Protein AF-A0A8T4FJ87-F1 (afdb_monomer)

Mean predicted aligned error: 21.03 Å

Foldseek 3Di:
DVVVVCVVVVHDDDDDPDDDDLVRLVCLCVVVVHDDDDSVRSVVVSRVSVVCVVCVVVLVVVVVVDDPPDDSVQQSRVVSVVDDSVVSVVVPPDDPDDDDDDDPDDDDDDDDDDDDDDDDDDDDDDPDDDDPVVVVVVVVVVVVVVVVVVVVVVVVVVVVVVVVVVVVVVVVVVVVVVVVVVVVVVVVVVVVVVVVVVVVVVVVVVVVVVVVVVVLVVVQVVQVVVCPPVFKHKAFEFQELAPVRVVVCCVRHNQAAAHEYEHPYDVHDDLNSLVVCLVRNYAAYEYDDPDPVVVVSNLVSVHHYHYCVQWPWADDDRMIITGDVSVVVRSVVRVVVSVVVVVVVVVVVVVVVVVVVVVVVVVVVVVVVVVVVVVVVVVVVVVVVVVVVVVVVPD

pLDDT: mean 78.99, std 17.63, range [26.22, 98.06]

Secondary structure (DSSP, 8-state):
-HHHHHHHTTPPPP--SSPPPHHHHHHHHHTTT---SSHHHHHHHHHHHHHHHHHHHHHHHHHTTSPTTS-HHHHHHHHHTT--HHHHHHH----S-------------------------------SS-SHHHHHHHHHHHHHHHHHHHHHHHHHHHHHHHHHHHHHHHHHHHHHHHHHHHHHHHHHHHHHHHHHHHHHHHHHHHHHHHHHHHHHHHHHHHHHHH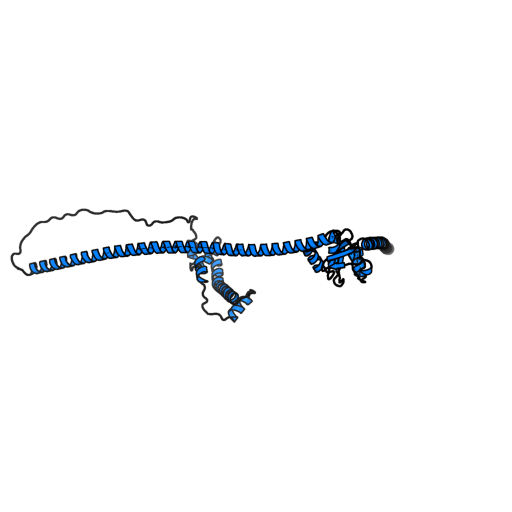H-STTEEEEEEEEE--HHHHHHHHHHT---TT-EEEEEE-TT--HHHHHHHHHTT-SEEE-----HHHHHHHHHTT--EE-TTTS-EEEETTEEEEEHHHHHHHHHHHHHHHHHHHHHHHHHHHHHHHHHHHHHHHHHHHHHHHHHHHHHHHHHHHHHHHHHHHHSTT-

Radius of gyration: 53.78 Å; Cα contacts (8 Å, |Δi|>4): 237; chains: 1; bounding box: 97×108×165 Å

Solvent-accessible surface area (backbone atoms only — not comparable to full-atom values): 23020 Å² total; per-residue (Å²): 112,72,66,61,56,33,60,74,68,73,52,77,87,83,75,77,95,65,91,76,54,71,66,58,33,50,50,56,33,54,76,71,72,54,88,65,93,45,72,68,47,40,53,51,50,29,52,52,52,51,50,47,61,68,47,46,64,56,48,60,58,45,66,73,71,54,68,93,89,68,64,62,67,62,49,53,54,38,48,73,72,68,49,52,75,67,56,53,66,66,62,73,75,70,76,95,76,92,80,85,84,89,75,92,80,85,90,83,88,81,87,87,86,83,86,83,89,78,79,89,80,88,84,92,86,77,94,82,77,77,67,62,64,61,52,52,52,52,50,50,52,49,52,52,49,53,51,48,52,51,52,52,51,53,49,50,51,49,52,52,50,51,50,49,52,52,51,53,50,49,54,52,48,52,53,50,50,53,54,48,52,55,50,52,50,52,49,52,51,51,54,49,51,53,49,52,53,53,50,53,53,51,50,54,49,52,53,50,50,51,52,50,50,51,53,46,49,50,55,53,46,58,52,49,65,69,38,67,47,90,62,38,44,60,28,41,38,36,72,40,38,29,54,66,54,53,49,52,43,36,75,67,73,52,77,45,72,60,39,32,38,32,38,77,29,68,95,48,63,45,72,70,32,55,50,50,44,50,76,39,44,43,54,30,37,38,41,85,73,89,51,68,68,58,54,50,55,32,56,76,61,69,42,45,76,39,50,52,90,68,39,73,69,49,75,59,83,60,36,28,38,29,52,46,67,53,44,55,54,51,51,53,53,49,53,56,51,46,56,52,50,53,52,49,53,50,51,51,51,50,50,50,53,52,50,50,50,53,52,50,52,53,51,51,53,53,49,52,52,52,52,54,48,54,52,49,54,52,50,51,51,51,53,51,55,55,53,60,58,58,67,68,78,77,120

Sequence (395 aa):
SVEKIRRAFNAIPYTPKVSKTQDEKAALCNGYGLSYGNDHERDSLSAALDAYRFYRQKFITIEKRIPAGYDLDIVRAGIIRGYSPEQIISDIVPSASGYSSVSASANSVSANSAASSVTDAVVSDAAGLGSASALRTAQLEGMIKDLRNHLDDIRKELTEKEAEINSLKKQLSSERTDRFEKRKENRLIAERDNQIISVKKLLRKQERENRRLRRKIERLKEFNEDSDSAACIPVKVLSALTKEELKEMDDELGIREGDIIYPVRTDGWGNAAVSYLSDSLVRAVIADSKDMRFMNALRDERIPLIAVSEVFVTVRGRTGTVKREPFEEALARWNAEQEVYEREKRKEMFFSIVREYKNQRVVEARNVEKVKAKNREKQIKKWEDEAEGMDEDVL

Structure (mmCIF, N/CA/C/O backbone):
data_AF-A0A8T4FJ87-F1
#
_entry.id   AF-A0A8T4FJ87-F1
#
loop_
_atom_site.group_PDB
_atom_site.id
_atom_site.type_symbol
_atom_site.label_atom_id
_atom_site.label_alt_id
_atom_site.label_comp_id
_atom_site.label_asym_id
_atom_site.label_entity_id
_atom_site.label_seq_id
_atom_site.pdbx_PDB_ins_code
_atom_site.Cartn_x
_atom_site.Cartn_y
_atom_site.Cartn_z
_atom_site.occupancy
_atom_site.B_iso_or_equiv
_atom_site.auth_seq_id
_atom_site.auth_comp_id
_atom_site.auth_asym_id
_atom_site.auth_atom_id
_atom_site.pdbx_PDB_model_num
ATOM 1 N N . SER A 1 1 ? -4.912 -3.843 30.878 1.00 70.50 1 SER A N 1
ATOM 2 C CA . SER A 1 1 ? -4.603 -4.982 31.769 1.00 70.50 1 SER A CA 1
ATOM 3 C C . SER A 1 1 ? -5.165 -6.269 31.202 1.00 70.50 1 SER A C 1
ATOM 5 O O . SER A 1 1 ? -6.338 -6.292 30.837 1.00 70.50 1 SER A O 1
ATOM 7 N N . VAL A 1 2 ? -4.342 -7.318 31.143 1.00 79.94 2 VAL A N 1
ATOM 8 C CA . VAL A 1 2 ? -4.647 -8.629 30.534 1.00 79.94 2 VAL A CA 1
ATOM 9 C C . VAL A 1 2 ? -5.905 -9.281 31.130 1.00 79.94 2 VAL A C 1
ATOM 11 O O . VAL A 1 2 ? -6.711 -9.849 30.401 1.00 79.94 2 VAL A O 1
ATOM 14 N N . GLU A 1 3 ? -6.173 -9.097 32.426 1.00 83.50 3 GLU A N 1
ATOM 15 C CA . GLU A 1 3 ? -7.388 -9.627 33.064 1.00 83.50 3 GLU A CA 1
ATOM 16 C C . GLU A 1 3 ? -8.699 -9.035 32.531 1.00 83.50 3 GLU A C 1
ATOM 18 O O . GLU A 1 3 ? -9.706 -9.740 32.465 1.00 83.50 3 GLU A O 1
ATOM 23 N N . LYS A 1 4 ? -8.711 -7.749 32.147 1.00 86.88 4 LYS A N 1
ATOM 24 C CA . LYS A 1 4 ? -9.915 -7.110 31.587 1.00 86.88 4 LYS A CA 1
ATOM 25 C C . LYS A 1 4 ? -10.270 -7.738 30.240 1.00 86.88 4 LYS A C 1
ATOM 27 O O . LYS A 1 4 ? -11.436 -8.030 30.000 1.00 86.88 4 LYS A O 1
ATOM 32 N N . ILE A 1 5 ? -9.253 -7.991 29.414 1.00 84.88 5 ILE A N 1
ATOM 33 C CA . ILE A 1 5 ? -9.392 -8.674 28.122 1.00 84.88 5 ILE A CA 1
ATOM 34 C C . ILE A 1 5 ? -9.868 -10.110 28.358 1.00 84.88 5 ILE A C 1
ATOM 36 O O . ILE A 1 5 ? -10.868 -10.525 27.782 1.00 84.88 5 ILE A O 1
ATOM 40 N N . ARG A 1 6 ? -9.241 -10.834 29.293 1.00 85.94 6 ARG A N 1
ATOM 41 C CA . ARG A 1 6 ? -9.652 -12.195 29.659 1.00 85.94 6 ARG A CA 1
ATOM 42 C C . ARG A 1 6 ? -11.136 -12.279 30.036 1.00 85.94 6 ARG A C 1
ATOM 44 O O . ARG A 1 6 ? -11.834 -13.171 29.566 1.00 85.94 6 ARG A O 1
ATOM 51 N N . ARG A 1 7 ? -11.624 -11.351 30.869 1.00 86.94 7 ARG A N 1
ATOM 52 C CA . ARG A 1 7 ? -13.038 -11.302 31.283 1.00 86.94 7 ARG A CA 1
ATOM 53 C C . ARG A 1 7 ? -13.974 -10.938 30.129 1.00 86.94 7 ARG A C 1
ATOM 55 O O . ARG A 1 7 ? -15.058 -11.500 30.060 1.00 86.94 7 ARG A O 1
ATOM 62 N N . ALA A 1 8 ? -13.562 -10.039 29.233 1.00 87.94 8 ALA A N 1
ATOM 63 C CA . ALA A 1 8 ? -14.363 -9.654 28.070 1.00 87.94 8 ALA A CA 1
ATOM 64 C C . ALA A 1 8 ? -14.608 -10.833 27.115 1.00 87.94 8 ALA A C 1
ATOM 66 O O . ALA A 1 8 ? -15.714 -10.989 26.614 1.00 87.94 8 ALA A O 1
ATOM 67 N N . PHE A 1 9 ? -13.603 -11.693 26.927 1.00 81.94 9 PHE A N 1
ATOM 68 C CA . PHE A 1 9 ? -13.703 -12.883 26.076 1.00 81.94 9 PHE A CA 1
ATOM 69 C C . PHE A 1 9 ? -14.186 -14.142 26.811 1.00 81.94 9 PHE A C 1
ATOM 71 O O . PHE A 1 9 ? -14.169 -15.225 26.233 1.00 81.94 9 PHE A O 1
ATOM 78 N N . ASN A 1 10 ? -14.577 -14.029 28.088 1.00 83.06 10 ASN A N 1
ATOM 79 C CA . ASN A 1 10 ? -14.880 -15.171 28.959 1.00 83.06 10 ASN A CA 1
ATOM 80 C C . ASN A 1 10 ? -13.815 -16.290 28.860 1.00 83.06 10 ASN A C 1
ATOM 82 O O . ASN A 1 10 ? -14.122 -17.482 28.806 1.00 83.06 10 ASN A O 1
ATOM 86 N N . ALA A 1 11 ? -12.548 -15.879 28.757 1.00 84.50 11 ALA A N 1
ATOM 87 C CA . ALA A 1 11 ? -11.423 -16.756 28.472 1.00 84.50 11 ALA A CA 1
ATOM 88 C C . ALA A 1 11 ? -10.827 -17.330 29.761 1.00 84.50 11 ALA A C 1
ATOM 90 O O . ALA A 1 11 ? -10.823 -16.694 30.823 1.00 84.50 11 ALA A O 1
ATOM 91 N N . ILE A 1 12 ? -10.266 -18.530 29.662 1.00 86.25 12 ILE A N 1
ATOM 92 C CA . ILE A 1 12 ? -9.668 -19.228 30.801 1.00 86.25 12 ILE A CA 1
ATOM 93 C C . ILE A 1 12 ? -8.177 -18.913 30.859 1.00 86.25 12 ILE A C 1
ATOM 95 O O . ILE A 1 12 ? -7.501 -18.996 29.833 1.00 86.25 12 ILE A O 1
ATOM 99 N N . PRO A 1 13 ? -7.652 -18.500 32.029 1.00 87.94 13 PRO A N 1
ATOM 100 C CA . PRO A 1 13 ? -6.239 -18.196 32.154 1.00 87.94 13 PRO A CA 1
ATOM 101 C C . PRO A 1 13 ? -5.425 -19.488 32.070 1.00 87.94 13 PRO A C 1
ATOM 103 O O . PRO A 1 13 ? -5.728 -20.470 32.743 1.00 87.94 13 PRO A O 1
ATOM 106 N N . TYR A 1 14 ? -4.367 -19.460 31.269 1.00 88.12 14 TYR A N 1
ATOM 107 C CA . TYR A 1 14 ? -3.323 -20.473 31.302 1.00 88.12 14 TYR A CA 1
ATOM 108 C C . TYR A 1 14 ? -2.141 -19.935 32.105 1.00 88.12 14 TYR A C 1
ATOM 110 O O . TYR A 1 14 ? -1.625 -18.858 31.801 1.00 88.12 14 TYR A O 1
ATOM 118 N N . THR A 1 15 ? -1.717 -20.687 33.116 1.00 87.12 15 THR A N 1
ATOM 119 C CA . THR A 1 15 ? -0.517 -20.394 33.898 1.00 87.12 15 THR A CA 1
ATOM 120 C C . THR A 1 15 ? 0.446 -21.580 33.810 1.00 87.12 15 THR A C 1
ATOM 122 O O . THR A 1 15 ? 0.067 -22.706 34.148 1.00 87.12 15 THR A O 1
ATOM 125 N N . PRO A 1 16 ? 1.685 -21.372 33.332 1.00 86.75 16 PRO A N 1
ATOM 126 C CA . PRO A 1 16 ? 2.679 -22.435 33.310 1.00 86.75 16 PRO A CA 1
ATOM 127 C C . PRO A 1 16 ? 3.048 -22.832 34.744 1.00 86.75 16 PRO A C 1
ATOM 129 O O . PRO A 1 16 ? 3.074 -22.000 35.648 1.00 86.75 16 PRO A O 1
ATOM 132 N N . LYS A 1 17 ? 3.341 -24.120 34.956 1.00 85.12 17 LYS A N 1
ATOM 133 C CA . LYS A 1 17 ? 3.701 -24.656 36.283 1.00 85.12 17 LYS A CA 1
ATOM 134 C C . LYS A 1 17 ? 5.066 -24.173 36.777 1.00 85.12 17 LYS A C 1
ATOM 136 O O . LYS A 1 17 ? 5.307 -24.169 37.977 1.00 85.12 17 LYS A O 1
ATOM 141 N N . VAL A 1 18 ? 5.953 -23.814 35.849 1.00 87.31 18 VAL A N 1
ATOM 142 C CA . VAL A 1 18 ? 7.329 -23.393 36.121 1.00 87.31 18 VAL A CA 1
ATOM 143 C C . VAL A 1 18 ? 7.587 -22.077 35.395 1.00 87.31 18 VAL A C 1
ATOM 145 O O . VAL A 1 18 ? 7.184 -21.909 34.241 1.00 87.31 18 VAL A O 1
ATOM 148 N N . SER A 1 19 ? 8.243 -21.138 36.073 1.00 86.38 19 SER A N 1
ATOM 149 C CA . SER A 1 19 ? 8.696 -19.885 35.472 1.00 86.38 19 SER A CA 1
ATOM 150 C C . SER A 1 19 ? 9.833 -20.148 34.486 1.00 86.38 19 SER A C 1
ATOM 152 O O . SER A 1 19 ? 10.832 -20.754 34.863 1.00 86.38 19 SER A O 1
ATOM 154 N N . LYS A 1 20 ? 9.698 -19.658 33.252 1.00 87.38 20 LYS A N 1
ATOM 155 C CA . LYS A 1 20 ? 10.722 -19.809 32.211 1.00 87.38 20 LYS A CA 1
ATOM 156 C C . LYS A 1 20 ? 11.682 -18.632 32.188 1.00 87.38 20 LYS A C 1
ATOM 158 O O . LYS A 1 20 ? 11.251 -17.483 32.348 1.00 87.38 20 LYS A O 1
ATOM 163 N N . THR A 1 21 ? 12.956 -18.917 31.946 1.00 92.56 21 THR A N 1
ATOM 164 C CA . THR A 1 21 ? 13.988 -17.885 31.765 1.00 92.56 21 THR A CA 1
ATOM 165 C C . THR A 1 21 ? 13.791 -17.140 30.439 1.00 92.56 21 THR A C 1
ATOM 167 O O . THR A 1 21 ? 13.034 -17.573 29.569 1.00 92.56 21 THR A O 1
ATOM 170 N N . GLN A 1 22 ? 14.436 -15.982 30.267 1.00 89.38 22 GLN A N 1
ATOM 171 C CA . GLN A 1 22 ? 14.320 -15.216 29.018 1.00 89.38 22 GLN A CA 1
ATOM 172 C C . GLN A 1 22 ? 14.855 -15.989 27.802 1.00 89.38 22 GLN A C 1
ATOM 174 O O . GLN A 1 22 ? 14.243 -15.938 26.732 1.00 89.38 22 GLN A O 1
ATOM 179 N N . ASP A 1 23 ? 15.937 -16.744 27.987 1.00 91.31 23 ASP A N 1
ATOM 180 C CA . ASP A 1 23 ? 16.569 -17.537 26.931 1.00 91.31 23 ASP A CA 1
ATOM 181 C C . ASP A 1 23 ? 15.682 -18.705 26.501 1.00 91.31 23 ASP A C 1
ATOM 183 O O . ASP A 1 23 ? 15.507 -18.949 25.310 1.00 91.31 23 ASP A O 1
ATOM 187 N N . GLU A 1 24 ? 15.030 -19.378 27.454 1.00 91.19 24 GLU A N 1
ATOM 188 C CA . GLU A 1 24 ? 14.052 -20.430 27.158 1.00 91.19 24 GLU A CA 1
ATOM 189 C C . GLU A 1 24 ? 12.868 -19.898 26.349 1.00 91.19 24 GLU A C 1
ATOM 191 O O . GLU A 1 24 ? 12.401 -20.553 25.414 1.00 91.19 24 GLU A O 1
ATOM 196 N N . LYS A 1 25 ? 12.382 -18.696 26.681 1.00 92.00 25 LYS A N 1
ATOM 197 C CA . LYS A 1 25 ? 11.309 -18.041 25.924 1.00 92.00 25 LYS A CA 1
ATOM 198 C C . LYS A 1 25 ? 11.762 -17.707 24.502 1.00 92.00 25 LYS A C 1
ATOM 200 O O . LYS A 1 25 ? 11.034 -18.001 23.557 1.00 92.00 25 LYS A O 1
ATOM 205 N N . ALA A 1 26 ? 12.963 -17.151 24.334 1.00 89.75 26 ALA A N 1
ATOM 206 C CA . ALA A 1 26 ? 13.532 -16.849 23.019 1.00 89.75 26 ALA A CA 1
ATOM 207 C C . ALA A 1 26 ? 13.736 -18.121 22.176 1.00 89.75 26 ALA A C 1
ATOM 209 O O . ALA A 1 26 ? 13.327 -18.167 21.016 1.00 89.75 26 ALA A O 1
ATOM 210 N N . ALA A 1 27 ? 14.285 -19.183 22.771 1.00 90.44 27 ALA A N 1
ATOM 211 C CA . ALA A 1 27 ? 14.474 -20.475 22.118 1.00 90.44 27 ALA A CA 1
ATOM 212 C C . ALA A 1 27 ? 13.142 -21.087 21.653 1.00 90.44 27 ALA A C 1
ATOM 214 O O . ALA A 1 27 ? 13.062 -21.637 20.553 1.00 90.44 27 ALA A O 1
ATOM 215 N N . LEU A 1 28 ? 12.076 -20.952 22.452 1.00 89.75 28 LEU A N 1
ATOM 216 C CA . LEU A 1 28 ? 10.736 -21.395 22.067 1.00 89.75 28 LEU A CA 1
ATOM 217 C C . LEU A 1 28 ? 10.194 -20.630 20.860 1.00 89.75 28 LEU A C 1
ATOM 219 O O . LEU A 1 28 ? 9.660 -21.265 19.955 1.00 89.75 28 LEU A O 1
ATOM 223 N N . CYS A 1 29 ? 10.332 -19.304 20.831 1.00 89.06 29 CYS A N 1
ATOM 224 C CA . CYS A 1 29 ? 9.889 -18.480 19.704 1.00 89.06 29 CYS A CA 1
ATOM 225 C C . CYS A 1 29 ? 10.675 -18.807 18.422 1.00 89.06 29 CYS A C 1
ATOM 227 O O . CYS A 1 29 ? 10.081 -19.052 17.369 1.00 89.06 29 CYS A O 1
ATOM 229 N N . ASN A 1 30 ? 12.004 -18.898 18.535 1.00 88.94 30 ASN A N 1
ATOM 230 C CA . ASN A 1 30 ? 12.903 -19.188 17.416 1.00 88.94 30 ASN A CA 1
ATOM 231 C C . ASN A 1 30 ? 12.688 -20.595 16.848 1.00 88.94 30 ASN A C 1
ATOM 233 O O . ASN A 1 30 ? 12.736 -20.777 15.635 1.00 88.94 30 ASN A O 1
ATOM 237 N N . GLY A 1 31 ? 12.374 -21.580 17.696 1.00 88.44 31 GLY A N 1
ATOM 238 C CA . GLY A 1 31 ? 12.071 -22.945 17.257 1.00 88.44 31 GLY A CA 1
ATOM 239 C C . GLY A 1 31 ? 10.847 -23.060 16.338 1.00 88.44 31 GLY A C 1
ATOM 240 O O . GLY A 1 31 ? 10.719 -24.057 15.635 1.00 88.44 31 GLY A O 1
ATOM 241 N N . TYR A 1 32 ? 9.964 -22.055 16.320 1.00 86.25 32 TYR A N 1
ATOM 242 C CA . TYR A 1 32 ? 8.824 -21.964 15.397 1.00 86.25 32 TYR A CA 1
ATOM 243 C C . TYR A 1 32 ? 9.042 -20.959 14.251 1.00 86.25 32 TYR A C 1
ATOM 245 O O . TYR A 1 32 ? 8.128 -20.743 13.460 1.00 86.25 32 TYR A O 1
ATOM 253 N N . GLY A 1 33 ? 10.224 -20.336 14.148 1.00 85.75 33 GLY A N 1
ATOM 254 C CA . GLY A 1 33 ? 10.537 -19.354 13.103 1.00 85.75 33 GLY A CA 1
ATOM 255 C C . GLY A 1 33 ? 9.751 -18.040 13.206 1.00 85.75 33 GLY A C 1
ATOM 256 O O . GLY A 1 33 ? 9.596 -17.340 12.208 1.00 85.75 33 GLY A O 1
ATOM 257 N N . LEU A 1 34 ? 9.224 -17.705 14.388 1.00 83.50 34 LEU A N 1
ATOM 258 C CA . LEU A 1 34 ? 8.412 -16.506 14.603 1.00 83.50 34 LEU A CA 1
ATOM 259 C C . LEU A 1 34 ? 9.295 -15.333 15.042 1.00 83.50 34 LEU A C 1
ATOM 261 O O . LEU A 1 34 ? 9.914 -15.381 16.105 1.00 83.50 34 LEU A O 1
ATOM 265 N N . SER A 1 35 ? 9.323 -14.261 14.247 1.00 84.38 35 SER A N 1
ATOM 266 C CA . SER A 1 35 ? 10.018 -13.020 14.601 1.00 84.38 35 SER A CA 1
ATOM 267 C C . SER A 1 35 ? 9.218 -12.206 15.618 1.00 84.38 35 SER A C 1
ATOM 269 O O . SER A 1 35 ? 8.009 -12.032 15.460 1.00 84.38 35 SER A O 1
ATOM 271 N N . TYR A 1 36 ? 9.900 -11.645 16.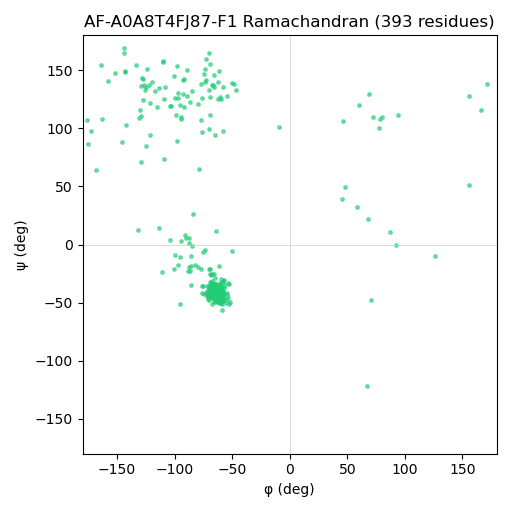609 1.00 87.12 36 TYR A N 1
ATOM 272 C CA . TYR A 1 36 ? 9.345 -10.707 17.586 1.00 87.12 36 TYR A CA 1
ATOM 273 C C . TYR A 1 36 ? 10.226 -9.453 17.637 1.00 87.12 36 TYR A C 1
ATOM 275 O O . TYR A 1 36 ? 11.443 -9.549 17.492 1.00 87.12 36 TYR A O 1
ATOM 283 N N . GLY A 1 37 ? 9.620 -8.277 17.815 1.00 85.25 37 GLY A N 1
ATOM 284 C CA . GLY A 1 37 ? 10.332 -6.996 17.855 1.00 85.25 37 GLY A CA 1
ATOM 285 C C . GLY A 1 37 ? 10.565 -6.456 19.267 1.00 85.25 37 GLY A C 1
ATOM 286 O O . GLY A 1 37 ? 11.447 -5.625 19.463 1.00 85.25 37 GLY A O 1
ATOM 287 N N . ASN A 1 38 ? 9.788 -6.910 20.254 1.00 91.06 38 ASN A N 1
ATOM 288 C CA . ASN A 1 38 ? 9.820 -6.387 21.622 1.00 91.06 38 ASN A CA 1
ATOM 289 C C . ASN A 1 38 ? 9.853 -7.516 22.670 1.00 91.06 38 ASN A C 1
ATOM 291 O O . ASN A 1 38 ? 9.322 -8.603 22.442 1.00 91.06 38 ASN A O 1
ATOM 295 N N . ASP A 1 39 ? 10.392 -7.242 23.858 1.00 89.50 39 ASP A N 1
ATOM 296 C CA . ASP A 1 39 ? 10.410 -8.168 24.998 1.00 89.50 39 ASP A CA 1
ATOM 297 C C . ASP A 1 39 ? 8.999 -8.587 25.421 1.00 89.50 39 ASP A C 1
ATOM 299 O O . ASP A 1 39 ? 8.754 -9.751 25.740 1.00 89.50 39 ASP A O 1
ATOM 303 N N . HIS A 1 40 ? 8.042 -7.658 25.357 1.00 90.00 40 HIS A N 1
ATOM 304 C CA . HIS A 1 40 ? 6.634 -7.958 25.617 1.00 90.00 40 HIS A CA 1
ATOM 305 C C . HIS A 1 40 ? 6.020 -8.874 24.556 1.00 90.00 40 HIS A C 1
ATOM 307 O O . HIS A 1 40 ? 5.176 -9.709 24.883 1.00 90.00 40 HIS A O 1
ATOM 313 N N . GLU A 1 41 ? 6.436 -8.737 23.295 1.00 91.31 41 GLU A N 1
ATOM 314 C CA . GLU A 1 41 ? 5.996 -9.616 22.209 1.00 91.31 41 GLU A CA 1
ATOM 315 C C . GLU A 1 41 ? 6.606 -11.006 22.376 1.00 91.31 41 GLU A C 1
ATOM 317 O O . GLU A 1 41 ? 5.871 -11.987 22.300 1.00 91.31 41 GLU A O 1
ATOM 322 N N . ARG A 1 42 ? 7.901 -11.097 22.714 1.00 92.12 42 ARG A N 1
ATOM 323 C CA . ARG A 1 42 ? 8.578 -12.356 23.063 1.00 92.12 42 ARG A CA 1
ATOM 324 C C . ARG A 1 42 ? 7.856 -13.076 24.198 1.00 92.12 42 ARG A C 1
ATOM 326 O O . ARG A 1 42 ? 7.551 -14.260 24.078 1.00 92.12 42 ARG A O 1
ATOM 333 N N . ASP A 1 43 ? 7.559 -12.368 25.286 1.00 91.12 43 ASP A N 1
ATOM 334 C CA . ASP A 1 43 ? 6.884 -12.936 26.455 1.00 91.12 43 ASP A CA 1
ATOM 335 C C . ASP A 1 43 ? 5.451 -13.379 26.134 1.00 91.12 43 ASP A C 1
ATOM 337 O O . ASP A 1 43 ? 5.034 -14.470 26.530 1.00 91.12 43 ASP A O 1
ATOM 341 N N . SER A 1 44 ? 4.708 -12.568 25.376 1.00 90.31 44 SER A N 1
ATOM 342 C CA . SER A 1 44 ? 3.336 -12.889 24.965 1.00 90.31 44 SER A CA 1
ATOM 343 C C . SER A 1 44 ? 3.296 -14.092 24.021 1.00 90.31 44 SER A C 1
ATOM 345 O O . SER A 1 44 ? 2.475 -14.995 24.197 1.00 90.31 44 SER A O 1
ATOM 347 N N . LEU A 1 45 ? 4.206 -14.135 23.045 1.00 92.50 45 LEU A N 1
ATOM 348 C CA . LEU A 1 45 ? 4.304 -15.206 22.058 1.00 92.50 45 LEU A CA 1
ATOM 349 C C . LEU A 1 45 ? 4.769 -16.509 22.709 1.00 92.50 45 LEU A C 1
ATOM 351 O O . LEU A 1 45 ? 4.161 -17.556 22.489 1.00 92.50 45 LEU A O 1
ATOM 355 N N . SER A 1 46 ? 5.766 -16.445 23.594 1.00 92.44 46 SER A N 1
ATOM 356 C CA . SER A 1 46 ? 6.194 -17.607 24.369 1.00 92.44 46 SER A CA 1
ATOM 357 C C . SER A 1 46 ? 5.070 -18.152 25.253 1.00 92.44 46 SER A C 1
ATOM 359 O O . SER A 1 46 ? 4.928 -19.373 25.332 1.00 92.44 46 SER A O 1
ATOM 361 N N . ALA A 1 47 ? 4.269 -17.297 25.900 1.00 91.19 47 ALA A N 1
ATOM 362 C CA . ALA A 1 47 ? 3.139 -17.738 26.720 1.00 91.19 47 ALA A CA 1
ATOM 363 C C . ALA A 1 47 ? 2.046 -18.420 25.877 1.00 91.19 47 ALA A C 1
ATOM 365 O O . ALA A 1 47 ? 1.508 -19.454 26.279 1.00 91.19 47 ALA A O 1
ATOM 366 N N . ALA A 1 48 ? 1.754 -17.882 24.689 1.00 91.12 48 ALA A N 1
ATOM 367 C CA . ALA A 1 48 ? 0.793 -18.467 23.757 1.00 91.12 48 ALA A CA 1
ATOM 368 C C . ALA A 1 48 ? 1.257 -19.833 23.224 1.00 91.12 48 ALA A C 1
ATOM 370 O O . ALA A 1 48 ? 0.484 -20.794 23.220 1.00 91.12 48 ALA A O 1
ATOM 371 N N . LEU A 1 49 ? 2.529 -19.949 22.827 1.00 92.19 49 LEU A N 1
ATOM 372 C CA . LEU A 1 49 ? 3.110 -21.209 22.353 1.00 92.19 49 LEU A CA 1
ATOM 373 C C . LEU A 1 49 ? 3.138 -22.281 23.446 1.00 92.19 49 LEU A C 1
ATOM 375 O O . LEU A 1 49 ? 2.910 -23.459 23.165 1.00 92.19 49 LEU A O 1
ATOM 379 N N . ASP A 1 50 ? 3.402 -21.893 24.692 1.00 91.19 50 ASP A N 1
ATOM 380 C CA . ASP A 1 50 ? 3.414 -22.829 25.813 1.00 91.19 50 ASP A CA 1
ATOM 381 C C . ASP A 1 50 ? 2.013 -23.365 26.128 1.00 91.19 50 ASP A C 1
ATOM 383 O O . ASP A 1 50 ? 1.816 -24.577 26.258 1.00 91.19 50 ASP A O 1
ATOM 387 N N . ALA A 1 51 ? 1.014 -22.475 26.134 1.00 91.19 51 ALA A N 1
ATOM 388 C CA . ALA A 1 51 ? -0.389 -22.857 26.255 1.00 91.19 51 ALA A CA 1
ATOM 389 C C . ALA A 1 51 ? -0.795 -23.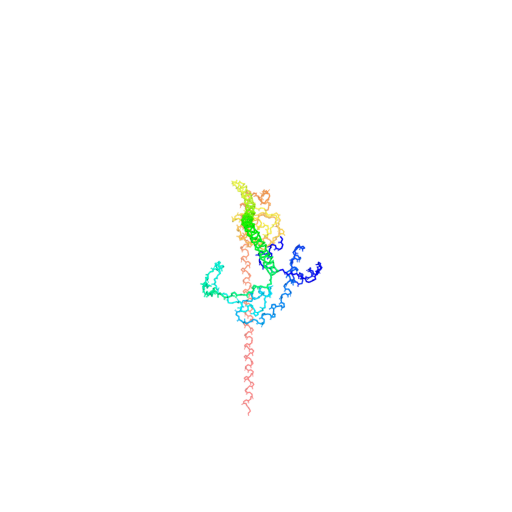828 25.137 1.00 91.19 51 ALA A C 1
ATOM 391 O O . ALA A 1 51 ? -1.395 -24.873 25.398 1.00 91.19 51 ALA A O 1
ATOM 392 N N . TYR A 1 52 ? -0.413 -23.524 23.894 1.00 90.69 52 TYR A N 1
ATOM 393 C CA . TYR A 1 52 ? -0.684 -24.385 22.749 1.00 90.69 52 TYR A CA 1
ATOM 394 C C . TYR A 1 52 ? -0.069 -25.779 22.922 1.00 90.69 52 TYR A C 1
ATOM 396 O O . TYR A 1 52 ? -0.775 -26.776 22.770 1.00 90.69 52 TYR A O 1
ATOM 404 N N . ARG A 1 53 ? 1.211 -25.879 23.311 1.00 90.62 53 ARG A N 1
ATOM 405 C CA . ARG A 1 53 ? 1.875 -27.173 23.557 1.00 90.62 53 ARG A CA 1
ATOM 406 C C . ARG A 1 53 ? 1.157 -27.992 24.632 1.00 90.62 53 ARG A C 1
ATOM 408 O O . ARG A 1 53 ? 0.999 -29.199 24.460 1.00 90.62 53 ARG A O 1
ATOM 415 N N . PHE A 1 54 ? 0.688 -27.344 25.699 1.00 89.62 54 PHE A N 1
ATOM 416 C CA . PHE A 1 54 ? -0.036 -28.010 26.782 1.00 89.62 54 PHE A CA 1
ATOM 417 C C . PHE A 1 54 ? -1.383 -28.600 26.336 1.00 89.62 54 PHE A C 1
ATOM 419 O O . PHE A 1 54 ? -1.730 -29.716 26.729 1.00 89.62 54 PHE A O 1
ATOM 426 N N . TYR A 1 55 ? -2.146 -27.876 25.511 1.00 90.00 55 TYR A N 1
ATOM 427 C CA . TYR A 1 55 ? -3.457 -28.341 25.046 1.00 90.00 55 TYR A CA 1
ATOM 428 C C . TYR A 1 55 ? -3.395 -29.227 23.796 1.00 90.00 55 TYR A C 1
ATOM 430 O O . TYR A 1 55 ? -4.282 -30.059 23.608 1.00 90.00 55 TYR A O 1
ATOM 438 N N . ARG A 1 56 ? -2.335 -29.135 22.983 1.00 90.62 56 ARG A N 1
ATOM 439 C CA . ARG A 1 56 ? -2.176 -29.896 21.732 1.00 90.62 56 ARG A CA 1
ATOM 440 C C . ARG A 1 56 ? -2.374 -31.397 21.924 1.00 90.62 56 ARG A C 1
ATOM 442 O O . ARG A 1 56 ? -3.156 -32.006 21.201 1.00 90.62 56 ARG A O 1
ATOM 449 N N . GLN A 1 57 ? -1.710 -31.994 22.916 1.00 86.00 57 GLN A N 1
ATOM 450 C CA . GLN A 1 57 ? -1.818 -33.438 23.148 1.00 86.00 57 GLN A CA 1
ATOM 451 C C . GLN A 1 57 ? -3.232 -33.851 23.585 1.00 86.00 57 GLN A C 1
ATOM 453 O O . GLN A 1 57 ? -3.714 -34.923 23.214 1.00 86.00 57 GLN A O 1
ATOM 458 N N . LYS A 1 58 ? -3.919 -32.982 24.338 1.00 86.56 58 LYS A N 1
ATOM 459 C CA . LYS A 1 58 ? -5.308 -33.202 24.754 1.00 86.56 58 LYS A CA 1
ATOM 460 C C . LYS A 1 58 ? -6.240 -33.171 23.546 1.00 86.56 58 LYS A C 1
ATOM 462 O O . LYS A 1 58 ? -7.052 -34.076 23.400 1.00 86.56 58 LYS A O 1
ATOM 467 N N . PHE A 1 59 ? -6.071 -32.199 22.650 1.00 89.56 59 PHE A N 1
ATOM 468 C CA . PHE A 1 59 ? -6.888 -32.091 21.441 1.00 89.56 59 PHE A CA 1
ATOM 469 C C . PHE A 1 59 ? -6.694 -33.271 20.493 1.00 89.56 59 PHE A C 1
ATOM 471 O O . PHE A 1 59 ? -7.684 -33.875 20.107 1.00 89.56 59 PHE A O 1
ATOM 478 N N . ILE A 1 60 ? -5.453 -33.694 20.231 1.00 88.00 60 ILE A N 1
ATOM 479 C CA . ILE A 1 60 ? -5.177 -34.871 19.383 1.00 88.00 60 ILE A CA 1
ATOM 480 C C . ILE A 1 60 ? -5.831 -36.138 19.952 1.00 88.00 60 ILE A C 1
ATOM 482 O O . ILE A 1 60 ? -6.353 -36.972 19.214 1.00 88.00 60 ILE A O 1
ATOM 486 N N . THR A 1 61 ? -5.800 -36.307 21.276 1.00 86.06 61 THR A N 1
ATOM 487 C CA . THR A 1 61 ? -6.412 -37.474 21.931 1.00 86.06 61 THR A CA 1
ATOM 488 C C . THR A 1 61 ? -7.931 -37.468 21.775 1.00 86.06 61 THR A C 1
ATOM 490 O O . THR A 1 61 ? -8.545 -38.522 21.632 1.00 86.06 61 THR A O 1
ATOM 493 N N . ILE A 1 62 ? -8.535 -36.284 21.804 1.00 81.94 62 ILE A N 1
ATOM 494 C CA . ILE A 1 62 ? -9.985 -36.113 21.811 1.00 81.94 62 ILE A CA 1
ATOM 495 C C . ILE A 1 62 ? -10.554 -36.116 20.390 1.00 81.94 62 ILE A C 1
ATOM 497 O O . ILE A 1 62 ? -11.588 -36.736 20.171 1.00 81.94 62 ILE A O 1
ATOM 501 N N . GLU A 1 63 ? -9.833 -35.578 19.407 1.00 83.56 63 GLU A N 1
ATOM 502 C CA . GLU A 1 63 ? -10.159 -35.720 17.980 1.00 83.56 63 GLU A CA 1
ATOM 503 C C . GLU A 1 63 ? -10.344 -37.186 17.568 1.00 83.56 63 GLU A C 1
ATOM 505 O O . GLU A 1 63 ? -11.204 -37.489 16.753 1.00 83.56 63 GLU A O 1
ATOM 510 N N . LYS A 1 64 ? -9.596 -38.115 18.179 1.00 84.38 64 LYS A N 1
ATOM 511 C CA . LYS A 1 64 ? -9.755 -39.559 17.941 1.00 84.38 64 LYS A CA 1
ATOM 512 C C . LYS A 1 64 ? -10.966 -40.187 18.638 1.00 84.38 64 LYS A C 1
ATOM 514 O O . LYS A 1 64 ? -11.362 -41.284 18.265 1.00 84.38 64 LYS A O 1
ATOM 519 N N . ARG A 1 65 ? -11.496 -39.559 19.692 1.00 81.88 65 ARG A N 1
ATOM 520 C CA . ARG A 1 65 ? -12.592 -40.093 20.523 1.00 81.88 65 ARG A CA 1
ATOM 521 C C . ARG A 1 65 ? -13.968 -39.553 20.136 1.00 81.88 65 ARG A C 1
ATOM 523 O O . ARG A 1 65 ? -14.966 -40.132 20.550 1.00 81.88 65 ARG A O 1
ATOM 530 N N . ILE A 1 66 ? -14.029 -38.450 19.396 1.00 80.62 66 ILE A N 1
ATOM 531 C CA . ILE A 1 66 ? -15.288 -37.819 18.998 1.00 80.62 66 ILE A CA 1
ATOM 532 C C . ILE A 1 66 ? -15.821 -38.486 17.716 1.00 80.62 66 ILE A C 1
ATOM 534 O O . ILE A 1 66 ? -15.059 -38.635 16.759 1.00 80.62 66 ILE A O 1
ATOM 538 N N . PRO A 1 67 ? -17.111 -38.869 17.660 1.00 76.62 67 PRO A N 1
ATOM 539 C CA . PRO A 1 67 ? -17.748 -39.351 16.436 1.00 76.62 67 PRO A CA 1
ATOM 540 C C . PRO A 1 67 ? -17.750 -38.291 15.324 1.00 76.62 67 PRO A C 1
ATOM 542 O O . PRO A 1 67 ? -17.852 -37.093 15.589 1.00 76.62 67 PRO A O 1
ATOM 545 N N . ALA A 1 68 ? -17.696 -38.721 14.062 1.00 72.75 68 ALA A N 1
ATOM 546 C CA . ALA A 1 68 ? -17.792 -37.805 12.927 1.00 72.75 68 ALA A CA 1
ATOM 547 C C . ALA A 1 68 ? -19.144 -37.058 12.938 1.00 72.75 68 ALA A C 1
ATOM 549 O O . ALA A 1 68 ? -20.193 -37.693 13.007 1.00 72.75 68 ALA A O 1
ATOM 550 N N . GLY A 1 69 ? -19.111 -35.720 12.876 1.00 73.75 69 GLY A N 1
ATOM 551 C CA . GLY A 1 69 ? -20.309 -34.863 12.853 1.00 73.75 69 GLY A CA 1
ATOM 552 C C . GLY A 1 69 ? -20.360 -33.757 13.917 1.00 73.75 69 GLY A C 1
ATOM 553 O O . GLY A 1 69 ? -21.206 -32.875 13.815 1.00 73.75 69 GLY A O 1
ATOM 554 N N . TYR A 1 70 ? -19.454 -33.759 14.901 1.00 77.19 70 TYR A N 1
ATOM 555 C CA . TYR A 1 70 ? -19.350 -32.694 15.909 1.00 77.19 70 TYR A CA 1
ATOM 556 C C . TYR A 1 70 ? -18.355 -31.604 15.496 1.00 77.19 70 TYR A C 1
ATOM 558 O O . TYR A 1 70 ? -17.280 -31.899 14.970 1.00 77.19 70 TYR A O 1
ATOM 566 N N . ASP A 1 71 ? -18.686 -30.345 15.794 1.00 80.81 71 ASP A N 1
ATOM 567 C CA . ASP A 1 71 ? -17.768 -29.221 15.607 1.00 80.81 71 ASP A CA 1
ATOM 568 C C . ASP A 1 71 ? -16.607 -29.312 16.611 1.00 80.81 71 ASP A C 1
ATOM 570 O O . ASP A 1 71 ? -16.771 -29.142 17.826 1.00 80.81 71 ASP A O 1
ATOM 574 N N . LEU A 1 72 ? -15.415 -29.582 16.079 1.00 82.12 72 LEU A N 1
ATOM 575 C CA . LEU A 1 72 ? -14.187 -29.735 16.848 1.00 82.12 72 LEU A CA 1
ATOM 576 C C . LEU A 1 72 ? -13.869 -28.489 17.677 1.00 82.12 72 LEU A C 1
ATOM 578 O O . LEU A 1 72 ? -13.298 -28.621 18.759 1.00 82.12 72 LEU A O 1
ATOM 582 N N . ASP A 1 73 ? -14.244 -27.296 17.219 1.00 82.75 73 ASP A N 1
ATOM 583 C CA . ASP A 1 73 ? -13.907 -26.055 17.910 1.00 82.75 73 ASP A CA 1
ATOM 584 C C . ASP A 1 73 ? -14.786 -25.831 19.145 1.00 82.75 73 ASP A C 1
ATOM 586 O O . ASP A 1 73 ? -14.278 -25.415 20.194 1.00 82.75 73 ASP A O 1
ATOM 590 N N . ILE A 1 74 ? -16.065 -26.217 19.087 1.00 82.62 74 ILE A N 1
ATOM 591 C CA . ILE A 1 74 ? -16.951 -26.233 20.263 1.00 82.62 74 ILE A CA 1
ATOM 592 C C . ILE A 1 74 ? -16.413 -27.223 21.298 1.00 82.62 74 ILE A C 1
ATOM 594 O O . ILE A 1 74 ? -16.330 -26.898 22.488 1.00 82.62 74 ILE A O 1
ATOM 598 N N . VAL A 1 75 ? -15.973 -28.402 20.848 1.00 83.31 75 VAL A N 1
ATOM 599 C CA . VAL A 1 75 ? -15.439 -29.423 21.751 1.00 83.31 75 VAL A CA 1
ATOM 600 C C . VAL A 1 75 ? -14.117 -28.982 22.378 1.00 83.31 75 VAL A C 1
ATOM 602 O O . VAL A 1 75 ? -13.969 -29.033 23.601 1.00 83.31 75 VAL A O 1
ATOM 605 N N . ARG A 1 76 ? -13.180 -28.447 21.585 1.00 85.75 76 ARG A N 1
ATOM 606 C CA . ARG A 1 76 ? -11.926 -27.845 22.076 1.00 85.75 76 ARG A CA 1
ATOM 607 C C . ARG A 1 76 ? -12.199 -26.754 23.109 1.00 85.75 76 ARG A C 1
ATOM 609 O O . ARG A 1 76 ? -11.555 -26.738 24.159 1.00 85.75 76 ARG A O 1
ATOM 616 N N . ALA A 1 77 ? -13.180 -25.885 22.862 1.00 85.31 77 ALA A N 1
ATOM 617 C CA . ALA A 1 77 ? -13.562 -24.835 23.799 1.00 85.31 77 ALA A CA 1
ATOM 618 C C . ALA A 1 77 ? -14.167 -25.395 25.101 1.00 85.31 77 ALA A C 1
ATOM 620 O O . ALA A 1 77 ? -13.872 -24.878 26.179 1.00 85.31 77 ALA A O 1
ATOM 621 N N . GLY A 1 78 ? -14.972 -26.459 25.029 1.00 84.38 78 GLY A N 1
ATOM 622 C CA . GLY A 1 78 ? -15.498 -27.163 26.204 1.00 84.38 78 GLY A CA 1
ATOM 623 C C . GLY A 1 78 ? -14.395 -27.796 27.059 1.00 84.38 78 GLY A C 1
ATOM 624 O O . GLY A 1 78 ? -14.397 -27.661 28.280 1.00 84.38 78 GLY A O 1
ATOM 625 N N . ILE A 1 79 ? -13.381 -28.384 26.424 1.00 85.31 79 ILE A N 1
ATOM 626 C CA . ILE A 1 79 ? -12.232 -28.988 27.118 1.00 85.31 79 ILE A CA 1
ATOM 627 C C . ILE A 1 79 ? -11.387 -27.929 27.823 1.00 85.31 79 ILE A C 1
ATOM 629 O O . ILE A 1 79 ? -10.948 -28.138 28.954 1.00 85.31 79 ILE A O 1
ATOM 633 N N . ILE A 1 80 ? -11.167 -26.776 27.182 1.00 86.44 80 ILE A N 1
ATOM 634 C CA . ILE A 1 80 ? -10.486 -25.645 27.828 1.00 86.44 80 ILE A CA 1
ATOM 635 C C . ILE A 1 80 ? -11.286 -25.188 29.061 1.00 86.44 80 ILE A C 1
ATOM 637 O O . ILE A 1 80 ? -10.681 -24.805 30.060 1.00 86.44 80 ILE A O 1
ATOM 641 N N . ARG A 1 81 ? -12.626 -25.291 29.022 1.00 84.06 81 ARG A N 1
ATOM 642 C CA . ARG A 1 81 ? -13.543 -25.026 30.149 1.00 84.06 81 ARG A CA 1
ATOM 643 C C . ARG A 1 81 ? -13.589 -26.097 31.232 1.00 84.06 81 ARG A C 1
ATOM 645 O O . ARG A 1 81 ? -14.158 -25.835 32.287 1.00 84.06 81 ARG A O 1
ATOM 652 N N . GLY A 1 82 ? -12.923 -27.230 31.027 1.00 82.12 82 GLY A N 1
ATOM 653 C CA . GLY A 1 82 ? -12.844 -28.312 32.004 1.00 82.12 82 GLY A CA 1
ATOM 654 C C . GLY A 1 82 ? -13.992 -29.318 31.928 1.00 82.12 82 GLY A C 1
ATOM 655 O O . GLY A 1 82 ? -14.092 -30.160 32.815 1.00 82.12 82 GLY A O 1
ATOM 656 N N . TYR A 1 83 ? -14.828 -29.265 30.886 1.00 83.56 83 TYR A N 1
ATOM 657 C CA . TYR A 1 83 ? -15.861 -30.275 30.652 1.00 83.56 83 TYR A CA 1
ATOM 658 C C . TYR A 1 83 ? -15.252 -31.576 30.119 1.00 83.56 83 TYR A C 1
ATOM 660 O O . TYR A 1 83 ? -14.258 -31.558 29.381 1.00 83.56 83 TYR A O 1
ATOM 668 N N . SER A 1 84 ? -15.851 -32.713 30.482 1.00 81.56 84 SER A N 1
ATOM 669 C CA . SER A 1 84 ? -15.469 -34.004 29.907 1.00 81.56 84 SER A CA 1
ATOM 670 C C . SER A 1 84 ? -15.987 -34.118 28.463 1.00 81.56 84 SER A C 1
ATOM 672 O O . SER A 1 84 ? -17.011 -33.522 28.125 1.00 81.56 84 SER A O 1
ATOM 674 N N . PRO A 1 85 ? -15.316 -34.879 27.580 1.00 74.12 85 PRO A N 1
ATOM 675 C CA . PRO A 1 85 ? -15.787 -35.067 26.206 1.00 74.12 85 PRO A CA 1
ATOM 676 C C . PRO A 1 85 ? -17.201 -35.667 26.142 1.00 74.12 85 PRO A C 1
ATOM 678 O O . PRO A 1 85 ? -17.960 -35.322 25.247 1.00 74.12 85 PRO A O 1
ATOM 681 N N . GLU A 1 86 ? -17.582 -36.496 27.116 1.00 77.25 86 GLU A N 1
ATOM 682 C CA . GLU A 1 86 ? -18.924 -37.084 27.224 1.00 77.25 86 GLU A CA 1
ATOM 683 C C . GLU A 1 86 ? -19.992 -36.035 27.567 1.00 77.25 86 GLU A C 1
ATOM 685 O O . GLU A 1 86 ? -21.045 -36.017 26.937 1.00 77.25 86 GLU A O 1
ATOM 690 N N . GLN A 1 87 ? -19.694 -35.112 28.491 1.00 75.75 87 GLN A N 1
ATOM 691 C CA . GLN A 1 87 ? -20.587 -33.996 28.842 1.00 75.75 87 GLN A CA 1
ATOM 692 C C . GLN A 1 87 ? -20.806 -33.048 27.660 1.00 75.75 87 GLN A C 1
ATOM 694 O O . GLN A 1 87 ? -21.899 -32.547 27.432 1.00 75.75 87 GLN A O 1
ATOM 699 N N . ILE A 1 88 ? -19.762 -32.815 26.866 1.00 74.38 88 ILE A N 1
ATOM 700 C CA . ILE A 1 88 ? -19.858 -31.962 25.680 1.00 74.38 88 ILE A CA 1
ATOM 701 C C . ILE A 1 88 ? -20.759 -32.614 24.621 1.00 74.38 88 ILE A C 1
ATOM 703 O O . ILE A 1 88 ? -21.548 -31.932 23.975 1.00 74.38 88 ILE A O 1
ATOM 707 N N . ILE A 1 89 ? -20.666 -33.935 24.455 1.00 71.94 89 ILE A N 1
ATOM 708 C CA . ILE A 1 89 ? -21.510 -34.694 23.525 1.00 71.94 89 ILE A CA 1
ATOM 709 C C . ILE A 1 89 ? -22.978 -34.697 23.987 1.00 71.94 89 ILE A C 1
ATOM 711 O O . ILE A 1 89 ? -23.862 -34.604 23.135 1.00 71.94 89 ILE A O 1
ATOM 715 N N . SER A 1 90 ? -23.247 -34.754 25.301 1.00 68.81 90 SER A N 1
ATOM 716 C CA . SER A 1 90 ? -24.611 -34.713 25.855 1.00 68.81 90 SER A CA 1
ATOM 717 C C . SER A 1 90 ? -25.249 -33.323 25.827 1.00 68.81 90 SER A C 1
ATOM 719 O O . SER A 1 90 ? -26.450 -33.212 25.594 1.00 68.81 90 SER A O 1
ATOM 721 N N . ASP A 1 91 ? -24.460 -32.266 26.030 1.00 64.88 91 ASP A N 1
ATOM 722 C CA . ASP A 1 91 ? -24.971 -30.897 26.182 1.00 64.88 91 ASP A CA 1
ATOM 723 C C . ASP A 1 91 ? -25.174 -30.166 24.834 1.00 64.88 91 ASP A C 1
ATOM 725 O O . ASP A 1 91 ? -25.799 -29.106 24.795 1.00 64.88 91 ASP A O 1
ATOM 729 N N . ILE A 1 92 ? -24.703 -30.726 23.704 1.00 54.75 92 ILE A N 1
ATOM 730 C CA . ILE A 1 92 ? -24.810 -30.138 22.345 1.00 54.75 92 ILE A CA 1
ATOM 731 C C . ILE A 1 92 ? -26.163 -30.443 21.645 1.00 54.75 92 ILE A C 1
ATOM 733 O O . ILE A 1 92 ? -26.302 -30.323 20.431 1.00 54.75 92 ILE A O 1
ATOM 737 N N . VAL A 1 93 ? -27.238 -30.686 22.405 1.00 38.09 93 VAL A N 1
ATOM 738 C CA . VAL A 1 93 ? -28.598 -30.363 21.917 1.00 38.09 93 VAL A CA 1
ATOM 739 C C . VAL A 1 93 ? -29.191 -29.162 22.668 1.00 38.09 93 VAL A C 1
ATOM 741 O O . VAL A 1 93 ? -30.131 -29.319 23.444 1.00 38.09 93 VAL A O 1
ATOM 744 N N . PRO A 1 94 ? -28.727 -27.925 22.412 1.00 35.81 94 PRO A N 1
ATOM 745 C CA . PRO A 1 94 ? -29.541 -26.744 22.596 1.00 35.81 94 PRO A CA 1
ATOM 746 C C . PRO A 1 94 ? -30.188 -26.384 21.257 1.00 35.81 94 PRO A C 1
ATOM 748 O O . PRO A 1 94 ? -29.539 -25.898 20.329 1.00 35.81 94 PRO A O 1
ATOM 751 N N . SER A 1 95 ? -31.499 -26.616 21.183 1.00 27.64 95 SER A N 1
ATOM 752 C CA . SER A 1 95 ? -32.383 -25.996 20.198 1.00 27.64 95 SER A CA 1
ATOM 753 C C . SER A 1 95 ? -32.107 -24.494 20.117 1.00 27.64 95 SER A C 1
ATOM 755 O O . SER A 1 95 ? -32.027 -23.800 21.132 1.00 27.64 95 SER A O 1
ATOM 757 N N . ALA A 1 96 ? -31.989 -23.995 18.892 1.00 33.81 96 ALA A N 1
ATOM 758 C CA . ALA A 1 96 ? -31.868 -22.587 18.572 1.00 33.81 96 ALA A CA 1
ATOM 759 C C . ALA A 1 96 ? -33.075 -21.789 19.102 1.00 33.81 96 ALA A C 1
ATOM 761 O O . ALA A 1 96 ? -34.123 -21.758 18.471 1.00 33.81 96 ALA A O 1
ATOM 762 N N . SER A 1 97 ? -32.945 -21.150 20.265 1.00 31.83 97 SER A N 1
ATOM 763 C CA . SER A 1 97 ? -33.713 -19.963 20.671 1.00 31.83 97 SER A CA 1
ATOM 764 C C . SER A 1 97 ? -33.194 -19.489 22.026 1.00 31.83 97 SER A C 1
ATOM 766 O O . SER A 1 97 ? -33.412 -20.131 23.049 1.00 31.83 97 SER A O 1
ATOM 768 N N . GLY A 1 98 ? -32.468 -18.374 22.034 1.00 29.47 98 GLY A N 1
ATOM 769 C CA . GLY A 1 98 ? -31.916 -17.778 23.246 1.00 29.47 98 GLY A CA 1
ATOM 770 C C . GLY A 1 98 ? -32.257 -16.301 23.338 1.00 29.47 98 GLY A C 1
ATOM 771 O O . GLY A 1 98 ? -31.367 -15.473 23.186 1.00 29.47 98 GLY A O 1
ATOM 772 N N . TYR A 1 99 ? -33.529 -15.981 23.592 1.00 27.09 99 TYR A N 1
ATOM 773 C CA . TYR A 1 99 ? -33.943 -14.719 24.212 1.00 27.09 99 TYR A CA 1
ATOM 774 C C . TYR A 1 99 ? -35.132 -14.934 25.163 1.00 27.09 99 TYR A C 1
ATOM 776 O O . TYR A 1 99 ? -35.985 -15.780 24.924 1.00 27.09 99 TYR A O 1
ATOM 784 N N . SER A 1 100 ? -35.166 -14.086 26.198 1.00 29.03 100 SER A N 1
ATOM 785 C CA . SER A 1 100 ? -36.131 -13.963 27.307 1.00 29.03 100 SER A CA 1
ATOM 786 C C . SER A 1 100 ? -36.000 -14.985 28.446 1.00 29.03 100 SER A C 1
ATOM 788 O O . SER A 1 100 ? -36.168 -16.177 28.262 1.00 29.03 100 SER A O 1
ATOM 790 N N . SER A 1 101 ? -35.520 -14.605 29.636 1.00 33.38 101 SER A N 1
ATOM 791 C CA . SER A 1 101 ? -36.087 -13.682 30.642 1.00 33.38 101 SER A CA 1
ATOM 792 C C . SER A 1 101 ? -37.177 -14.322 31.521 1.00 33.38 101 SER A C 1
ATOM 794 O O . SER A 1 101 ? -38.300 -14.501 31.078 1.00 33.38 101 SER A O 1
ATOM 796 N N . VAL A 1 102 ? -36.793 -14.510 32.791 1.00 34.06 102 VAL A N 1
ATOM 797 C CA . VAL A 1 102 ? -37.562 -14.493 34.056 1.00 34.06 102 VAL A CA 1
ATOM 798 C C . VAL A 1 102 ? -38.721 -15.484 34.258 1.00 34.06 102 VAL A C 1
ATOM 800 O O . VAL A 1 102 ? -39.761 -15.362 33.633 1.00 34.06 102 VAL A O 1
ATOM 803 N N . SER A 1 103 ? -38.589 -16.317 35.300 1.00 32.28 103 SER A N 1
ATOM 804 C CA . SER A 1 103 ? -39.634 -16.582 36.317 1.00 32.28 103 SER A CA 1
ATOM 805 C C . SER A 1 103 ? -39.017 -17.443 37.436 1.00 32.28 103 SER A C 1
ATOM 807 O O . SER A 1 103 ? -38.779 -18.630 37.251 1.00 32.28 103 SER A O 1
ATOM 809 N N . ALA A 1 104 ? -38.569 -16.891 38.566 1.00 36.00 104 ALA A N 1
ATOM 810 C CA . ALA A 1 104 ? -39.422 -16.613 39.725 1.00 36.00 104 ALA A CA 1
ATOM 811 C C . ALA A 1 104 ? -40.922 -16.808 39.454 1.00 36.00 104 ALA A C 1
ATOM 813 O O . ALA A 1 104 ? -41.569 -15.952 38.861 1.00 36.00 104 ALA A O 1
ATOM 814 N N . SER A 1 105 ? -41.454 -17.941 39.905 1.00 29.06 105 SER A N 1
ATOM 815 C CA . SER A 1 105 ? -42.885 -18.143 40.087 1.00 29.06 105 SER A CA 1
ATOM 816 C C . SER A 1 105 ? -43.116 -18.693 41.488 1.00 29.06 105 SER A C 1
ATOM 818 O O . SER A 1 105 ? -42.627 -19.763 41.848 1.00 29.06 105 SER A O 1
ATOM 820 N N . ALA A 1 106 ? -43.815 -17.883 42.275 1.00 26.36 106 ALA A N 1
ATOM 821 C CA . ALA A 1 106 ? -44.524 -18.281 43.469 1.00 26.36 106 ALA A CA 1
ATOM 822 C C . ALA A 1 106 ? -46.010 -18.476 43.117 1.00 26.36 106 ALA A C 1
ATOM 824 O O . ALA A 1 106 ? -46.535 -17.779 42.249 1.00 26.36 106 ALA A O 1
ATOM 825 N N . ASN A 1 107 ? -46.648 -19.342 43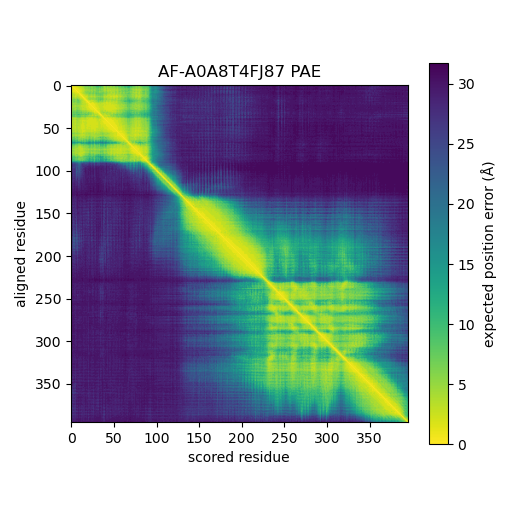.911 1.00 28.36 107 ASN A N 1
ATOM 826 C CA . ASN A 1 107 ? -48.082 -19.562 44.154 1.00 28.36 107 ASN A CA 1
ATOM 827 C C . ASN A 1 107 ? -48.850 -20.631 43.358 1.00 28.36 107 ASN A C 1
ATOM 829 O O . ASN A 1 107 ? -49.267 -20.439 42.223 1.00 28.36 107 ASN A O 1
ATOM 833 N N . SER A 1 108 ? -49.239 -21.685 44.083 1.00 29.84 108 SER A N 1
ATOM 834 C CA . SER A 1 108 ? -50.633 -21.917 44.528 1.00 29.84 108 SER A CA 1
ATOM 835 C C . SER A 1 108 ? -50.618 -22.960 45.664 1.00 29.84 108 SER A C 1
ATOM 837 O O . SER A 1 108 ? -50.040 -24.028 45.528 1.00 29.84 108 SER A O 1
ATOM 839 N N . VAL A 1 109 ? -50.876 -22.543 46.908 1.00 30.30 109 VAL A N 1
ATOM 840 C CA . VAL A 1 109 ? -52.110 -22.776 47.689 1.00 30.30 109 VAL A CA 1
ATOM 841 C C . VAL A 1 109 ? -52.623 -24.224 47.651 1.00 30.30 109 VAL A C 1
ATOM 843 O O . VAL A 1 109 ? -53.288 -24.626 46.705 1.00 30.30 109 VAL A O 1
ATOM 846 N N . SER A 1 110 ? -52.449 -24.943 48.764 1.00 28.62 110 SER A N 1
ATOM 847 C CA . SER A 1 110 ? -53.500 -25.828 49.271 1.00 28.62 110 SER A CA 1
ATOM 848 C C . SER A 1 110 ? -53.683 -25.551 50.756 1.00 28.62 110 SER A C 1
ATOM 850 O O . SER A 1 110 ? -52.821 -25.841 51.584 1.00 28.62 110 SER A O 1
ATOM 852 N N . ALA A 1 111 ? -54.816 -24.925 51.050 1.00 28.22 111 ALA A N 1
ATOM 853 C CA . ALA A 1 111 ? -55.368 -24.773 52.377 1.00 28.22 111 ALA A CA 1
ATOM 854 C C . ALA A 1 111 ? -55.691 -26.151 52.964 1.00 28.22 111 ALA A C 1
ATOM 856 O O . ALA A 1 111 ? -56.218 -27.006 52.262 1.00 28.22 111 ALA A O 1
ATOM 857 N N . ASN A 1 112 ? -55.410 -26.328 54.252 1.00 28.20 112 ASN A N 1
ATOM 858 C CA . ASN A 1 112 ? -56.109 -27.272 55.116 1.00 28.20 112 ASN A CA 1
ATOM 859 C C . ASN A 1 112 ? -56.169 -26.660 56.516 1.00 28.20 112 ASN A C 1
ATOM 861 O O . ASN A 1 112 ? -55.299 -26.860 57.359 1.00 28.20 112 ASN A O 1
ATOM 865 N N . SER A 1 113 ? -57.220 -25.879 56.736 1.00 29.86 113 SER A N 1
ATOM 866 C CA . SER A 1 113 ? -57.784 -25.620 58.052 1.00 29.86 113 SER A CA 1
ATOM 867 C C . SER A 1 113 ? -59.187 -26.217 58.055 1.00 29.86 113 SER A C 1
ATOM 869 O O . SER A 1 113 ? -60.014 -25.770 57.263 1.00 29.86 113 SER A O 1
ATOM 871 N N . ALA A 1 114 ? -59.453 -27.194 58.920 1.00 26.22 114 ALA A N 1
ATOM 872 C CA . ALA A 1 114 ? -60.572 -27.147 59.864 1.00 26.22 114 ALA A CA 1
ATOM 873 C C . ALA A 1 114 ? -60.778 -28.492 60.582 1.00 26.22 114 ALA A C 1
ATOM 875 O O . ALA A 1 114 ? -60.823 -29.549 59.963 1.00 26.22 114 ALA A O 1
ATOM 876 N N . ALA A 1 115 ? -61.033 -28.351 61.884 1.00 26.30 115 ALA A N 1
ATOM 877 C CA . ALA A 1 115 ? -61.925 -29.162 62.706 1.00 26.30 115 ALA A CA 1
ATOM 878 C C . ALA A 1 115 ? -61.460 -30.554 63.177 1.00 26.30 115 ALA A C 1
ATOM 880 O O . ALA A 1 115 ? -61.696 -31.583 62.554 1.00 26.30 115 ALA A O 1
ATOM 881 N N . SER A 1 116 ? -61.013 -30.590 64.433 1.00 29.05 116 SER A N 1
ATOM 882 C CA . SER A 1 116 ? -61.634 -31.508 65.389 1.00 29.05 116 SER A CA 1
ATOM 883 C C . SER A 1 116 ? -61.726 -30.847 66.759 1.00 29.05 116 SER A C 1
ATOM 885 O O . SER A 1 116 ? -60.746 -30.688 67.480 1.00 29.05 116 SER A O 1
ATOM 887 N N . SER A 1 117 ? -62.942 -30.405 67.056 1.00 37.47 117 SER A N 1
ATOM 888 C CA . SER A 1 117 ? -63.464 -30.135 68.385 1.00 37.47 117 SER A CA 1
ATOM 889 C C . SER A 1 117 ? -63.476 -31.428 69.195 1.00 37.47 117 SER A C 1
ATOM 891 O O . SER A 1 117 ? -64.126 -32.388 68.782 1.00 37.47 117 SER A O 1
ATOM 893 N N . VAL A 1 118 ? -62.843 -31.435 70.366 1.00 32.41 118 VAL A N 1
ATOM 894 C CA . VAL A 1 118 ? -63.229 -32.355 71.436 1.00 32.41 118 VAL A CA 1
ATOM 895 C C . VAL A 1 118 ? -63.464 -31.534 72.692 1.00 32.41 118 VAL A C 1
ATOM 897 O O . VAL A 1 118 ? -62.654 -30.711 73.107 1.00 32.41 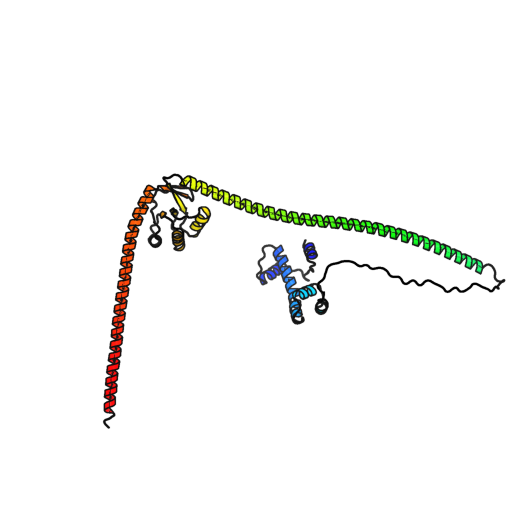118 VAL A O 1
ATOM 900 N N . THR A 1 119 ? -64.675 -31.742 73.171 1.00 31.53 119 THR A N 1
ATOM 901 C CA . THR A 1 119 ? -65.422 -31.167 74.273 1.00 31.53 119 THR A CA 1
ATOM 902 C C . THR A 1 119 ? -64.691 -31.138 75.609 1.00 31.53 119 THR A C 1
ATOM 904 O O . THR A 1 119 ? -64.087 -32.116 76.040 1.00 31.53 119 THR A O 1
ATOM 907 N N . ASP A 1 120 ? -64.882 -30.006 76.275 1.00 29.05 120 ASP A N 1
ATOM 908 C CA . ASP A 1 120 ? -64.969 -29.844 77.720 1.00 29.05 120 ASP A CA 1
ATOM 909 C C . ASP A 1 120 ? -65.939 -30.871 78.345 1.00 29.05 120 ASP A C 1
ATOM 911 O O . ASP A 1 120 ? -66.992 -31.127 77.753 1.00 29.05 120 ASP A O 1
ATOM 915 N N . ALA A 1 121 ? -65.568 -31.451 79.498 1.00 30.48 121 ALA A N 1
ATOM 916 C CA . ALA A 1 121 ? -66.415 -31.634 80.692 1.00 30.48 121 ALA A CA 1
ATOM 917 C C . ALA A 1 121 ? -65.980 -32.813 81.613 1.00 30.48 121 ALA A C 1
ATOM 919 O O . ALA A 1 121 ? -65.953 -33.967 81.191 1.00 30.48 121 ALA A O 1
ATOM 920 N N . VAL A 1 122 ? -65.829 -32.470 82.912 1.00 34.84 122 VAL A N 1
ATOM 921 C CA . VAL A 1 122 ? -65.961 -33.268 84.172 1.00 34.84 122 VAL A CA 1
ATOM 922 C C . VAL A 1 122 ? -64.871 -34.346 84.409 1.00 34.84 122 VAL A C 1
ATOM 924 O O . VAL A 1 122 ? -64.577 -35.144 83.536 1.00 34.84 122 VAL A O 1
ATOM 927 N N . VAL A 1 123 ? -64.184 -34.457 85.558 1.00 34.25 123 VAL A N 1
ATOM 928 C CA . VAL A 1 123 ? -64.710 -34.629 86.924 1.00 34.25 123 VAL A CA 1
ATOM 929 C C . VAL A 1 123 ? -63.707 -34.173 88.001 1.00 34.25 123 VAL A C 1
ATOM 931 O O . VAL A 1 123 ? -62.502 -34.393 87.913 1.00 34.25 123 VAL A O 1
ATOM 934 N N . SER A 1 124 ? -64.273 -33.542 89.028 1.00 47.75 124 SER A N 1
ATOM 935 C CA . SER A 1 124 ? -63.745 -33.225 90.355 1.00 47.75 124 SER A CA 1
ATOM 936 C C . SER A 1 124 ? -63.279 -34.446 91.155 1.00 47.75 124 SER A C 1
ATOM 938 O O . SER A 1 124 ? -64.028 -35.404 91.262 1.00 47.75 124 SER A O 1
ATOM 940 N N . ASP A 1 125 ? -62.120 -34.370 91.805 1.00 35.09 125 ASP A N 1
ATOM 941 C CA . ASP A 1 125 ? -61.968 -34.578 93.259 1.00 35.09 125 ASP A CA 1
ATOM 942 C C . ASP A 1 125 ? -60.492 -34.767 93.608 1.00 35.09 125 ASP A C 1
ATOM 944 O O . ASP A 1 125 ? -59.863 -35.744 93.216 1.00 35.09 125 ASP A O 1
ATOM 948 N N . ALA A 1 126 ? -59.953 -33.831 94.387 1.00 39.12 126 ALA A N 1
ATOM 949 C CA . ALA A 1 126 ? -58.851 -34.075 95.316 1.00 39.12 126 ALA A CA 1
ATOM 950 C C . ALA A 1 126 ? -58.711 -32.853 96.232 1.00 39.12 126 ALA A C 1
ATOM 952 O O . ALA A 1 126 ? -57.715 -32.126 96.222 1.00 39.12 126 ALA A O 1
ATOM 953 N N . ALA A 1 127 ? -59.746 -32.604 97.035 1.00 45.41 127 ALA A N 1
ATOM 954 C CA . ALA A 1 127 ? -59.599 -31.811 98.243 1.00 45.41 127 ALA A CA 1
ATOM 955 C C . ALA A 1 127 ? -58.683 -32.586 99.205 1.00 45.41 127 ALA A C 1
ATOM 957 O O . ALA A 1 127 ? -59.140 -33.466 99.928 1.00 45.41 127 ALA A O 1
ATOM 958 N N . GLY A 1 128 ? -57.377 -32.302 99.179 1.00 45.31 128 GLY A N 1
ATOM 959 C CA . GLY A 1 128 ? -56.459 -32.900 100.149 1.00 45.31 128 GLY A CA 1
ATOM 960 C C . GLY A 1 128 ? -54.993 -32.995 99.744 1.00 45.31 128 GLY A C 1
ATOM 961 O O . GLY A 1 128 ? -54.448 -34.077 99.851 1.00 45.31 128 GLY A O 1
ATOM 962 N N . LEU A 1 129 ? -54.362 -31.904 99.288 1.00 44.38 129 LEU A N 1
ATOM 963 C CA . LEU A 1 129 ? -52.909 -31.628 99.379 1.00 44.38 129 LEU A CA 1
ATOM 964 C C . LEU A 1 129 ? -52.670 -30.204 98.841 1.00 44.38 129 LEU A C 1
ATOM 966 O O . LEU A 1 129 ? -52.476 -29.966 97.651 1.00 44.38 129 LEU A O 1
ATOM 970 N N . GLY A 1 130 ? -52.815 -29.232 99.741 1.00 51.69 130 GLY A N 1
ATOM 971 C CA . GLY A 1 130 ? -52.875 -27.809 99.433 1.00 51.69 130 GLY A CA 1
ATOM 972 C C . GLY A 1 130 ? -51.552 -27.161 99.016 1.00 51.69 130 GLY A C 1
ATOM 973 O O . GLY A 1 130 ? -50.455 -27.608 99.343 1.00 51.69 130 GLY A O 1
ATOM 974 N N . SER A 1 131 ? -51.706 -26.016 98.349 1.00 57.16 131 SER A N 1
ATOM 975 C CA . SER A 1 131 ? -50.727 -24.932 98.183 1.00 57.16 131 SER A CA 1
ATOM 976 C C . SER A 1 131 ? -49.507 -25.201 97.283 1.00 57.16 131 SER A C 1
ATOM 978 O O . SER A 1 131 ? -49.249 -24.409 96.380 1.00 57.16 131 SER A O 1
ATOM 980 N N . ALA A 1 132 ? -48.791 -26.321 97.424 1.00 56.69 132 ALA A N 1
ATOM 981 C CA . ALA A 1 132 ? -47.515 -26.536 96.722 1.00 56.69 132 ALA A CA 1
ATOM 982 C C . ALA A 1 132 ? -47.655 -26.740 95.198 1.00 56.69 132 ALA A C 1
ATOM 984 O O . ALA A 1 132 ? -46.888 -26.167 94.423 1.00 56.69 132 ALA A O 1
ATOM 985 N N . SER A 1 133 ? -48.654 -27.508 94.747 1.00 56.09 133 SER A N 1
ATOM 986 C CA . SER A 1 133 ? -48.903 -27.715 93.310 1.00 56.09 133 SER A CA 1
ATOM 987 C C . SER A 1 133 ? -49.477 -26.464 92.635 1.00 56.09 133 SER A C 1
ATOM 989 O O . SER A 1 133 ? -49.112 -26.171 91.502 1.00 56.09 133 SER A O 1
ATOM 991 N N . ALA A 1 134 ? -50.318 -25.697 93.340 1.00 65.44 134 ALA A N 1
ATOM 992 C CA . ALA A 1 134 ? -50.902 -24.449 92.841 1.00 65.44 134 ALA A CA 1
ATOM 993 C C . ALA A 1 134 ? -49.856 -23.322 92.714 1.00 65.44 134 ALA A C 1
ATOM 995 O O . ALA A 1 134 ? -49.869 -22.549 91.758 1.00 65.44 134 ALA A O 1
ATOM 996 N N . LEU A 1 135 ? -48.897 -23.261 93.645 1.00 71.38 135 LEU A N 1
ATOM 997 C CA . LEU A 1 135 ? -47.731 -22.379 93.544 1.00 71.38 135 LEU A CA 1
ATOM 998 C C . LEU A 1 135 ? -46.835 -22.755 92.357 1.00 71.38 135 LEU A C 1
ATOM 1000 O O . LEU A 1 135 ? -46.328 -21.874 91.665 1.00 71.38 135 LEU A O 1
ATOM 1004 N N . ARG A 1 136 ? -46.654 -24.056 92.090 1.00 75.12 136 ARG A N 1
ATOM 1005 C CA . ARG A 1 136 ? -45.844 -24.536 90.962 1.00 75.12 136 ARG A CA 1
ATOM 1006 C C . ARG A 1 136 ? -46.499 -24.246 89.612 1.00 75.12 136 ARG A C 1
ATOM 1008 O O . ARG A 1 136 ? -45.796 -23.838 88.691 1.00 75.12 136 ARG A O 1
ATOM 1015 N N . THR A 1 137 ? -47.815 -24.419 89.491 1.00 78.62 137 THR A N 1
ATOM 1016 C CA . THR A 1 137 ? -48.554 -24.047 88.275 1.00 78.62 137 THR A CA 1
ATOM 1017 C C . THR A 1 137 ? -48.513 -22.539 88.049 1.00 78.62 137 THR A C 1
ATOM 1019 O O . THR A 1 137 ? -48.197 -22.122 86.942 1.00 78.62 137 THR A O 1
ATOM 1022 N N . ALA A 1 138 ? -48.675 -21.723 89.096 1.00 81.38 138 ALA A N 1
ATOM 1023 C CA . ALA A 1 138 ? -48.553 -20.266 88.991 1.00 81.38 138 ALA A CA 1
ATOM 1024 C C . ALA A 1 138 ? -47.136 -19.805 88.585 1.00 81.38 138 ALA A C 1
ATOM 1026 O O . ALA A 1 138 ? -46.984 -18.892 87.775 1.00 81.38 138 ALA A O 1
ATOM 1027 N N . GLN A 1 139 ? -46.082 -20.452 89.098 1.00 83.88 139 GLN A N 1
ATOM 1028 C CA . GLN A 1 139 ? -44.698 -20.182 88.681 1.00 83.88 139 GLN A CA 1
ATOM 1029 C C . GLN A 1 139 ? -44.456 -20.528 87.208 1.00 83.88 139 GLN A C 1
ATOM 1031 O O . GLN A 1 139 ? -43.821 -19.758 86.490 1.00 83.88 139 GLN A O 1
ATOM 1036 N N . LEU A 1 140 ? -44.965 -21.673 86.747 1.00 84.88 140 LEU A N 1
ATOM 1037 C CA . LEU A 1 140 ? -44.845 -22.089 85.349 1.00 84.88 140 LEU A CA 1
ATOM 1038 C C . LEU A 1 140 ? -45.661 -21.188 84.419 1.00 84.88 140 LEU A C 1
ATOM 1040 O O . LEU A 1 140 ? -45.179 -20.834 83.349 1.00 84.88 140 LEU A O 1
ATOM 1044 N N . GLU A 1 141 ? -46.852 -20.759 84.831 1.00 85.88 141 GLU A N 1
ATOM 1045 C CA . GLU A 1 141 ? -47.656 -19.773 84.103 1.00 85.88 141 GLU A CA 1
ATOM 1046 C C . GLU A 1 141 ? -46.946 -18.416 84.003 1.00 85.88 141 GLU A C 1
ATOM 1048 O O . GLU A 1 141 ? -46.949 -17.806 82.931 1.00 85.88 141 GLU A O 1
ATOM 1053 N N . GLY A 1 142 ? -46.272 -17.978 85.074 1.00 89.25 142 GLY A N 1
ATOM 1054 C CA . GLY A 1 142 ? -45.406 -16.796 85.068 1.00 89.25 142 GLY A CA 1
ATOM 1055 C C . GLY A 1 142 ? -44.251 -16.929 84.073 1.00 89.25 142 GLY A C 1
ATOM 1056 O O . GLY A 1 142 ? -44.095 -16.086 83.194 1.00 89.25 142 GLY A O 1
ATOM 1057 N N . MET A 1 143 ? -43.519 -18.046 84.121 1.00 88.19 143 MET A N 1
ATOM 1058 C CA . MET A 1 143 ? -42.444 -18.334 83.165 1.00 88.19 143 MET A CA 1
ATOM 1059 C C . MET A 1 143 ? -42.942 -18.397 81.717 1.00 88.19 143 MET A C 1
ATOM 1061 O O . MET A 1 143 ? -42.283 -17.891 80.814 1.00 88.19 143 MET A O 1
ATOM 1065 N N . ILE A 1 144 ? -44.105 -19.004 81.467 1.00 92.50 144 ILE A N 1
ATOM 1066 C CA . ILE A 1 144 ? -44.709 -19.061 80.130 1.00 92.50 144 ILE A CA 1
ATOM 1067 C C . ILE A 1 144 ? -45.057 -17.651 79.642 1.00 92.50 144 ILE A C 1
ATOM 1069 O O . ILE A 1 144 ? -44.890 -17.359 78.458 1.00 92.50 144 ILE A O 1
ATOM 1073 N N . LYS A 1 145 ? -45.526 -16.770 80.530 1.00 92.94 145 LYS A N 1
ATOM 1074 C CA . LYS A 1 145 ? -45.813 -15.372 80.198 1.00 92.94 145 LYS A CA 1
ATOM 1075 C C . LYS A 1 145 ? -44.538 -14.602 79.850 1.00 92.94 145 LYS A C 1
ATOM 1077 O O . LYS A 1 145 ? -44.519 -13.926 78.826 1.00 92.94 145 LYS A O 1
ATOM 1082 N N . ASP A 1 146 ? -43.473 -14.765 80.626 1.00 91.62 146 ASP A N 1
ATOM 1083 C CA . ASP A 1 146 ? -42.182 -14.119 80.359 1.00 91.62 146 ASP A CA 1
ATOM 1084 C C . ASP A 1 146 ? -41.554 -14.625 79.054 1.00 91.62 146 ASP A C 1
ATOM 1086 O O . ASP A 1 146 ? -41.079 -13.837 78.239 1.00 91.62 146 ASP A O 1
ATOM 1090 N N . LEU A 1 147 ? -41.635 -15.933 78.790 1.00 92.19 147 LEU A N 1
ATOM 1091 C CA . LEU A 1 147 ? -41.194 -16.522 77.525 1.00 92.19 147 LEU A CA 1
ATOM 1092 C C . LEU A 1 147 ? -42.010 -16.012 76.332 1.00 92.19 147 LEU A C 1
ATOM 1094 O O . LEU A 1 147 ? -41.442 -15.774 75.269 1.00 92.19 147 LEU A O 1
ATOM 1098 N N . ARG A 1 148 ? -43.327 -15.820 76.484 1.00 92.75 148 ARG A N 1
ATOM 1099 C CA . ARG A 1 148 ? -44.171 -15.219 75.437 1.00 92.75 148 ARG A CA 1
ATOM 1100 C C . ARG A 1 148 ? -43.775 -13.771 75.159 1.00 92.75 148 ARG A C 1
ATOM 1102 O O . ARG A 1 148 ? -43.632 -13.420 73.995 1.00 92.75 148 ARG A O 1
ATOM 1109 N N . ASN A 1 149 ? -43.521 -12.980 76.200 1.00 94.50 149 ASN A N 1
ATOM 1110 C CA . ASN A 1 149 ? -43.048 -11.603 76.045 1.00 94.50 149 ASN A CA 1
ATOM 1111 C C . ASN A 1 149 ? -41.693 -11.561 75.322 1.00 94.50 149 ASN A C 1
ATOM 1113 O O . ASN A 1 149 ? -41.542 -10.827 74.351 1.00 94.50 149 ASN A O 1
ATOM 1117 N N . HIS A 1 150 ? -40.744 -12.417 75.715 1.00 95.06 150 HIS A N 1
ATOM 1118 C CA . HIS A 1 150 ? -39.460 -12.533 75.023 1.00 95.06 150 HIS A CA 1
ATOM 1119 C C . HIS A 1 150 ? -39.611 -12.962 73.560 1.00 95.06 150 HIS A C 1
ATOM 1121 O O . HIS A 1 150 ? -38.918 -12.432 72.696 1.00 95.06 150 HIS A O 1
ATOM 1127 N N . LEU A 1 151 ? -40.513 -13.901 73.258 1.00 95.75 151 LEU A N 1
ATOM 1128 C CA . LEU A 1 151 ? -40.796 -14.295 71.877 1.00 95.75 151 LEU A CA 1
ATOM 1129 C C . LEU A 1 151 ? -41.375 -13.137 71.059 1.00 95.75 151 LEU A C 1
ATOM 1131 O O . LEU A 1 151 ? -41.016 -12.990 69.893 1.00 95.75 151 LEU A O 1
ATOM 1135 N N . ASP A 1 152 ? -42.248 -12.322 71.646 1.00 95.12 152 ASP A N 1
ATOM 1136 C CA . ASP A 1 152 ? -42.819 -11.160 70.968 1.00 95.12 152 ASP A CA 1
ATOM 1137 C C . ASP A 1 152 ? -41.783 -10.050 70.755 1.00 95.12 152 ASP A C 1
ATOM 1139 O O . ASP A 1 152 ? -41.776 -9.425 69.695 1.00 95.12 152 ASP A O 1
ATOM 1143 N N . ASP A 1 153 ? -40.862 -9.844 71.694 1.00 95.44 153 ASP A N 1
ATOM 1144 C CA . ASP A 1 153 ? -39.773 -8.876 71.537 1.00 95.44 153 ASP A CA 1
ATOM 1145 C C . ASP A 1 153 ? -38.748 -9.330 70.488 1.00 95.44 153 ASP A C 1
ATOM 1147 O O . ASP A 1 153 ? -38.406 -8.552 69.598 1.00 95.44 153 ASP A O 1
ATOM 1151 N N . ILE A 1 154 ? -38.364 -10.613 70.475 1.00 96.00 154 ILE A N 1
ATOM 1152 C CA . ILE A 1 154 ? -37.516 -11.185 69.412 1.00 96.00 154 ILE A CA 1
ATOM 1153 C C . ILE A 1 154 ? -38.199 -11.059 68.045 1.00 96.00 154 ILE A C 1
ATOM 1155 O O . ILE A 1 154 ? -37.547 -10.759 67.046 1.00 96.00 154 ILE A O 1
ATOM 1159 N N . ARG A 1 155 ? -39.518 -11.278 67.973 1.00 95.00 155 ARG A N 1
ATOM 1160 C CA . ARG A 1 155 ? -40.277 -11.096 66.727 1.00 95.00 155 ARG A CA 1
ATOM 1161 C C . ARG A 1 155 ? -40.252 -9.646 66.258 1.00 95.00 155 ARG A C 1
ATOM 1163 O O . ARG A 1 155 ? -40.054 -9.423 65.067 1.00 95.00 155 ARG A O 1
ATOM 1170 N N . LYS A 1 156 ? -40.421 -8.672 67.159 1.00 96.75 156 LYS A N 1
ATOM 1171 C CA . LYS A 1 156 ? -40.308 -7.246 66.812 1.00 96.75 156 LYS A CA 1
ATOM 1172 C C . LYS A 1 156 ? -38.912 -6.923 66.285 1.00 96.75 156 LYS A C 1
ATOM 1174 O O . LYS A 1 156 ? -38.808 -6.382 65.186 1.00 96.75 156 LYS A O 1
ATOM 1179 N N . GLU A 1 157 ? -37.859 -7.346 66.982 1.00 96.69 157 GLU A N 1
ATOM 1180 C CA . GLU A 1 157 ? -36.477 -7.155 66.524 1.00 96.69 157 GLU A CA 1
ATOM 1181 C C . GLU A 1 157 ? -36.236 -7.789 65.149 1.00 96.69 157 GLU A C 1
ATOM 1183 O O . GLU A 1 157 ? -35.618 -7.173 64.281 1.00 96.69 157 GLU A O 1
ATOM 1188 N N . LEU A 1 158 ? -36.773 -8.990 64.905 1.00 96.19 158 LEU A N 1
ATOM 1189 C CA . LEU A 1 158 ? -36.691 -9.643 63.601 1.00 96.19 158 LEU A CA 1
ATOM 1190 C C . LEU A 1 158 ? -37.349 -8.781 62.515 1.00 96.19 158 LEU A C 1
ATOM 1192 O O . LEU A 1 158 ? -36.739 -8.555 61.474 1.00 96.19 158 LEU A O 1
ATOM 1196 N N . THR A 1 159 ? -38.550 -8.248 62.765 1.00 96.25 159 THR A N 1
ATOM 1197 C CA . THR A 1 159 ? -39.252 -7.397 61.788 1.00 96.25 159 THR A CA 1
ATOM 1198 C C . THR A 1 159 ? -38.526 -6.079 61.519 1.00 96.25 159 THR A C 1
ATOM 1200 O O . THR A 1 159 ? -38.450 -5.642 60.369 1.00 96.25 159 THR A O 1
ATOM 1203 N N . GLU A 1 160 ? -37.935 -5.462 62.544 1.00 97.12 160 GLU A N 1
ATOM 1204 C CA . GLU A 1 160 ? -37.131 -4.246 62.400 1.00 97.12 160 GLU A CA 1
ATOM 1205 C C . GLU A 1 160 ? -35.863 -4.518 61.589 1.00 97.12 160 GLU A C 1
ATOM 1207 O O . GLU A 1 160 ? -35.545 -3.783 60.650 1.00 97.12 160 GLU A O 1
ATOM 1212 N N . LYS A 1 161 ? -35.171 -5.622 61.887 1.00 97.00 161 LYS A N 1
ATOM 1213 C CA . LYS A 1 161 ? -33.981 -6.045 61.145 1.00 97.00 161 LYS A CA 1
ATOM 1214 C C . LYS A 1 161 ? -34.312 -6.445 59.715 1.00 97.00 161 LYS A C 1
ATOM 1216 O O . LYS A 1 161 ? -33.554 -6.116 58.808 1.00 97.00 161 LYS A O 1
ATOM 1221 N N . GLU A 1 162 ? -35.445 -7.091 59.466 1.00 96.50 162 GLU A N 1
ATOM 1222 C CA . GLU A 1 162 ? -35.919 -7.385 58.112 1.00 96.50 162 GLU A CA 1
ATOM 1223 C C . GLU A 1 162 ? -36.238 -6.104 57.329 1.00 96.50 162 GLU A C 1
ATOM 1225 O O . GLU A 1 162 ? -35.878 -5.997 56.151 1.00 96.50 162 GLU A O 1
ATOM 1230 N N . ALA A 1 163 ? -36.850 -5.103 57.968 1.00 96.75 163 ALA A N 1
ATOM 1231 C CA . ALA A 1 163 ? -37.091 -3.795 57.362 1.00 96.75 163 ALA A CA 1
ATOM 1232 C C . ALA A 1 163 ? -35.777 -3.063 57.034 1.00 96.75 163 ALA A C 1
ATOM 1234 O O . ALA A 1 163 ? -35.632 -2.526 55.930 1.00 96.75 163 ALA A O 1
ATOM 1235 N N . GLU A 1 164 ? -34.799 -3.105 57.942 1.00 97.25 164 GLU A N 1
ATOM 1236 C CA . GLU A 1 164 ? -33.452 -2.555 57.748 1.00 97.25 164 GLU A CA 1
ATOM 1237 C C . GLU A 1 164 ? -32.708 -3.273 56.610 1.00 97.25 164 GLU A C 1
ATOM 1239 O O . GLU A 1 164 ? -32.159 -2.646 55.705 1.00 97.25 164 GLU A O 1
ATOM 1244 N N . ILE A 1 165 ? -32.766 -4.604 56.567 1.00 97.06 165 ILE A N 1
ATOM 1245 C CA . ILE A 1 165 ? -32.198 -5.394 55.471 1.00 97.06 165 ILE A CA 1
ATOM 1246 C C . ILE A 1 165 ? -32.851 -5.010 54.140 1.00 97.06 165 ILE A C 1
ATOM 1248 O O . ILE A 1 165 ? -32.165 -4.898 53.122 1.00 97.06 165 ILE A O 1
ATOM 1252 N N . ASN A 1 166 ? -34.166 -4.801 54.116 1.00 96.56 166 ASN A N 1
ATOM 1253 C CA . ASN A 1 166 ? -34.880 -4.431 52.899 1.00 96.56 166 ASN A CA 1
ATOM 1254 C C . ASN A 1 166 ? -34.541 -3.010 52.426 1.00 96.56 166 ASN A C 1
ATOM 1256 O O . ASN A 1 166 ? -34.415 -2.797 51.217 1.00 96.56 166 ASN A O 1
ATOM 1260 N N . SER A 1 167 ? -34.349 -2.047 53.332 1.00 96.44 167 SER A N 1
ATOM 1261 C CA . SER A 1 167 ? -33.921 -0.689 52.969 1.00 96.44 167 SER A CA 1
ATOM 1262 C C . SER A 1 167 ? -32.484 -0.681 52.434 1.00 96.44 167 SER A C 1
ATOM 1264 O O . SER A 1 167 ? -32.242 -0.139 51.352 1.00 96.44 167 SER A O 1
ATOM 1266 N N . LEU A 1 168 ? -31.565 -1.389 53.098 1.00 96.81 168 LEU A N 1
ATOM 1267 C CA . LEU A 1 168 ? -30.180 -1.555 52.649 1.00 96.81 168 LEU A CA 1
ATOM 1268 C C . LEU A 1 168 ? -30.105 -2.277 51.299 1.00 96.81 168 LEU A C 1
ATOM 1270 O O . LEU A 1 168 ? -29.349 -1.872 50.416 1.00 96.81 168 LEU A O 1
ATOM 1274 N N . LYS A 1 169 ? -30.925 -3.314 51.079 1.00 94.88 169 LYS A N 1
ATOM 1275 C CA . LYS A 1 169 ? -31.028 -3.994 49.775 1.00 94.88 169 LYS A CA 1
ATOM 1276 C C . LYS A 1 169 ? -31.503 -3.046 48.674 1.00 94.88 169 LYS A C 1
ATOM 1278 O O . LYS A 1 169 ? -30.956 -3.095 47.572 1.00 94.88 169 LYS A O 1
ATOM 1283 N N . LYS A 1 170 ? -32.483 -2.178 48.956 1.00 96.12 170 LYS A N 1
ATOM 1284 C CA . LYS A 1 170 ? -32.958 -1.165 48.000 1.00 96.12 170 LYS A CA 1
ATOM 1285 C C . LYS A 1 170 ? -31.861 -0.155 47.667 1.00 96.12 170 LYS A C 1
ATOM 1287 O O . LYS A 1 170 ? -31.589 0.043 46.486 1.00 96.12 170 LYS A O 1
ATOM 1292 N N . GLN A 1 171 ? -31.175 0.392 48.669 1.00 95.44 171 GLN A N 1
ATOM 1293 C CA . GLN A 1 171 ? -30.045 1.308 48.462 1.00 95.44 171 GLN A CA 1
ATOM 1294 C C . GLN A 1 171 ? -28.912 0.653 47.660 1.00 95.44 171 GLN A C 1
ATOM 1296 O O . GLN A 1 171 ? -28.375 1.236 46.720 1.00 95.44 171 GLN A O 1
ATOM 1301 N N . LEU A 1 172 ? -28.593 -0.607 47.962 1.00 95.56 172 LEU A N 1
ATOM 1302 C CA . LEU A 1 172 ? -27.600 -1.361 47.206 1.00 95.56 172 LEU A CA 1
ATOM 1303 C C . LEU A 1 172 ? -28.042 -1.587 45.753 1.00 95.56 172 LEU A C 1
ATOM 1305 O O . LEU A 1 172 ? -27.205 -1.593 44.851 1.00 95.56 172 LEU A O 1
ATOM 1309 N N . SER A 1 173 ? -29.340 -1.787 45.510 1.00 93.88 173 SER A N 1
ATOM 1310 C CA . SER A 1 173 ? -29.875 -1.951 44.157 1.00 93.88 173 SER A CA 1
ATOM 1311 C C . SER A 1 173 ? -29.790 -0.660 43.339 1.00 93.88 173 SER A C 1
ATOM 1313 O O . SER A 1 173 ? -29.310 -0.725 42.209 1.00 93.88 173 SER A O 1
ATOM 1315 N N . SER A 1 174 ? -30.126 0.498 43.921 1.00 94.88 174 SER A N 1
ATOM 1316 C CA . SER A 1 174 ? -30.017 1.798 43.245 1.00 94.88 174 SER A CA 1
ATOM 1317 C C . SER A 1 174 ? -28.561 2.187 42.986 1.00 94.88 174 SER A C 1
ATOM 1319 O O . SER A 1 174 ? -28.197 2.581 41.884 1.00 94.88 174 SER A O 1
ATOM 1321 N N . GLU A 1 175 ? -27.658 1.963 43.944 1.00 95.12 175 GLU A N 1
ATOM 1322 C CA . GLU A 1 175 ? -26.232 2.190 43.688 1.00 95.12 175 GLU A CA 1
ATOM 1323 C C . GLU A 1 175 ? -25.685 1.283 42.577 1.00 95.12 175 GLU A C 1
ATOM 1325 O O . GLU A 1 175 ? -24.795 1.672 41.813 1.00 95.12 175 GLU A O 1
ATOM 1330 N N . ARG A 1 176 ? -26.177 0.042 42.491 1.00 93.62 176 ARG A N 1
ATOM 1331 C CA . ARG A 1 176 ? -25.772 -0.891 41.435 1.00 93.62 176 ARG A CA 1
ATOM 1332 C C . ARG A 1 176 ? -26.268 -0.436 40.066 1.00 93.62 176 ARG A C 1
ATOM 1334 O O . ARG A 1 176 ? -25.486 -0.557 39.120 1.00 93.62 176 ARG A O 1
ATOM 1341 N N . THR A 1 177 ? -27.494 0.078 39.955 1.00 94.94 177 THR A N 1
ATOM 1342 C CA . THR A 1 177 ? -28.022 0.622 38.693 1.00 94.94 177 THR A CA 1
ATOM 1343 C C . THR A 1 177 ? -27.229 1.847 38.259 1.00 94.94 177 THR A C 1
ATOM 1345 O O . THR A 1 177 ? -26.698 1.846 37.151 1.00 94.94 177 THR A O 1
ATOM 1348 N N . ASP A 1 178 ? -26.974 2.796 39.159 1.00 94.81 178 ASP A N 1
ATOM 1349 C CA . ASP A 1 178 ? -26.231 4.021 38.834 1.00 94.81 178 ASP A CA 1
ATOM 1350 C C . ASP A 1 178 ? -24.790 3.716 38.404 1.00 94.81 178 ASP A C 1
ATOM 1352 O O . ASP A 1 178 ? -24.256 4.266 37.438 1.00 94.81 178 ASP A O 1
ATOM 1356 N N . ARG A 1 179 ? -24.121 2.789 39.106 1.00 93.44 179 ARG A N 1
ATOM 1357 C CA . ARG A 1 179 ? -22.777 2.333 38.716 1.00 93.44 179 ARG A CA 1
ATOM 1358 C C . ARG A 1 179 ? -22.798 1.613 37.373 1.00 93.44 179 ARG A C 1
ATOM 1360 O O . ARG A 1 179 ? -21.803 1.665 36.650 1.00 93.44 179 ARG A O 1
ATOM 1367 N N . PHE A 1 180 ? -23.869 0.891 37.054 1.00 92.62 180 PHE A N 1
ATOM 1368 C CA . PHE A 1 180 ? -24.012 0.224 35.766 1.00 92.62 180 PHE A CA 1
ATOM 1369 C C . PHE A 1 180 ? -24.196 1.239 34.634 1.00 92.62 180 PHE A C 1
ATOM 1371 O O . PHE A 1 180 ? -23.488 1.143 33.630 1.00 92.62 180 PHE A O 1
ATOM 1378 N N . GLU A 1 181 ? -25.050 2.242 34.825 1.00 95.06 181 GLU A N 1
ATOM 1379 C CA . GLU A 1 181 ? -25.276 3.329 33.868 1.00 95.06 181 GLU A CA 1
ATOM 1380 C C . GLU A 1 181 ? -23.993 4.111 33.597 1.00 95.06 181 GLU A C 1
ATOM 1382 O O . GLU A 1 181 ? -23.545 4.163 32.452 1.00 95.06 181 GLU A O 1
ATOM 1387 N N . LYS A 1 182 ? -23.289 4.552 34.645 1.00 95.62 182 LYS A N 1
ATOM 1388 C CA . LYS A 1 182 ? -21.991 5.237 34.503 1.00 95.62 182 LYS A CA 1
ATOM 1389 C C . LYS A 1 182 ? -20.957 4.393 33.757 1.00 95.62 182 LYS A C 1
ATOM 1391 O O . LYS A 1 182 ? -20.164 4.905 32.972 1.00 95.62 182 LYS A O 1
ATOM 1396 N N . ARG A 1 183 ? -20.928 3.071 33.972 1.00 94.31 183 ARG A N 1
ATOM 1397 C CA . ARG A 1 183 ? -20.036 2.179 33.205 1.00 94.31 183 ARG A CA 1
ATOM 1398 C C . ARG A 1 183 ? -20.445 2.090 31.740 1.00 94.31 183 ARG A C 1
ATOM 1400 O O . ARG A 1 183 ? -19.559 1.992 30.895 1.00 94.31 183 ARG A O 1
ATOM 1407 N N . LYS A 1 184 ? -21.744 2.071 31.443 1.00 95.25 184 LYS A N 1
ATOM 1408 C CA . LYS A 1 184 ? -22.262 2.047 30.071 1.00 95.25 184 LYS A CA 1
ATOM 1409 C C . LYS A 1 184 ? -21.914 3.347 29.344 1.00 95.25 18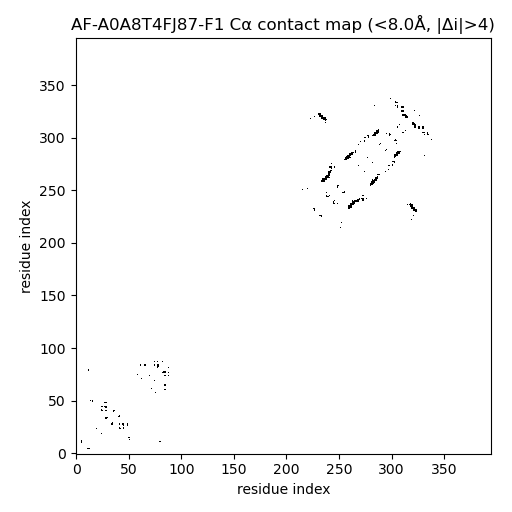4 LYS A C 1
ATOM 1411 O O . LYS A 1 184 ? -21.385 3.280 28.239 1.00 95.25 184 LYS A O 1
ATOM 1416 N N . GLU A 1 185 ? -22.110 4.490 29.991 1.00 96.56 185 GLU A N 1
ATOM 1417 C CA . GLU A 1 185 ? -21.712 5.805 29.476 1.00 96.56 185 GLU A CA 1
ATOM 1418 C C . GLU A 1 185 ? -20.207 5.873 29.220 1.00 96.56 185 GLU A C 1
ATOM 1420 O O . GLU A 1 185 ? -19.786 6.167 28.106 1.00 96.56 185 GLU A O 1
ATOM 1425 N N . ASN A 1 186 ? -19.385 5.492 30.201 1.00 96.06 186 ASN A N 1
ATOM 1426 C CA . ASN A 1 186 ? -17.928 5.496 30.050 1.00 96.06 186 ASN A CA 1
ATOM 1427 C C . ASN A 1 186 ? -17.441 4.571 28.926 1.00 96.06 186 ASN A C 1
ATOM 1429 O O . ASN A 1 186 ? -16.453 4.879 28.262 1.00 96.06 186 ASN A O 1
ATOM 1433 N N . ARG A 1 187 ? -18.118 3.439 28.691 1.00 95.75 187 ARG A N 1
ATOM 1434 C CA . ARG A 1 187 ? -17.821 2.570 27.540 1.00 95.75 187 ARG A CA 1
ATOM 1435 C C . ARG A 1 187 ? -18.139 3.267 26.224 1.00 95.75 187 ARG A C 1
ATOM 1437 O O . ARG A 1 187 ? -17.299 3.252 25.333 1.00 95.75 187 ARG A O 1
ATOM 1444 N N . LEU A 1 188 ? -19.306 3.901 26.128 1.00 97.31 188 LEU A N 1
ATOM 1445 C CA . LEU A 1 188 ? -19.709 4.631 24.930 1.00 97.31 188 LEU A CA 1
ATOM 1446 C C . LEU A 1 188 ? -18.742 5.785 24.647 1.00 97.31 188 LEU A C 1
ATOM 1448 O O . LEU A 1 188 ? -18.294 5.930 23.515 1.00 97.31 188 LEU A O 1
ATOM 1452 N N . ILE A 1 189 ? -18.358 6.552 25.669 1.00 97.62 189 ILE A N 1
ATOM 1453 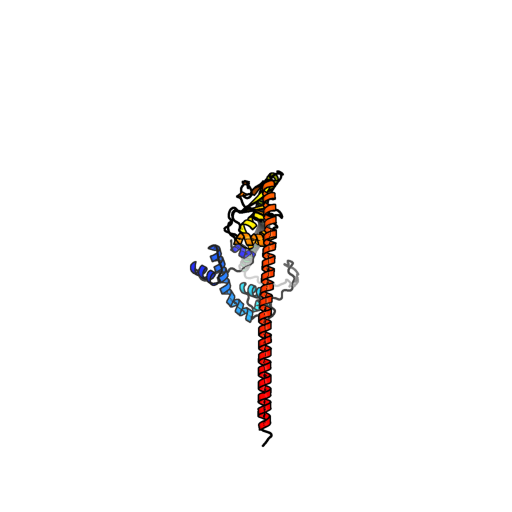C CA . ILE A 1 189 ? -17.359 7.622 25.547 1.00 97.62 189 ILE A CA 1
ATOM 1454 C C . ILE A 1 189 ? -16.034 7.053 25.032 1.00 97.62 189 ILE A C 1
ATOM 1456 O O . ILE A 1 189 ? -15.517 7.546 24.036 1.00 97.62 189 ILE A O 1
ATOM 1460 N N . ALA A 1 190 ? -15.533 5.961 25.618 1.00 97.00 190 ALA A N 1
ATOM 1461 C CA . ALA A 1 190 ? -14.288 5.338 25.172 1.00 97.00 190 ALA A CA 1
ATOM 1462 C C . ALA A 1 190 ? -14.354 4.846 23.713 1.00 97.00 190 ALA A C 1
ATOM 1464 O O . ALA A 1 190 ? -13.389 4.987 22.962 1.00 97.00 190 ALA A O 1
ATOM 1465 N N . GLU A 1 191 ? -15.486 4.284 23.283 1.00 96.81 191 GLU A N 1
ATOM 1466 C CA . GLU A 1 191 ? -15.702 3.904 21.883 1.00 96.81 191 GLU A CA 1
ATOM 1467 C C . GLU A 1 191 ? -15.678 5.123 20.954 1.00 96.81 191 GLU A C 1
ATOM 1469 O O . GLU A 1 191 ? -15.019 5.085 19.911 1.00 96.81 191 GLU A O 1
ATOM 1474 N N . ARG A 1 192 ? -16.336 6.224 21.339 1.00 97.62 192 ARG A N 1
ATOM 1475 C CA . ARG A 1 192 ? -16.325 7.475 20.566 1.00 97.62 192 ARG A CA 1
ATOM 1476 C C . ARG A 1 192 ? -14.944 8.112 20.532 1.00 97.62 192 ARG A C 1
ATOM 1478 O O . ARG A 1 192 ? -14.519 8.539 19.464 1.00 97.62 192 ARG A O 1
ATOM 1485 N N . ASP A 1 193 ? -14.205 8.102 21.631 1.00 97.44 193 ASP A N 1
ATOM 1486 C CA . ASP A 1 193 ? -12.834 8.608 21.678 1.00 97.44 193 ASP A CA 1
ATOM 1487 C C . ASP A 1 193 ? -11.913 7.810 20.752 1.00 97.44 193 ASP A C 1
ATOM 1489 O O . ASP A 1 193 ? -11.138 8.390 19.987 1.00 97.44 193 ASP A O 1
ATOM 1493 N N . ASN A 1 194 ? -12.049 6.482 20.729 1.00 97.31 194 ASN A N 1
ATOM 1494 C CA . ASN A 1 194 ? -11.312 5.632 19.794 1.00 97.31 194 ASN A CA 1
ATOM 1495 C C . ASN A 1 194 ? -11.660 5.957 18.333 1.00 97.31 194 ASN A C 1
ATOM 1497 O O . ASN A 1 194 ? -10.763 6.065 17.489 1.00 97.31 194 ASN A O 1
ATOM 1501 N N . GLN A 1 195 ? -12.945 6.174 18.032 1.00 97.69 195 GLN A N 1
ATOM 1502 C CA . GLN A 1 195 ? -13.379 6.623 16.708 1.00 97.69 195 GLN A CA 1
ATOM 1503 C C . GLN A 1 195 ? -12.767 7.985 16.361 1.00 97.69 195 GLN A C 1
ATOM 1505 O O . GLN A 1 195 ? -12.169 8.124 15.294 1.00 97.69 195 GLN A O 1
ATOM 1510 N N . ILE A 1 196 ? -12.806 8.957 17.275 1.00 98.06 196 ILE A N 1
ATOM 1511 C CA . ILE A 1 196 ? -12.209 10.285 17.091 1.00 98.06 196 ILE A CA 1
ATOM 1512 C C . ILE A 1 196 ? -10.708 10.174 16.803 1.00 98.06 196 ILE A C 1
ATOM 1514 O O . ILE A 1 196 ? -10.210 10.830 15.886 1.00 98.06 196 ILE A O 1
ATOM 1518 N N . ILE A 1 197 ? -9.973 9.335 17.538 1.00 97.94 197 ILE A N 1
ATOM 1519 C CA . ILE A 1 197 ? -8.539 9.109 17.307 1.00 97.94 197 ILE A CA 1
ATOM 1520 C C . ILE A 1 197 ? -8.303 8.534 15.904 1.00 97.94 197 ILE A C 1
ATOM 1522 O O . ILE A 1 197 ? -7.416 9.008 15.185 1.00 97.94 197 ILE A O 1
ATOM 1526 N N . SER A 1 198 ? -9.102 7.547 15.491 1.00 97.44 198 SER A N 1
ATOM 1527 C CA . SER A 1 198 ? -8.978 6.929 14.167 1.00 97.44 198 SER A CA 1
ATOM 1528 C C . SER A 1 198 ? -9.247 7.929 13.034 1.00 97.44 198 SER A C 1
ATOM 1530 O O . SER A 1 198 ? -8.427 8.056 12.121 1.00 97.44 198 SER A O 1
ATOM 1532 N N . VAL A 1 199 ? -10.315 8.726 13.147 1.00 97.88 199 VAL A N 1
ATOM 1533 C CA . VAL A 1 199 ? -10.690 9.756 12.171 1.00 97.88 199 VAL A CA 1
ATOM 1534 C C . VAL A 1 199 ? -9.628 10.850 12.109 1.00 97.88 199 VAL A C 1
ATOM 1536 O O . VAL A 1 199 ? -9.170 11.198 11.023 1.00 97.88 199 VAL A O 1
ATOM 1539 N N . LYS A 1 200 ? -9.132 11.336 13.255 1.00 97.44 200 LYS A N 1
ATOM 1540 C CA . LYS A 1 200 ? -8.030 12.314 13.298 1.00 97.44 200 LYS A CA 1
ATOM 1541 C C . LYS A 1 200 ? -6.763 11.784 12.622 1.00 97.44 200 LYS A C 1
ATOM 1543 O O . LYS A 1 200 ? -6.051 12.544 11.965 1.00 97.44 200 LYS A O 1
ATOM 1548 N N . LYS A 1 201 ? -6.456 10.489 12.765 1.00 97.31 201 LYS A N 1
ATOM 1549 C CA . LYS A 1 201 ? -5.302 9.863 12.099 1.00 97.31 201 LYS A CA 1
ATOM 1550 C C . LYS A 1 201 ? -5.483 9.827 10.581 1.00 97.31 201 LYS A C 1
ATOM 1552 O O . LYS A 1 201 ? -4.521 10.115 9.869 1.00 97.31 201 LYS A O 1
ATOM 1557 N N . LEU A 1 202 ? -6.680 9.499 10.096 1.00 97.31 202 LEU A N 1
ATOM 1558 C CA . LEU A 1 202 ? -7.002 9.517 8.665 1.00 97.31 202 LEU A CA 1
ATOM 1559 C C . LEU A 1 202 ? -6.938 10.934 8.095 1.00 97.31 202 LEU A C 1
ATOM 1561 O O . LEU A 1 202 ? -6.250 11.143 7.099 1.00 97.31 202 LEU A O 1
ATOM 1565 N N . LEU A 1 203 ? -7.524 11.912 8.790 1.00 97.75 203 LEU A N 1
ATOM 1566 C CA . LEU A 1 203 ? -7.470 13.319 8.401 1.00 97.75 203 LEU A CA 1
ATOM 1567 C C . LEU A 1 203 ? -6.020 13.797 8.246 1.00 97.75 203 LEU A C 1
ATOM 1569 O O . LEU A 1 203 ? -5.646 14.335 7.211 1.00 97.75 203 LEU A O 1
ATOM 1573 N N . ARG A 1 204 ? -5.151 13.505 9.224 1.00 96.00 204 ARG A N 1
ATOM 1574 C CA . ARG A 1 204 ? -3.723 13.862 9.144 1.00 96.00 204 ARG A CA 1
ATOM 1575 C C . ARG A 1 204 ? -3.004 13.211 7.962 1.00 96.00 204 ARG A C 1
ATOM 1577 O O . ARG A 1 204 ? -2.091 13.823 7.409 1.00 96.00 204 ARG A O 1
ATOM 1584 N N . LYS A 1 205 ? -3.353 11.974 7.594 1.00 96.19 205 LYS A N 1
ATOM 1585 C CA . LYS A 1 205 ? -2.785 11.311 6.408 1.00 96.19 205 LYS A CA 1
ATOM 1586 C C . LYS A 1 205 ? -3.242 12.015 5.133 1.00 96.19 205 LYS A C 1
ATOM 1588 O O . LYS A 1 205 ? -2.394 12.445 4.357 1.00 96.19 205 LYS A O 1
ATOM 1593 N N . GLN A 1 206 ? -4.547 12.231 4.992 1.00 95.69 206 GLN A N 1
ATOM 1594 C CA . GLN A 1 206 ? -5.129 12.907 3.834 1.00 95.69 206 GLN A CA 1
ATOM 1595 C C . GLN A 1 206 ? -4.620 14.343 3.685 1.00 95.69 206 GLN A C 1
ATOM 1597 O O . GLN A 1 206 ? -4.299 14.768 2.585 1.00 95.69 206 GLN A O 1
ATOM 1602 N N . GLU A 1 207 ? -4.454 15.097 4.772 1.00 94.69 207 GLU A N 1
ATOM 1603 C CA . GLU A 1 207 ? -3.866 16.439 4.720 1.00 94.69 207 GLU A CA 1
ATOM 1604 C C . GLU A 1 207 ? -2.391 16.433 4.297 1.00 94.69 207 GLU A C 1
ATOM 1606 O O . GLU A 1 207 ? -1.906 17.396 3.699 1.00 94.69 207 GLU A O 1
ATOM 1611 N N . ARG A 1 208 ? -1.627 15.392 4.653 1.00 94.19 208 ARG A N 1
ATOM 1612 C CA . ARG A 1 208 ? -0.239 15.240 4.185 1.00 94.19 208 ARG A CA 1
ATOM 1613 C C . ARG A 1 208 ? -0.210 14.923 2.698 1.00 94.19 208 ARG A C 1
ATOM 1615 O O . ARG A 1 208 ? 0.596 15.513 1.988 1.00 94.19 208 ARG A O 1
ATOM 1622 N N . GLU A 1 209 ? -1.092 14.045 2.236 1.00 93.25 209 GLU A N 1
ATOM 1623 C CA . GLU A 1 209 ? -1.247 13.723 0.816 1.00 93.25 209 GLU A CA 1
ATOM 1624 C C . GLU A 1 209 ? -1.686 14.950 0.019 1.00 93.25 209 GLU A C 1
ATOM 1626 O O . GLU A 1 209 ? -1.011 15.319 -0.935 1.00 93.25 209 GLU A O 1
ATOM 1631 N N . ASN A 1 210 ? -2.706 15.677 0.478 1.00 93.19 210 ASN A N 1
ATOM 1632 C CA . ASN A 1 210 ? -3.135 16.930 -0.141 1.00 93.19 210 ASN A CA 1
ATOM 1633 C C . ASN A 1 210 ? -2.010 17.966 -0.184 1.00 93.19 210 ASN A C 1
ATOM 1635 O O . ASN A 1 210 ? -1.811 18.612 -1.207 1.00 93.19 210 ASN A O 1
ATOM 1639 N N . ARG A 1 211 ? -1.229 18.120 0.895 1.00 91.06 211 ARG A N 1
ATOM 1640 C CA . ARG A 1 211 ? -0.058 19.013 0.886 1.00 91.06 211 ARG A CA 1
ATOM 1641 C C . ARG A 1 211 ? 1.001 18.570 -0.123 1.00 91.06 211 ARG A C 1
ATOM 1643 O O . ARG A 1 211 ? 1.575 19.425 -0.787 1.00 91.06 211 ARG A O 1
ATOM 1650 N N . ARG A 1 212 ? 1.263 17.267 -0.256 1.00 87.81 212 ARG A N 1
ATOM 1651 C CA . ARG A 1 212 ? 2.197 16.731 -1.262 1.00 87.81 212 ARG A CA 1
ATOM 1652 C C . ARG A 1 212 ? 1.692 16.986 -2.681 1.00 87.81 212 ARG A C 1
ATOM 1654 O O . ARG A 1 212 ? 2.449 17.505 -3.491 1.00 87.81 212 ARG A O 1
ATOM 1661 N N . LEU A 1 213 ? 0.421 16.690 -2.950 1.00 87.81 213 LEU A N 1
ATOM 1662 C CA . LEU A 1 213 ? -0.205 16.906 -4.255 1.00 87.81 213 LEU A CA 1
ATOM 1663 C C . LEU A 1 213 ? -0.256 18.388 -4.623 1.00 87.81 213 LEU A C 1
ATOM 1665 O O . LEU A 1 213 ? 0.083 18.735 -5.744 1.00 87.81 213 LEU A O 1
ATOM 1669 N N . ARG A 1 214 ? -0.592 19.277 -3.681 1.00 85.69 214 ARG A N 1
ATOM 1670 C CA . ARG A 1 214 ? -0.564 20.730 -3.914 1.00 85.69 214 ARG A CA 1
ATOM 1671 C C . ARG A 1 214 ? 0.827 21.225 -4.287 1.00 85.69 214 ARG A C 1
ATOM 1673 O O . ARG A 1 214 ? 0.947 21.928 -5.276 1.00 85.69 214 ARG A O 1
ATOM 1680 N N . ARG A 1 215 ? 1.870 20.796 -3.566 1.00 84.56 215 ARG A N 1
ATOM 1681 C CA . ARG A 1 215 ? 3.262 21.123 -3.925 1.00 84.56 215 ARG A CA 1
ATOM 1682 C C . ARG A 1 215 ? 3.652 20.550 -5.287 1.00 84.56 215 ARG A C 1
ATOM 1684 O O . ARG A 1 215 ? 4.397 21.187 -6.014 1.00 84.56 215 ARG A O 1
ATOM 1691 N N . LYS A 1 216 ? 3.164 19.354 -5.639 1.00 79.62 216 LYS A N 1
ATOM 1692 C CA . LYS A 1 216 ? 3.383 18.772 -6.971 1.00 79.62 216 LYS A CA 1
ATOM 1693 C C . LYS A 1 216 ? 2.719 19.626 -8.054 1.00 79.62 216 LYS A C 1
ATOM 1695 O O . LYS A 1 216 ? 3.359 19.939 -9.044 1.00 79.62 216 LYS A O 1
ATOM 1700 N N . ILE A 1 217 ? 1.472 20.047 -7.840 1.00 81.94 217 ILE A N 1
ATOM 1701 C CA . ILE A 1 217 ? 0.743 20.933 -8.757 1.00 81.94 217 ILE A CA 1
ATOM 1702 C C . ILE A 1 217 ? 1.443 22.287 -8.884 1.00 81.94 217 ILE A C 1
ATOM 1704 O O . ILE A 1 217 ? 1.545 22.796 -9.988 1.00 81.94 217 ILE A O 1
ATOM 1708 N N . GLU A 1 218 ? 1.921 22.863 -7.785 1.00 79.50 218 GLU A N 1
ATOM 1709 C CA . GLU A 1 218 ? 2.653 24.135 -7.785 1.00 79.50 218 GLU A CA 1
ATOM 1710 C C . GLU A 1 218 ? 3.923 24.043 -8.639 1.00 79.50 218 GLU A C 1
ATOM 1712 O O . GLU A 1 218 ? 4.071 24.818 -9.574 1.00 79.50 218 GLU A O 1
ATOM 1717 N N . ARG A 1 219 ? 4.738 22.996 -8.451 1.00 75.31 219 ARG A N 1
ATOM 1718 C CA . ARG A 1 219 ? 5.912 22.731 -9.305 1.00 75.31 219 ARG A CA 1
ATOM 1719 C C . ARG A 1 219 ? 5.552 22.517 -10.777 1.00 75.31 219 ARG A C 1
ATOM 1721 O O . ARG A 1 219 ? 6.281 22.951 -11.658 1.00 75.31 219 ARG A O 1
ATOM 1728 N N . LEU A 1 220 ? 4.438 21.835 -11.055 1.00 72.75 220 LEU A N 1
ATOM 1729 C CA . LEU A 1 220 ? 3.956 21.631 -12.426 1.00 72.75 220 LEU A CA 1
ATOM 1730 C C . LEU A 1 220 ? 3.447 22.931 -13.063 1.00 72.75 220 LEU A C 1
ATOM 1732 O O . LEU A 1 220 ? 3.557 23.098 -14.273 1.00 72.75 220 LEU A O 1
ATOM 1736 N N . LYS A 1 221 ? 2.872 23.841 -12.273 1.00 73.94 221 LYS A N 1
ATOM 1737 C CA . LYS A 1 221 ? 2.449 25.161 -12.751 1.00 73.94 221 LYS A CA 1
ATOM 1738 C C . LYS A 1 221 ? 3.647 26.049 -13.047 1.00 73.94 221 LYS A C 1
ATOM 1740 O O . LYS A 1 221 ? 3.690 26.591 -14.139 1.00 73.94 221 LYS A O 1
ATOM 1745 N N . GLU A 1 222 ? 4.624 26.107 -12.143 1.00 69.81 222 GLU A N 1
ATOM 1746 C CA . GLU A 1 222 ? 5.901 26.797 -12.381 1.00 69.81 222 GLU A CA 1
ATOM 1747 C C . GLU A 1 222 ? 6.570 26.284 -13.668 1.00 69.81 222 GLU A C 1
ATOM 1749 O O . GLU A 1 222 ? 7.027 27.069 -14.492 1.00 69.81 222 GLU A O 1
ATOM 1754 N N . PHE A 1 223 ? 6.542 24.966 -13.901 1.00 63.44 223 PHE A N 1
ATOM 1755 C CA . PHE A 1 223 ? 7.036 24.362 -15.140 1.00 63.44 223 PHE A CA 1
ATOM 1756 C C . PHE A 1 223 ? 6.277 24.821 -16.397 1.00 63.44 223 PHE A C 1
ATOM 1758 O O . PHE A 1 223 ? 6.896 25.112 -17.421 1.00 63.44 223 PHE A O 1
ATOM 1765 N N . ASN A 1 224 ? 4.944 24.876 -16.344 1.00 65.88 224 ASN A N 1
ATOM 1766 C CA . ASN A 1 224 ? 4.136 25.294 -17.492 1.00 65.88 224 ASN A CA 1
ATOM 1767 C C . ASN A 1 224 ? 4.262 26.801 -17.768 1.00 65.88 224 ASN A C 1
ATOM 1769 O O . ASN A 1 224 ? 4.379 27.184 -18.925 1.00 65.88 224 ASN A O 1
ATOM 1773 N N . GLU A 1 225 ? 4.298 27.642 -16.731 1.00 63.19 225 GLU A N 1
ATOM 1774 C CA . GLU A 1 225 ? 4.466 29.096 -16.874 1.00 63.19 225 GLU A CA 1
ATOM 1775 C C . GLU A 1 225 ? 5.816 29.451 -17.523 1.00 63.19 225 GLU A C 1
ATOM 1777 O O . GLU A 1 225 ? 5.874 30.318 -18.395 1.00 63.19 225 GLU A O 1
ATOM 1782 N N . ASP A 1 226 ? 6.888 28.726 -17.186 1.00 59.03 226 ASP A N 1
ATOM 1783 C CA . ASP A 1 226 ? 8.196 28.861 -17.845 1.00 59.03 226 ASP A CA 1
ATOM 1784 C C . ASP A 1 226 ? 8.196 28.324 -19.300 1.00 59.03 226 ASP A C 1
ATOM 1786 O O . ASP A 1 226 ? 9.050 28.712 -20.104 1.00 59.03 226 ASP A O 1
ATOM 1790 N N . SER A 1 227 ? 7.243 27.453 -19.660 1.00 54.09 227 SER A N 1
ATOM 1791 C CA . SER A 1 227 ? 7.105 26.846 -20.997 1.00 54.09 227 SER A CA 1
ATOM 1792 C C . SER A 1 227 ? 6.272 27.682 -21.978 1.00 54.09 227 SER A C 1
ATOM 1794 O O . SER A 1 227 ? 6.404 27.506 -23.188 1.00 54.09 227 SER A O 1
ATOM 1796 N N . ASP A 1 228 ? 5.445 28.611 -21.488 1.00 52.62 228 ASP A N 1
ATOM 1797 C CA . ASP A 1 228 ? 4.577 29.467 -22.316 1.00 52.62 228 ASP A CA 1
ATOM 1798 C C . ASP A 1 228 ? 5.344 30.579 -23.066 1.00 52.62 228 ASP A C 1
ATOM 1800 O O . ASP A 1 228 ? 4.784 31.297 -23.901 1.00 52.62 228 ASP A O 1
ATOM 1804 N N . SER A 1 229 ? 6.652 30.719 -22.831 1.00 57.56 229 SER A N 1
ATOM 1805 C CA . SER A 1 229 ? 7.502 31.609 -23.621 1.00 57.56 229 SER A CA 1
ATOM 1806 C C . SER A 1 229 ? 7.803 30.962 -24.978 1.00 57.56 229 SER A C 1
ATOM 1808 O O . SER A 1 229 ? 8.710 30.144 -25.104 1.00 57.56 229 SER A O 1
ATOM 1810 N N . ALA A 1 230 ? 7.034 31.339 -26.006 1.00 57.78 230 ALA A N 1
ATOM 1811 C CA . ALA A 1 230 ? 6.968 30.744 -27.354 1.00 57.78 230 ALA A CA 1
ATOM 1812 C C . ALA A 1 230 ? 8.303 30.521 -28.118 1.00 57.78 230 ALA A C 1
ATOM 1814 O O . ALA A 1 230 ? 8.299 29.925 -29.197 1.00 57.78 230 ALA A O 1
ATOM 1815 N N . ALA A 1 231 ? 9.439 30.980 -27.587 1.00 62.81 231 ALA A N 1
ATOM 1816 C CA . ALA A 1 231 ? 10.780 30.805 -28.150 1.00 62.81 231 ALA A CA 1
ATOM 1817 C C . ALA A 1 231 ? 11.567 29.607 -27.568 1.00 62.81 231 ALA A C 1
ATOM 1819 O O . ALA A 1 231 ? 12.619 29.244 -28.108 1.00 62.81 231 ALA A O 1
ATOM 1820 N N . CYS A 1 232 ? 11.081 28.992 -26.484 1.00 71.12 232 CYS A N 1
ATOM 1821 C CA . CYS A 1 232 ? 11.789 27.948 -25.744 1.00 71.12 232 CYS A CA 1
ATOM 1822 C C . CYS A 1 232 ? 10.943 26.674 -25.620 1.00 71.12 232 CYS A C 1
ATOM 1824 O O . CYS A 1 232 ? 9.763 26.731 -25.301 1.00 71.12 232 CYS A O 1
ATOM 1826 N N . ILE A 1 233 ? 11.561 25.513 -25.847 1.00 76.75 233 ILE A N 1
ATOM 1827 C CA . ILE A 1 233 ? 10.959 24.199 -25.611 1.00 76.75 233 ILE A CA 1
ATOM 1828 C C . ILE A 1 233 ? 11.434 23.702 -24.237 1.00 76.75 233 ILE A C 1
ATOM 1830 O O . ILE A 1 233 ? 12.646 23.735 -23.976 1.00 76.75 233 ILE A O 1
ATOM 1834 N N . PRO A 1 234 ? 10.531 23.250 -23.350 1.00 76.75 234 PRO A N 1
ATOM 1835 C CA . PRO A 1 234 ? 10.929 22.659 -22.085 1.00 76.75 234 PRO A CA 1
ATOM 1836 C C . PRO A 1 234 ? 11.642 21.322 -22.303 1.00 76.75 234 PRO A C 1
ATOM 1838 O O . PRO A 1 234 ? 11.232 20.479 -23.100 1.00 76.75 234 PRO A O 1
ATOM 1841 N N . VAL A 1 235 ? 12.717 21.125 -21.553 1.00 82.62 235 VAL A N 1
ATOM 1842 C CA . VAL A 1 235 ? 13.539 19.918 -21.532 1.00 82.62 235 VAL A CA 1
ATOM 1843 C C . VAL A 1 235 ? 13.515 19.338 -20.130 1.00 82.62 235 VAL A C 1
ATOM 1845 O O . VAL A 1 235 ? 13.587 20.063 -19.139 1.00 82.62 235 VAL A O 1
ATOM 1848 N N . LYS A 1 236 ? 13.435 18.019 -20.024 1.00 84.31 236 LYS A N 1
ATOM 1849 C CA . LYS A 1 236 ? 13.490 17.313 -18.746 1.00 84.31 236 LYS A CA 1
ATOM 1850 C C . LYS A 1 236 ? 14.896 16.822 -18.490 1.00 84.31 236 LYS A C 1
ATOM 1852 O O . LYS A 1 236 ? 15.482 16.150 -19.334 1.00 84.31 236 LYS A O 1
ATOM 1857 N N . VAL A 1 237 ? 15.440 17.178 -17.337 1.00 84.25 237 VAL A N 1
ATOM 1858 C CA . VAL A 1 237 ? 16.842 16.941 -17.009 1.00 84.25 237 VAL A CA 1
ATOM 1859 C C . VAL A 1 237 ? 16.945 15.757 -16.061 1.00 84.25 237 VAL A C 1
ATOM 1861 O O . VAL A 1 237 ? 16.420 15.798 -14.950 1.00 84.25 237 VAL A O 1
ATOM 1864 N N . LEU A 1 238 ? 17.650 14.719 -16.505 1.00 83.12 238 LEU A N 1
ATOM 1865 C CA . LEU A 1 238 ? 17.956 13.521 -15.727 1.00 83.12 238 LEU A CA 1
ATOM 1866 C C . LEU A 1 238 ? 19.378 13.596 -15.182 1.00 83.12 238 LEU A C 1
ATOM 1868 O O . LEU A 1 238 ? 20.279 14.085 -15.860 1.00 83.12 238 LEU A O 1
ATOM 1872 N N . SER A 1 239 ? 19.612 13.069 -13.983 1.00 80.31 239 SER A N 1
ATOM 1873 C CA . SER A 1 239 ? 20.972 12.938 -13.446 1.00 80.31 239 SER A CA 1
ATOM 1874 C C . SER A 1 239 ? 21.756 11.848 -14.177 1.00 80.31 239 SER A C 1
ATOM 1876 O O . SER A 1 239 ? 22.905 12.068 -14.556 1.00 80.31 239 SER A O 1
ATOM 1878 N N . ALA A 1 240 ? 21.128 10.704 -14.420 1.00 84.88 240 ALA A N 1
ATOM 1879 C CA . ALA A 1 240 ? 21.644 9.576 -15.163 1.00 84.88 240 ALA A CA 1
ATOM 1880 C C . ALA A 1 240 ? 20.530 8.914 -15.985 1.00 84.88 240 ALA A C 1
ATOM 1882 O O . ALA A 1 240 ? 19.364 8.869 -15.596 1.00 84.88 240 ALA A O 1
ATOM 1883 N N . LEU A 1 241 ? 20.896 8.349 -17.133 1.00 83.12 241 LEU A N 1
ATOM 1884 C CA . LEU A 1 241 ? 19.953 7.648 -18.002 1.00 83.12 241 LEU A CA 1
ATOM 1885 C C . LEU A 1 241 ? 19.647 6.224 -17.499 1.00 83.12 241 LEU A C 1
ATOM 1887 O O . LEU A 1 241 ? 19.989 5.242 -18.153 1.00 83.12 241 LEU A O 1
ATOM 1891 N N . THR A 1 242 ? 19.019 6.101 -16.328 1.00 85.81 242 THR A N 1
ATOM 1892 C CA . THR A 1 242 ? 18.573 4.817 -15.759 1.00 85.81 242 THR A CA 1
ATOM 1893 C C . THR A 1 242 ? 17.047 4.703 -15.781 1.00 85.81 242 THR A C 1
ATOM 1895 O O . THR A 1 242 ? 16.328 5.701 -15.800 1.00 85.81 242 THR A O 1
ATOM 1898 N N . LYS A 1 243 ? 16.521 3.470 -15.747 1.00 83.50 243 LYS A N 1
ATOM 1899 C CA . LYS A 1 243 ? 15.067 3.228 -15.679 1.00 83.50 243 LYS A CA 1
ATOM 1900 C C . LYS A 1 243 ? 14.439 3.796 -14.401 1.00 83.50 243 LYS A C 1
ATOM 1902 O O . LYS A 1 243 ? 13.294 4.236 -14.430 1.00 83.50 243 LYS A O 1
ATOM 1907 N N . GLU A 1 244 ? 15.166 3.744 -13.288 1.00 84.25 244 GLU A N 1
ATOM 1908 C CA . GLU A 1 244 ? 14.692 4.231 -11.990 1.00 84.25 244 GLU A CA 1
ATOM 1909 C C . GLU A 1 244 ? 14.494 5.743 -12.025 1.00 84.25 244 GLU A C 1
ATOM 1911 O O . GLU A 1 244 ? 13.403 6.214 -11.725 1.00 84.25 244 GLU A O 1
ATOM 1916 N N . GLU A 1 245 ? 15.490 6.488 -12.505 1.00 82.69 245 GLU A N 1
ATOM 1917 C CA . GLU A 1 245 ? 15.393 7.945 -12.599 1.00 82.69 245 GLU A CA 1
ATOM 1918 C C . GLU A 1 245 ? 14.347 8.408 -13.614 1.00 82.69 245 GLU A C 1
ATOM 1920 O O . GLU A 1 245 ? 13.653 9.399 -13.393 1.00 82.69 245 GLU A O 1
ATOM 1925 N N . LEU A 1 246 ? 14.188 7.672 -14.715 1.00 83.56 246 LEU A N 1
ATOM 1926 C CA . LEU A 1 246 ? 13.161 7.967 -15.708 1.00 83.56 246 LEU A CA 1
ATOM 1927 C C . LEU A 1 246 ? 11.752 7.780 -15.127 1.00 83.56 246 LEU A C 1
ATOM 1929 O O . LEU A 1 246 ? 10.876 8.614 -15.350 1.00 83.56 246 LEU A O 1
ATOM 1933 N N . LYS A 1 247 ? 11.561 6.739 -14.309 1.00 83.75 247 LYS A N 1
ATOM 1934 C CA . LYS A 1 247 ? 10.311 6.500 -13.587 1.00 83.75 247 LYS A CA 1
ATOM 1935 C C . LYS A 1 247 ? 10.070 7.535 -12.488 1.00 83.75 247 LYS A C 1
ATOM 1937 O O . LYS A 1 247 ? 8.952 8.013 -12.352 1.00 83.75 247 LYS A O 1
ATOM 1942 N N . GLU A 1 248 ? 11.101 7.917 -11.736 1.00 84.12 248 GLU A N 1
ATOM 1943 C CA . GLU A 1 248 ? 10.996 9.001 -10.752 1.00 84.12 248 GLU A CA 1
ATOM 1944 C C . GLU A 1 248 ? 10.604 10.326 -11.416 1.00 84.12 248 GLU A C 1
ATOM 1946 O O . GLU A 1 248 ? 9.774 11.065 -10.886 1.00 84.12 248 GLU A O 1
ATOM 1951 N N . MET A 1 249 ? 11.143 10.621 -12.602 1.00 79.62 249 MET A N 1
ATOM 1952 C CA . MET A 1 249 ? 10.727 11.798 -13.360 1.00 79.62 249 MET A CA 1
ATOM 1953 C C . MET A 1 249 ? 9.300 11.703 -13.883 1.00 79.62 249 MET A C 1
ATOM 1955 O O . MET A 1 249 ? 8.593 12.711 -13.865 1.00 79.62 249 MET A O 1
ATOM 1959 N N . ASP A 1 250 ? 8.861 10.538 -14.348 1.00 81.31 250 ASP A N 1
ATOM 1960 C CA . ASP A 1 250 ? 7.467 10.335 -14.742 1.00 81.31 250 ASP A CA 1
ATOM 1961 C C . ASP A 1 250 ? 6.524 10.530 -13.538 1.00 81.31 250 ASP A C 1
ATOM 1963 O O . ASP A 1 250 ? 5.534 11.263 -13.599 1.00 81.31 250 ASP A O 1
ATOM 1967 N N . ASP A 1 251 ? 6.913 10.014 -12.373 1.00 79.19 251 ASP A N 1
ATOM 1968 C CA . ASP A 1 251 ? 6.182 10.198 -11.122 1.00 79.19 251 ASP A CA 1
ATOM 1969 C C . ASP A 1 251 ? 6.166 11.660 -10.640 1.00 79.19 251 ASP A C 1
ATOM 1971 O O . ASP A 1 251 ? 5.243 12.052 -9.921 1.00 79.19 251 ASP A O 1
ATOM 1975 N N . GLU A 1 252 ? 7.140 12.495 -11.005 1.00 73.25 252 GLU A N 1
ATOM 1976 C CA . GLU A 1 252 ? 7.223 13.898 -10.580 1.00 73.25 252 GLU A CA 1
ATOM 1977 C C . GLU A 1 252 ? 6.630 14.888 -11.588 1.00 73.25 252 GLU A C 1
ATOM 1979 O O . GLU A 1 252 ? 5.806 15.726 -11.207 1.00 73.25 252 GLU A O 1
ATOM 1984 N N . LEU A 1 253 ? 7.038 14.790 -12.852 1.00 70.31 253 LEU A N 1
ATOM 1985 C CA . LEU A 1 253 ? 6.716 15.728 -13.929 1.00 70.31 253 LEU A CA 1
ATOM 1986 C C . LEU A 1 253 ? 5.781 15.121 -14.988 1.00 70.31 253 LEU A C 1
ATOM 1988 O O . LEU A 1 253 ? 5.068 15.873 -15.648 1.00 70.31 253 LEU A O 1
ATOM 1992 N N . GLY A 1 254 ? 5.750 13.789 -15.118 1.00 73.62 254 GLY A N 1
ATOM 1993 C CA . GLY A 1 254 ? 4.944 13.046 -16.096 1.00 73.62 254 GLY A CA 1
ATOM 1994 C C . GLY A 1 254 ? 5.485 13.184 -17.513 1.00 73.62 254 GLY A C 1
ATOM 1995 O O . GLY A 1 254 ? 5.406 14.272 -18.074 1.00 73.62 254 GLY A O 1
ATOM 1996 N N . ILE A 1 255 ? 6.054 12.128 -18.096 1.00 76.62 255 ILE A N 1
ATOM 1997 C CA . ILE A 1 255 ? 6.646 12.146 -19.446 1.00 76.62 255 ILE A CA 1
ATOM 1998 C C . ILE A 1 255 ? 5.529 12.032 -20.484 1.00 76.62 255 ILE A C 1
ATOM 2000 O O . ILE A 1 255 ? 4.738 11.093 -20.460 1.00 76.62 255 ILE A O 1
ATOM 2004 N N . ARG A 1 256 ? 5.431 13.028 -21.366 1.00 73.81 256 ARG A N 1
ATOM 2005 C CA . ARG A 1 256 ? 4.431 13.087 -22.432 1.00 73.81 256 ARG A CA 1
ATOM 2006 C C . ARG A 1 256 ? 5.088 12.894 -23.787 1.00 73.81 256 ARG A C 1
ATOM 2008 O O . ARG A 1 256 ? 6.273 13.174 -23.973 1.00 73.81 256 ARG A O 1
ATOM 2015 N N . GLU A 1 257 ? 4.263 12.485 -24.741 1.00 73.50 257 GLU A N 1
ATOM 2016 C CA . GLU A 1 257 ? 4.649 12.416 -26.143 1.00 73.50 257 GLU A CA 1
ATOM 2017 C C . GLU A 1 257 ? 5.175 13.780 -26.600 1.00 73.50 257 GLU A C 1
ATOM 2019 O O . GLU A 1 257 ? 4.526 14.815 -26.423 1.00 73.50 257 GLU A O 1
ATOM 2024 N N . GLY A 1 258 ? 6.366 13.783 -27.191 1.00 74.06 258 GLY A N 1
ATOM 2025 C CA . GLY A 1 258 ? 6.977 15.004 -27.699 1.00 74.06 258 GLY A CA 1
ATOM 2026 C C . GLY A 1 258 ? 7.915 15.740 -26.733 1.00 74.06 258 GLY A C 1
ATOM 2027 O O . GLY A 1 258 ? 8.486 16.753 -27.144 1.00 74.06 258 GLY A O 1
ATOM 2028 N N . ASP A 1 259 ? 8.115 15.245 -25.508 1.00 84.56 259 ASP A N 1
ATOM 2029 C CA . ASP A 1 259 ? 9.078 15.825 -24.565 1.00 84.56 259 ASP A CA 1
ATOM 2030 C C . ASP A 1 259 ? 10.530 15.606 -25.018 1.00 84.56 259 ASP A C 1
ATOM 2032 O O . ASP A 1 259 ? 10.842 14.662 -25.744 1.00 84.56 259 ASP A O 1
ATOM 2036 N N . ILE A 1 260 ? 11.438 16.478 -24.574 1.00 85.25 260 ILE A N 1
ATOM 2037 C CA . ILE A 1 260 ? 12.884 16.357 -24.806 1.00 85.25 260 ILE A CA 1
ATOM 2038 C C . ILE A 1 260 ? 13.553 15.983 -23.488 1.00 85.25 260 ILE A C 1
ATOM 2040 O O . ILE A 1 260 ? 13.260 16.584 -22.452 1.00 85.25 260 ILE A O 1
ATOM 2044 N N . ILE A 1 261 ? 14.473 15.021 -23.519 1.00 87.50 261 ILE A N 1
ATOM 2045 C CA . ILE A 1 261 ? 15.159 14.526 -22.322 1.00 87.50 261 ILE A CA 1
ATOM 2046 C C . ILE A 1 261 ? 16.658 14.806 -22.416 1.00 87.50 261 ILE A C 1
ATOM 2048 O O . ILE A 1 261 ? 17.299 14.509 -23.417 1.00 87.50 261 ILE A O 1
ATOM 2052 N N . TYR A 1 262 ? 17.226 15.359 -21.351 1.00 86.94 262 TYR A N 1
ATOM 2053 C CA . TYR A 1 262 ? 18.644 15.675 -21.221 1.00 86.94 262 TYR A CA 1
ATOM 2054 C C . TYR A 1 262 ? 19.242 14.937 -20.015 1.00 86.94 262 TYR A C 1
ATOM 2056 O O . TYR A 1 262 ? 19.126 15.420 -18.886 1.00 86.94 262 TYR A O 1
ATOM 2064 N N . PRO A 1 263 ? 19.847 13.750 -20.200 1.00 86.69 263 PRO A N 1
ATOM 2065 C CA . PRO A 1 263 ? 20.634 13.112 -19.155 1.00 86.69 263 PRO A CA 1
ATOM 2066 C C . PRO A 1 263 ? 22.004 13.782 -18.996 1.00 86.69 263 PRO A C 1
ATOM 2068 O O . PRO A 1 263 ? 22.786 13.865 -19.940 1.00 86.69 263 PRO A O 1
ATOM 2071 N N . VAL A 1 264 ? 22.329 14.197 -17.771 1.00 82.50 264 VAL A N 1
ATOM 2072 C CA . VAL A 1 264 ? 23.647 14.742 -17.405 1.00 82.50 264 VAL A CA 1
ATOM 2073 C C . VAL A 1 264 ? 24.724 13.657 -17.468 1.00 82.50 264 VAL A C 1
ATOM 2075 O O . VAL A 1 264 ? 25.857 13.929 -17.858 1.00 82.50 264 VAL A O 1
ATOM 2078 N N . ARG A 1 265 ? 24.380 12.417 -17.101 1.00 82.38 265 ARG A N 1
ATOM 2079 C CA . ARG A 1 265 ? 25.261 11.250 -17.209 1.00 82.38 265 ARG A CA 1
ATOM 2080 C C . ARG A 1 265 ? 24.624 10.168 -18.063 1.00 82.38 265 ARG A C 1
ATOM 2082 O O . ARG A 1 265 ? 23.455 9.826 -17.894 1.00 82.38 265 ARG A O 1
ATOM 2089 N N . THR A 1 266 ? 25.422 9.571 -18.936 1.00 77.25 266 THR A N 1
ATOM 2090 C CA . THR A 1 266 ? 24.983 8.452 -19.776 1.00 77.25 266 THR A CA 1
ATOM 2091 C C . THR A 1 266 ? 25.417 7.092 -19.226 1.00 77.25 266 THR A C 1
ATOM 2093 O O . THR A 1 266 ? 24.870 6.088 -19.655 1.00 77.25 266 THR A O 1
ATOM 2096 N N . ASP A 1 267 ? 26.264 7.039 -18.190 1.00 71.56 267 ASP A N 1
ATOM 2097 C CA . ASP A 1 267 ? 26.908 5.828 -17.629 1.00 71.56 267 ASP A CA 1
ATOM 2098 C C . ASP A 1 267 ? 25.983 4.757 -16.990 1.00 71.56 267 ASP A C 1
ATOM 2100 O O . ASP A 1 267 ? 26.458 3.856 -16.302 1.00 71.56 267 ASP A O 1
ATOM 2104 N N . GLY A 1 268 ? 24.666 4.836 -17.170 1.00 70.25 268 GLY A N 1
ATOM 2105 C CA . GLY A 1 268 ? 23.680 3.933 -16.556 1.00 70.25 268 GLY A CA 1
ATOM 2106 C C . GLY A 1 268 ? 22.652 3.372 -17.535 1.00 70.25 268 GLY A C 1
ATOM 2107 O O . GLY A 1 268 ? 21.630 2.832 -17.106 1.00 70.25 268 GLY A O 1
ATOM 2108 N N . TRP A 1 269 ? 22.895 3.526 -18.837 1.00 77.62 269 TRP A N 1
ATOM 2109 C CA . TRP A 1 269 ? 21.936 3.147 -19.863 1.00 77.62 269 TRP A CA 1
ATOM 2110 C C . TRP A 1 269 ? 21.844 1.623 -20.025 1.00 77.62 269 TRP A C 1
ATOM 2112 O O . TRP A 1 269 ? 22.834 0.892 -20.007 1.00 77.62 269 TRP A O 1
ATOM 2122 N N . GLY A 1 270 ? 20.621 1.135 -20.210 1.00 78.06 270 GLY A N 1
ATOM 2123 C CA . GLY A 1 270 ? 20.340 -0.249 -20.580 1.00 78.06 270 GLY A CA 1
ATOM 2124 C C . GLY A 1 270 ? 19.151 -0.309 -21.530 1.00 78.06 270 GLY A C 1
ATOM 2125 O O . GLY A 1 270 ? 18.394 0.657 -21.626 1.00 78.06 270 GLY A O 1
ATOM 2126 N N . ASN A 1 271 ? 18.946 -1.446 -22.202 1.00 80.88 271 ASN A N 1
ATOM 2127 C CA . ASN A 1 271 ? 17.852 -1.611 -23.173 1.00 80.88 271 ASN A CA 1
ATOM 2128 C C . ASN A 1 271 ? 16.482 -1.254 -22.580 1.00 80.88 271 ASN A C 1
ATOM 2130 O O . ASN A 1 271 ? 15.641 -0.707 -23.275 1.00 80.88 271 ASN A O 1
ATOM 2134 N N . ALA A 1 272 ? 16.283 -1.501 -21.282 1.00 82.00 272 ALA A N 1
ATOM 2135 C CA . ALA A 1 272 ? 15.046 -1.167 -20.582 1.00 82.00 272 ALA A CA 1
ATOM 2136 C C . ALA A 1 272 ? 14.806 0.346 -20.412 1.00 82.00 272 ALA A C 1
ATOM 2138 O O . ALA A 1 272 ? 13.662 0.761 -20.259 1.00 82.00 272 ALA A O 1
ATOM 2139 N N . ALA A 1 273 ? 15.863 1.164 -20.385 1.00 82.81 273 ALA A N 1
ATOM 2140 C CA . ALA A 1 273 ? 15.728 2.619 -20.392 1.00 82.81 273 ALA A CA 1
ATOM 2141 C C . ALA A 1 273 ? 15.380 3.106 -21.804 1.00 82.81 273 ALA A C 1
ATOM 2143 O O . ALA A 1 273 ? 14.489 3.930 -21.956 1.00 82.81 273 ALA A O 1
ATOM 2144 N N . VAL A 1 274 ? 16.023 2.542 -22.834 1.00 83.12 274 VAL A N 1
ATOM 2145 C CA . VAL A 1 274 ? 15.747 2.884 -24.239 1.00 83.12 274 VAL A CA 1
ATOM 2146 C C . VAL A 1 274 ? 14.329 2.473 -24.647 1.00 83.12 274 VAL A C 1
ATOM 2148 O O . VAL A 1 274 ? 13.618 3.284 -25.224 1.00 83.12 274 VAL A O 1
ATOM 2151 N N . SER A 1 275 ? 13.876 1.277 -24.261 1.00 83.38 275 SER A N 1
ATOM 2152 C CA . SER A 1 275 ? 12.502 0.833 -24.521 1.00 83.38 275 SER A CA 1
ATOM 2153 C C . SER A 1 275 ? 11.472 1.721 -23.821 1.00 83.38 275 SER A C 1
ATOM 2155 O O . SER A 1 275 ? 10.430 2.024 -24.376 1.00 83.38 275 SER A O 1
ATOM 2157 N N . TYR A 1 276 ? 11.764 2.192 -22.604 1.00 84.00 276 TYR A N 1
ATOM 2158 C CA . TYR A 1 276 ? 10.857 3.108 -21.910 1.00 84.00 276 TYR A CA 1
ATOM 2159 C C . TYR A 1 276 ? 10.791 4.478 -22.606 1.00 84.00 276 TYR A C 1
ATOM 2161 O O . TYR A 1 276 ? 9.742 5.118 -22.621 1.00 84.00 276 TYR A O 1
ATOM 2169 N N . LEU A 1 277 ? 11.893 4.937 -23.206 1.00 83.75 277 LEU A N 1
ATOM 2170 C CA . LEU A 1 277 ? 11.907 6.158 -24.015 1.00 83.75 277 LEU A CA 1
ATOM 2171 C C . LEU A 1 277 ? 11.107 6.004 -25.315 1.00 83.75 277 LEU A C 1
ATOM 2173 O O . LEU A 1 277 ? 10.449 6.960 -25.724 1.00 83.75 277 LEU A O 1
ATOM 2177 N N . SER A 1 278 ? 11.141 4.828 -25.951 1.00 82.56 278 SER A N 1
ATOM 2178 C CA . SER A 1 278 ? 10.331 4.574 -27.146 1.00 82.56 278 SER A CA 1
ATOM 2179 C C . SER A 1 278 ? 8.850 4.419 -26.803 1.00 82.56 278 SER A C 1
ATOM 2181 O O . SER A 1 278 ? 8.020 5.048 -27.457 1.00 82.56 278 SER A O 1
ATOM 2183 N N . ASP A 1 279 ? 8.521 3.716 -25.716 1.00 84.06 279 ASP A N 1
ATOM 2184 C CA . ASP A 1 279 ? 7.150 3.608 -25.193 1.00 84.06 279 ASP A CA 1
ATOM 2185 C C . ASP A 1 279 ? 6.544 4.981 -24.845 1.00 84.06 279 ASP A C 1
ATOM 2187 O O . ASP A 1 279 ? 5.344 5.195 -25.007 1.00 84.06 279 ASP A O 1
ATOM 2191 N N . SER A 1 280 ? 7.367 5.926 -24.375 1.00 78.00 280 SER A N 1
ATOM 2192 C CA . SER A 1 280 ? 6.936 7.289 -24.027 1.00 78.00 280 SER A CA 1
ATOM 2193 C C . SER A 1 280 ? 6.962 8.287 -25.197 1.00 78.00 280 SER A C 1
ATOM 2195 O O . SER A 1 280 ? 6.600 9.447 -25.001 1.00 78.00 280 SER A O 1
ATOM 2197 N N . LEU A 1 281 ? 7.343 7.852 -26.410 1.00 77.75 281 LEU A N 1
ATOM 2198 C CA . LEU A 1 281 ? 7.375 8.657 -27.645 1.00 77.75 281 LEU A CA 1
ATOM 2199 C C . LEU A 1 281 ? 8.064 10.023 -27.461 1.00 77.75 281 LEU A C 1
ATOM 2201 O O . LEU A 1 281 ? 7.550 11.089 -27.822 1.00 77.75 281 LEU A O 1
ATOM 2205 N N . VAL A 1 282 ? 9.253 9.979 -26.868 1.00 83.56 282 VAL A N 1
ATOM 2206 C CA . VAL A 1 282 ? 10.097 11.152 -26.612 1.00 83.56 282 VAL A CA 1
ATOM 2207 C C . VAL A 1 282 ? 10.584 11.750 -27.937 1.00 83.56 282 VAL A C 1
ATOM 2209 O O . VAL A 1 282 ? 10.996 11.030 -28.845 1.00 83.56 282 VAL A O 1
ATOM 2212 N N . ARG A 1 283 ? 10.569 13.085 -28.057 1.00 80.50 283 ARG A N 1
ATOM 2213 C CA . ARG A 1 283 ? 10.944 13.800 -29.291 1.00 80.50 283 ARG A CA 1
ATOM 2214 C C . ARG A 1 283 ? 12.436 13.746 -29.579 1.00 80.50 283 ARG A C 1
ATOM 2216 O O . ARG A 1 283 ? 12.815 13.665 -30.741 1.00 80.50 283 ARG A O 1
ATOM 2223 N N . ALA A 1 284 ? 13.272 13.866 -28.553 1.00 83.56 284 ALA A N 1
ATOM 2224 C CA . ALA A 1 284 ? 14.721 13.767 -28.682 1.00 83.56 284 ALA A CA 1
ATOM 2225 C C . ALA A 1 284 ? 15.386 13.546 -27.322 1.00 83.56 284 ALA A C 1
ATOM 2227 O O . ALA A 1 284 ? 14.886 13.990 -26.284 1.00 83.56 284 ALA A O 1
ATOM 2228 N N . VAL A 1 285 ? 16.563 12.930 -27.356 1.00 85.50 285 VAL A N 1
ATOM 2229 C CA . VAL A 1 285 ? 17.494 12.858 -26.235 1.00 85.50 285 VAL A CA 1
ATOM 2230 C C . VAL A 1 285 ? 18.696 13.740 -26.555 1.00 85.50 285 VAL A C 1
ATOM 2232 O O . VAL A 1 285 ? 19.333 13.590 -27.594 1.00 85.50 285 VAL A O 1
ATOM 2235 N N . ILE A 1 286 ? 19.014 14.673 -25.663 1.00 86.06 286 ILE A N 1
ATOM 2236 C CA . ILE A 1 286 ? 20.207 15.511 -25.771 1.00 86.06 286 ILE A CA 1
ATOM 2237 C C . ILE A 1 286 ? 21.271 14.891 -24.869 1.00 86.06 286 ILE A C 1
ATOM 2239 O O . ILE A 1 286 ? 21.114 14.900 -23.653 1.00 86.06 286 ILE A O 1
ATOM 2243 N N . ALA A 1 287 ? 22.343 14.337 -25.426 1.00 82.31 287 ALA A N 1
ATOM 2244 C CA . ALA A 1 287 ? 23.436 13.805 -24.615 1.00 82.31 287 ALA A CA 1
ATOM 2245 C C . ALA A 1 287 ? 24.768 13.862 -25.361 1.00 82.31 287 ALA A C 1
ATOM 2247 O O . ALA A 1 287 ? 24.822 13.690 -26.577 1.00 82.31 287 ALA A O 1
ATOM 2248 N N . ASP A 1 288 ? 25.854 14.063 -24.615 1.00 74.56 288 ASP A N 1
ATOM 2249 C CA . ASP A 1 288 ? 27.215 13.910 -25.125 1.00 74.56 288 ASP A CA 1
ATOM 2250 C C . ASP A 1 288 ? 27.704 12.517 -24.720 1.00 74.56 288 ASP A C 1
ATOM 2252 O O . ASP A 1 288 ? 28.208 12.302 -23.617 1.00 74.56 288 ASP A O 1
ATOM 2256 N N . SER A 1 289 ? 27.446 11.524 -25.570 1.00 69.62 289 SER A N 1
ATOM 2257 C CA . SER A 1 289 ? 27.979 10.175 -25.387 1.00 69.62 289 SER A CA 1
ATOM 2258 C C . SER A 1 289 ? 28.714 9.738 -26.640 1.00 69.62 289 SER A C 1
ATOM 2260 O O . SER A 1 289 ? 28.217 9.870 -27.756 1.00 69.62 289 SER A O 1
ATOM 2262 N N . LYS A 1 290 ? 29.912 9.190 -26.435 1.00 67.25 290 LYS A N 1
ATOM 2263 C CA . LYS A 1 290 ? 30.760 8.624 -27.493 1.00 67.25 290 LYS A CA 1
ATOM 2264 C C . LYS A 1 290 ? 30.557 7.114 -27.648 1.00 67.25 290 LYS A C 1
ATOM 2266 O O . LYS A 1 290 ? 31.231 6.481 -28.462 1.00 67.25 290 LYS A O 1
ATOM 2271 N N . ASP A 1 291 ? 29.638 6.528 -26.882 1.00 77.81 291 ASP A N 1
ATOM 2272 C CA . ASP A 1 291 ? 29.413 5.090 -26.864 1.00 77.81 291 ASP A CA 1
ATOM 2273 C C . ASP A 1 291 ? 28.628 4.639 -28.100 1.00 77.81 291 ASP A C 1
ATOM 2275 O O . ASP A 1 291 ? 27.413 4.797 -28.193 1.00 77.81 291 ASP A O 1
ATOM 2279 N N . MET A 1 292 ? 29.310 3.975 -29.036 1.00 75.88 292 MET A N 1
ATOM 2280 C CA . MET A 1 292 ? 28.698 3.467 -30.276 1.00 75.88 292 MET A CA 1
ATOM 2281 C C . MET A 1 292 ? 27.519 2.510 -30.035 1.00 75.88 292 MET A C 1
ATOM 2283 O O . MET A 1 292 ? 26.585 2.449 -30.830 1.00 75.88 292 MET A O 1
ATOM 2287 N N . ARG A 1 293 ? 27.531 1.764 -28.923 1.00 80.25 293 ARG A N 1
ATOM 2288 C CA . ARG A 1 293 ? 26.429 0.861 -28.553 1.00 80.25 293 ARG A CA 1
ATOM 2289 C C . ARG A 1 293 ? 25.158 1.626 -28.183 1.00 80.25 293 ARG A C 1
ATOM 2291 O O . ARG A 1 293 ? 24.072 1.201 -28.561 1.00 80.25 293 ARG A O 1
ATOM 2298 N N . PHE A 1 294 ? 25.311 2.744 -27.481 1.00 80.38 294 PHE A N 1
ATOM 2299 C CA . PHE A 1 294 ? 24.207 3.612 -27.094 1.00 80.38 294 PHE A CA 1
ATOM 2300 C C . PHE A 1 294 ? 23.608 4.309 -28.318 1.00 80.38 294 PHE A C 1
ATOM 2302 O O . PHE A 1 294 ? 22.393 4.289 -28.507 1.00 80.38 294 PHE A O 1
ATOM 2309 N N . MET A 1 295 ? 24.475 4.822 -29.202 1.00 79.44 295 MET A N 1
ATOM 2310 C CA . MET A 1 295 ? 24.081 5.403 -30.490 1.00 79.44 295 MET A CA 1
ATOM 2311 C C . MET A 1 295 ? 23.214 4.432 -31.294 1.00 79.44 295 MET A C 1
ATOM 2313 O O . MET A 1 295 ? 22.132 4.796 -31.740 1.00 79.44 295 MET A O 1
ATOM 2317 N N . ASN A 1 296 ? 23.670 3.187 -31.457 1.00 80.81 296 ASN A N 1
ATOM 2318 C CA . ASN A 1 296 ? 22.944 2.186 -32.237 1.00 80.81 296 ASN A CA 1
ATOM 2319 C C . ASN A 1 296 ? 21.608 1.807 -31.587 1.00 80.81 296 ASN A C 1
ATOM 2321 O O . ASN A 1 296 ? 20.616 1.697 -32.297 1.00 80.81 296 ASN A O 1
ATOM 2325 N N . ALA A 1 297 ? 21.558 1.672 -30.257 1.00 83.19 297 ALA A N 1
ATOM 2326 C CA . ALA A 1 297 ? 20.320 1.358 -29.543 1.00 83.19 297 ALA A CA 1
ATOM 2327 C C . ALA A 1 297 ? 19.250 2.450 -29.719 1.00 83.19 297 ALA A C 1
ATOM 2329 O O . ALA A 1 297 ? 18.089 2.139 -29.964 1.00 83.19 297 ALA A O 1
ATOM 2330 N N . LEU A 1 298 ? 19.638 3.728 -29.656 1.00 82.69 298 LEU A N 1
ATOM 2331 C CA . LEU A 1 298 ? 18.720 4.842 -29.917 1.00 82.69 298 LEU A CA 1
ATOM 2332 C C . LEU A 1 298 ? 18.307 4.928 -31.391 1.00 82.69 298 LEU A C 1
ATOM 2334 O 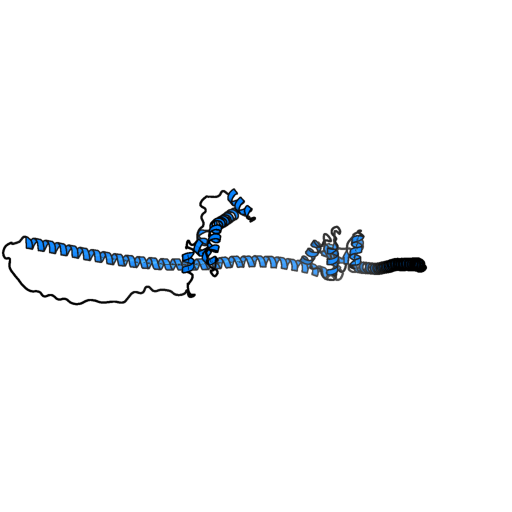O . LEU A 1 298 ? 17.148 5.218 -31.679 1.00 82.69 298 LEU A O 1
ATOM 2338 N N . ARG A 1 299 ? 19.230 4.657 -32.325 1.00 81.88 299 ARG A N 1
ATOM 2339 C CA . ARG A 1 299 ? 18.927 4.625 -33.767 1.00 81.88 299 ARG A CA 1
ATOM 2340 C C . ARG A 1 299 ? 17.940 3.515 -34.116 1.00 81.88 299 ARG A C 1
ATOM 2342 O O . ARG A 1 299 ? 17.018 3.751 -34.892 1.00 81.88 299 ARG A O 1
ATOM 2349 N N . ASP A 1 300 ? 18.101 2.337 -33.521 1.00 83.19 300 ASP A N 1
ATOM 2350 C CA . ASP A 1 300 ? 17.198 1.203 -33.721 1.00 83.19 300 ASP A CA 1
ATOM 2351 C C . ASP A 1 300 ? 15.770 1.516 -33.241 1.00 83.19 300 ASP A C 1
ATOM 2353 O O . ASP A 1 300 ? 14.807 1.173 -33.924 1.00 83.19 300 ASP A O 1
ATOM 2357 N N . GLU A 1 301 ? 15.640 2.245 -32.130 1.00 81.00 301 GLU A N 1
ATOM 2358 C CA . GLU A 1 301 ? 14.360 2.698 -31.562 1.00 81.00 301 GLU A CA 1
ATOM 2359 C C . GLU A 1 301 ? 13.869 4.043 -32.145 1.00 81.00 301 GLU A C 1
ATOM 2361 O O . GLU A 1 301 ? 12.849 4.574 -31.713 1.00 81.00 301 GLU A O 1
ATOM 2366 N N . ARG A 1 302 ? 14.563 4.593 -33.157 1.00 79.88 302 ARG A N 1
ATOM 2367 C CA . ARG A 1 302 ? 14.237 5.859 -33.852 1.00 79.88 302 ARG A CA 1
ATOM 2368 C C . ARG A 1 302 ? 14.174 7.095 -32.952 1.00 79.88 302 ARG A C 1
ATOM 2370 O O . ARG A 1 302 ? 13.434 8.035 -33.239 1.00 79.88 302 ARG A O 1
ATOM 2377 N N . ILE A 1 303 ? 14.984 7.130 -31.903 1.00 84.81 303 ILE A N 1
ATOM 2378 C CA . ILE A 1 303 ? 15.050 8.265 -30.981 1.00 84.81 303 ILE A CA 1
ATOM 2379 C C . ILE A 1 303 ? 16.193 9.201 -31.407 1.00 84.81 303 ILE A C 1
ATOM 2381 O O . ILE A 1 303 ? 17.353 8.772 -31.406 1.00 84.81 303 ILE A O 1
ATOM 2385 N N . PRO A 1 304 ? 15.907 10.480 -31.734 1.00 84.06 304 PRO A N 1
ATOM 2386 C CA . PRO A 1 304 ? 16.931 11.456 -32.077 1.00 84.06 304 PRO A CA 1
ATOM 2387 C C . PRO A 1 304 ? 17.927 11.667 -30.948 1.00 84.06 304 PRO A C 1
ATOM 2389 O O . PRO A 1 304 ? 17.530 12.016 -29.837 1.00 84.06 304 PRO A O 1
ATOM 2392 N N . LEU A 1 305 ? 19.217 11.496 -31.246 1.00 84.88 305 LEU A N 1
ATOM 2393 C CA . LEU A 1 305 ? 20.292 11.882 -30.341 1.00 84.88 305 LEU A CA 1
ATOM 2394 C C . LEU A 1 305 ? 20.936 13.166 -30.847 1.00 84.88 305 LEU A C 1
ATOM 2396 O O . LEU A 1 305 ? 21.499 13.186 -31.941 1.00 84.88 305 LEU A O 1
ATOM 2400 N N . ILE A 1 306 ? 20.873 14.209 -30.027 1.00 85.44 306 ILE A N 1
ATOM 2401 C CA . ILE A 1 306 ? 21.445 15.518 -30.330 1.00 85.44 306 ILE A CA 1
ATOM 2402 C C . ILE A 1 306 ? 22.593 15.795 -29.362 1.00 85.44 306 ILE A C 1
ATOM 2404 O O . ILE A 1 306 ? 22.477 15.575 -28.154 1.00 85.44 306 ILE A O 1
ATOM 2408 N N . ALA A 1 307 ? 23.711 16.286 -29.893 1.00 81.94 307 ALA A N 1
ATOM 2409 C CA . ALA A 1 307 ? 24.862 16.634 -29.077 1.00 81.94 307 ALA A CA 1
ATOM 2410 C C . ALA A 1 307 ? 24.599 17.919 -28.278 1.00 81.94 307 ALA A C 1
ATOM 2412 O O . ALA A 1 307 ? 24.039 18.893 -28.783 1.00 81.94 307 ALA A O 1
ATOM 2413 N N . VAL A 1 308 ? 25.086 17.953 -27.037 1.00 79.62 308 VAL A N 1
ATOM 2414 C CA . VAL A 1 308 ? 24.965 19.122 -26.142 1.00 79.62 308 VAL A CA 1
ATOM 2415 C C . VAL A 1 308 ? 25.631 20.367 -26.741 1.00 79.62 308 VAL A C 1
ATOM 2417 O O . VAL A 1 308 ? 25.189 21.486 -26.510 1.00 79.62 308 VAL A O 1
ATOM 2420 N N . SER A 1 309 ? 26.667 20.179 -27.560 1.00 74.25 309 SER A N 1
ATOM 2421 C CA . SER A 1 309 ? 27.389 21.260 -28.240 1.00 74.25 309 SER A CA 1
ATOM 2422 C C . SER A 1 309 ? 26.559 21.992 -29.299 1.00 74.25 309 SER A C 1
ATOM 2424 O O . SER A 1 309 ? 26.855 23.142 -29.611 1.00 74.25 309 SER A O 1
ATOM 2426 N N . GLU A 1 310 ? 25.543 21.342 -29.870 1.00 71.12 310 GLU A N 1
ATOM 2427 C CA . GLU A 1 310 ? 24.704 21.923 -30.926 1.00 71.12 310 GLU A CA 1
ATOM 2428 C C . GLU A 1 310 ? 23.509 22.693 -30.356 1.00 71.12 310 GLU A C 1
ATOM 2430 O O . GLU A 1 310 ? 22.970 23.590 -31.003 1.00 71.12 310 GLU A O 1
ATOM 2435 N N . VAL A 1 311 ? 23.108 22.366 -29.125 1.00 75.31 311 VAL A N 1
ATOM 2436 C CA . VAL A 1 311 ? 21.903 22.895 -28.494 1.00 75.31 311 VAL A CA 1
ATOM 2437 C C . VAL A 1 311 ? 22.237 23.443 -27.113 1.00 75.31 311 VAL A C 1
ATOM 2439 O O . VAL A 1 311 ? 22.494 22.703 -26.168 1.00 75.31 311 VAL A O 1
ATOM 2442 N N . PHE A 1 312 ? 22.175 24.767 -26.970 1.00 70.62 312 PHE A N 1
ATOM 2443 C CA . PHE A 1 312 ? 22.372 25.432 -25.683 1.00 70.62 312 PHE A CA 1
ATOM 2444 C C . PHE A 1 312 ? 21.192 25.153 -24.740 1.00 70.62 312 PHE A C 1
ATOM 2446 O O . PHE A 1 312 ? 20.144 25.799 -24.829 1.00 70.62 312 PHE A O 1
ATOM 2453 N N . VAL A 1 313 ? 21.377 24.196 -23.827 1.00 74.88 313 VAL A N 1
ATOM 2454 C CA . VAL A 1 313 ? 20.413 23.857 -22.771 1.00 74.88 313 VAL A CA 1
ATOM 2455 C C . VAL A 1 313 ? 20.647 24.753 -21.555 1.00 74.88 313 VAL A C 1
ATOM 2457 O O . VAL A 1 313 ? 21.728 24.749 -20.968 1.00 74.88 313 VAL A O 1
ATOM 2460 N N . THR A 1 314 ? 19.624 25.495 -21.128 1.00 76.12 314 THR A N 1
ATOM 2461 C CA . THR A 1 314 ? 19.652 26.198 -19.835 1.00 76.12 314 THR A CA 1
ATOM 2462 C C . THR A 1 314 ? 18.998 25.318 -18.780 1.00 76.12 314 THR A C 1
ATOM 2464 O O . THR A 1 314 ? 17.789 25.104 -18.815 1.00 76.12 314 THR A O 1
ATOM 2467 N N . VAL A 1 315 ? 19.794 24.794 -17.848 1.00 77.81 315 VAL A N 1
ATOM 2468 C CA . VAL A 1 315 ? 19.336 23.869 -16.800 1.00 77.81 315 VAL A CA 1
ATOM 2469 C C . VAL A 1 315 ? 18.881 24.642 -15.558 1.00 77.81 315 VAL A C 1
ATOM 2471 O O . VAL A 1 315 ? 19.630 25.446 -15.005 1.00 77.81 315 VAL A O 1
ATOM 2474 N N . ARG A 1 316 ? 17.668 24.359 -15.078 1.00 71.38 316 ARG A N 1
ATOM 2475 C CA . ARG A 1 316 ? 17.110 24.794 -13.789 1.00 71.38 316 ARG A CA 1
ATOM 2476 C C . ARG A 1 316 ? 16.646 23.565 -12.996 1.00 71.38 316 ARG A C 1
ATOM 2478 O O . ARG A 1 316 ? 15.480 23.177 -13.028 1.00 71.38 316 ARG A O 1
ATOM 2485 N N . GLY A 1 317 ? 17.571 22.930 -12.277 1.00 74.62 317 GLY A N 1
ATOM 2486 C CA . GLY A 1 317 ? 17.275 21.724 -11.494 1.00 74.62 317 GLY A CA 1
ATOM 2487 C C . GLY A 1 317 ? 16.926 20.523 -12.383 1.00 74.62 317 GLY A C 1
ATOM 2488 O O . GLY A 1 317 ? 17.735 20.133 -13.217 1.00 74.62 317 GLY A O 1
ATOM 2489 N N . ARG A 1 318 ? 15.733 19.938 -12.196 1.00 71.38 318 ARG A N 1
ATOM 2490 C CA . ARG A 1 318 ? 15.213 18.791 -12.983 1.00 71.38 318 ARG A CA 1
ATOM 2491 C C . ARG A 1 318 ? 14.528 19.196 -14.294 1.00 71.38 318 ARG A C 1
ATOM 2493 O O . ARG A 1 318 ? 14.073 18.351 -15.060 1.00 71.38 318 ARG A O 1
ATOM 2500 N N . THR A 1 319 ? 14.457 20.491 -14.560 1.00 73.69 319 THR A N 1
ATOM 2501 C CA . THR A 1 319 ? 13.852 21.069 -15.760 1.00 73.69 319 THR A CA 1
ATOM 2502 C C . THR A 1 319 ? 14.872 21.953 -16.457 1.00 73.69 319 THR A C 1
ATOM 2504 O O . THR A 1 319 ? 15.762 22.515 -15.826 1.00 73.69 319 THR A O 1
ATOM 2507 N N . GLY A 1 320 ? 14.766 22.085 -17.765 1.00 77.56 320 GLY A N 1
ATOM 2508 C CA . GLY A 1 320 ? 15.606 22.946 -18.574 1.00 77.56 320 GLY A CA 1
ATOM 2509 C C . GLY A 1 320 ? 14.804 23.559 -19.707 1.00 77.56 320 GLY A C 1
ATOM 2510 O O . GLY A 1 320 ? 13.671 23.169 -19.965 1.00 77.56 320 GLY A O 1
ATOM 2511 N N . THR A 1 321 ? 15.388 24.537 -20.380 1.00 78.50 321 THR A N 1
ATOM 2512 C CA . THR A 1 321 ? 14.808 25.143 -21.581 1.00 78.50 321 THR A CA 1
ATOM 2513 C C . THR A 1 321 ? 15.827 25.122 -22.706 1.00 78.50 321 THR A C 1
ATOM 2515 O O . THR A 1 321 ? 17.030 25.293 -22.486 1.00 78.50 321 THR A O 1
ATOM 2518 N N . VAL A 1 322 ? 15.333 24.886 -23.917 1.00 81.88 322 VAL A N 1
ATOM 2519 C CA . VAL A 1 322 ? 16.117 24.853 -25.150 1.00 81.88 322 VAL A CA 1
ATOM 2520 C C . VAL A 1 322 ? 15.503 25.799 -26.166 1.00 81.88 322 VAL A C 1
ATOM 2522 O O . VAL A 1 322 ? 14.288 25.835 -26.340 1.00 81.88 322 VAL A O 1
ATOM 2525 N N . LYS A 1 323 ? 16.346 26.561 -26.865 1.00 79.25 323 LYS A N 1
ATOM 2526 C CA . LYS A 1 323 ? 15.899 27.405 -27.977 1.00 79.25 323 LYS A CA 1
ATOM 2527 C C . LYS A 1 323 ? 15.379 26.542 -29.124 1.00 79.25 323 LYS A C 1
ATOM 2529 O O . LYS A 1 323 ? 16.027 25.573 -29.513 1.00 79.25 323 LYS A O 1
ATOM 2534 N N . ARG A 1 324 ? 14.239 26.934 -29.688 1.00 79.81 324 ARG A N 1
ATOM 2535 C CA . ARG A 1 324 ? 13.543 26.173 -30.732 1.00 79.81 324 ARG A CA 1
ATOM 2536 C C . ARG A 1 324 ? 14.339 26.022 -32.034 1.00 79.81 324 ARG A C 1
ATOM 2538 O O . ARG A 1 324 ? 14.452 24.913 -32.540 1.00 79.81 324 ARG A O 1
ATOM 2545 N N . GLU A 1 325 ? 14.915 27.108 -32.543 1.00 81.69 325 GLU A N 1
ATOM 2546 C CA . GLU A 1 325 ? 15.614 27.135 -33.840 1.00 81.69 325 GLU A CA 1
ATOM 2547 C C . GLU A 1 325 ? 16.798 26.150 -33.940 1.00 81.69 325 GLU A C 1
ATOM 2549 O O . GLU A 1 325 ? 16.759 25.279 -34.812 1.00 81.69 325 GLU A O 1
ATOM 2554 N N . PRO A 1 326 ? 17.816 26.185 -33.047 1.00 81.81 326 PRO A N 1
ATOM 2555 C CA . PRO A 1 326 ? 18.952 25.262 -33.153 1.00 81.81 326 PRO A CA 1
ATOM 2556 C C . PRO A 1 326 ? 18.536 23.801 -32.954 1.00 81.81 326 PRO A C 1
ATOM 2558 O O . PRO A 1 326 ? 19.146 22.895 -33.518 1.00 81.81 326 PRO A O 1
ATOM 2561 N N . PHE A 1 327 ? 17.481 23.562 -32.173 1.00 82.88 327 PHE A N 1
ATOM 2562 C CA . PHE A 1 327 ? 16.957 22.224 -31.945 1.00 82.88 327 PHE A CA 1
ATOM 2563 C C . PHE A 1 327 ? 16.267 21.652 -33.190 1.00 82.88 327 PHE A C 1
ATOM 2565 O O . PHE A 1 327 ? 16.507 20.499 -33.545 1.00 82.88 327 PHE A O 1
ATOM 2572 N N . GLU A 1 328 ? 15.433 22.441 -33.873 1.00 83.69 328 GLU A N 1
ATOM 2573 C CA . GLU A 1 328 ? 14.756 22.002 -35.099 1.00 83.69 328 GLU A CA 1
ATOM 2574 C C . GLU A 1 328 ? 15.755 21.738 -36.238 1.00 83.69 328 GLU A C 1
ATOM 2576 O O . GLU A 1 328 ? 15.614 20.745 -36.956 1.00 83.69 328 GLU A O 1
ATOM 2581 N N . GLU A 1 329 ? 16.812 22.549 -36.361 1.00 86.06 329 GLU A N 1
ATOM 2582 C CA . GLU A 1 329 ? 17.892 22.293 -37.321 1.00 86.06 329 GLU A CA 1
ATOM 2583 C C . GLU A 1 329 ? 18.649 20.992 -37.025 1.00 86.06 329 GLU A C 1
ATOM 2585 O O . GLU A 1 329 ? 18.890 20.196 -37.937 1.00 86.06 329 GLU A O 1
ATOM 2590 N N . ALA A 1 330 ? 19.017 20.755 -35.762 1.00 84.69 330 ALA A N 1
ATOM 2591 C CA . ALA A 1 330 ? 19.705 19.532 -35.355 1.00 84.69 330 ALA A CA 1
ATOM 2592 C C . ALA A 1 330 ? 18.832 18.289 -35.596 1.00 84.69 330 ALA A C 1
ATOM 2594 O O . ALA A 1 330 ? 19.307 17.278 -36.118 1.00 84.69 330 ALA A O 1
ATOM 2595 N N . LEU A 1 331 ? 17.530 18.386 -35.307 1.00 85.12 331 LEU A N 1
ATOM 2596 C CA . LEU A 1 331 ? 16.564 17.320 -35.565 1.00 85.12 331 LEU A CA 1
ATOM 2597 C C . LEU A 1 331 ? 16.456 16.997 -37.065 1.00 85.12 331 LEU A C 1
ATOM 2599 O O . LEU A 1 331 ? 16.438 15.827 -37.448 1.00 85.12 331 LEU A O 1
ATOM 2603 N N . ALA A 1 332 ? 16.424 18.020 -37.923 1.00 85.44 332 ALA A N 1
ATOM 2604 C CA . ALA A 1 332 ? 16.384 17.836 -39.371 1.00 85.44 332 ALA A CA 1
ATOM 2605 C C . ALA A 1 332 ? 17.651 17.143 -39.904 1.00 85.44 332 ALA A C 1
ATOM 2607 O O . ALA A 1 332 ? 17.547 16.224 -40.721 1.00 85.44 332 ALA A O 1
ATOM 2608 N N . ARG A 1 333 ? 18.839 17.528 -39.411 1.00 85.94 333 ARG A N 1
ATOM 2609 C CA . ARG A 1 333 ? 20.110 16.873 -39.775 1.00 85.94 333 ARG A CA 1
ATOM 2610 C C . ARG A 1 333 ? 20.125 15.407 -39.353 1.00 85.94 333 ARG A C 1
ATOM 2612 O O . ARG A 1 333 ? 20.445 14.543 -40.166 1.00 85.94 333 ARG A O 1
ATOM 2619 N N . TRP A 1 334 ? 19.712 15.115 -38.121 1.00 87.50 334 TRP A N 1
ATOM 2620 C CA . TRP A 1 334 ? 19.677 13.745 -37.617 1.00 87.50 334 TRP A CA 1
ATOM 2621 C C . TRP A 1 334 ? 18.706 12.858 -38.407 1.00 87.50 334 TRP A C 1
ATOM 2623 O O . TRP A 1 334 ? 19.052 11.729 -38.752 1.00 87.50 334 TRP A O 1
ATOM 2633 N N . ASN A 1 335 ? 17.522 13.370 -38.763 1.00 85.75 335 ASN A N 1
ATOM 2634 C CA . ASN A 1 335 ? 16.563 12.635 -39.594 1.00 85.75 335 ASN A CA 1
ATOM 2635 C C . ASN A 1 335 ? 17.152 12.285 -40.970 1.00 85.75 335 ASN A C 1
ATOM 2637 O O . ASN A 1 335 ? 17.014 11.149 -41.427 1.00 85.75 335 ASN A O 1
ATOM 2641 N N . ALA A 1 336 ? 17.867 13.220 -41.604 1.00 86.50 336 ALA A N 1
ATOM 2642 C CA . ALA A 1 336 ? 18.545 12.959 -42.872 1.00 86.50 336 ALA A CA 1
ATOM 2643 C C . ALA A 1 336 ? 19.612 11.853 -42.739 1.00 86.50 336 ALA A C 1
ATOM 2645 O O . ALA A 1 336 ? 19.711 10.978 -43.604 1.00 86.50 336 ALA A O 1
ATOM 2646 N N . GLU A 1 337 ? 20.375 11.842 -41.641 1.00 84.75 337 GLU A N 1
ATOM 2647 C CA . GLU A 1 337 ? 21.332 10.769 -41.346 1.00 84.75 337 GLU A CA 1
ATOM 2648 C C . GLU A 1 337 ? 20.659 9.420 -41.067 1.00 84.75 337 GLU A C 1
ATOM 2650 O O . GLU A 1 337 ? 21.183 8.382 -41.478 1.00 84.75 337 GLU A O 1
ATOM 2655 N N . GLN A 1 338 ? 19.510 9.402 -40.382 1.00 84.00 338 GLN A N 1
ATOM 2656 C CA . GLN A 1 338 ? 18.779 8.158 -40.132 1.00 84.00 338 GLN A CA 1
ATOM 2657 C C . GLN A 1 338 ? 18.292 7.514 -41.412 1.00 84.00 338 GLN A C 1
ATOM 2659 O O . GLN A 1 338 ? 18.416 6.302 -41.567 1.00 84.00 338 GLN A O 1
ATOM 2664 N N . GLU A 1 339 ? 17.775 8.297 -42.355 1.00 82.94 339 GLU A N 1
ATOM 2665 C CA . GLU A 1 339 ? 17.343 7.726 -43.623 1.00 82.94 339 GLU A CA 1
ATOM 2666 C C . GLU A 1 339 ? 18.504 7.074 -44.380 1.00 82.94 339 GLU A C 1
ATOM 2668 O O . GLU A 1 339 ? 18.324 6.037 -45.022 1.00 82.94 339 GLU A O 1
ATOM 2673 N N . VAL A 1 340 ? 19.701 7.668 -44.319 1.00 86.06 340 VAL A N 1
ATOM 2674 C CA . VAL A 1 340 ? 20.914 7.077 -44.903 1.00 86.06 340 VAL A CA 1
ATOM 2675 C C . VAL A 1 340 ? 21.260 5.772 -44.190 1.00 86.06 340 VAL A C 1
ATOM 2677 O O . VAL A 1 340 ? 21.427 4.750 -44.857 1.00 86.06 340 VAL A O 1
ATOM 2680 N N . TYR A 1 341 ? 21.273 5.781 -42.858 1.00 83.62 341 TYR A N 1
ATOM 2681 C CA . TYR A 1 341 ? 21.571 4.604 -42.044 1.00 83.62 341 TYR A CA 1
ATOM 2682 C C . TYR A 1 341 ? 20.579 3.455 -42.283 1.00 83.62 341 TYR A C 1
ATOM 2684 O O . TYR A 1 341 ? 20.980 2.318 -42.529 1.00 83.62 341 TYR A O 1
ATOM 2692 N N . GLU A 1 342 ? 19.274 3.734 -42.304 1.00 81.81 342 GLU A N 1
ATOM 2693 C CA . GLU A 1 342 ? 18.254 2.730 -42.608 1.00 81.81 342 GLU A CA 1
ATOM 2694 C C . GLU A 1 342 ? 18.403 2.175 -44.029 1.00 81.81 342 GLU A C 1
ATOM 2696 O O . GLU A 1 342 ? 18.153 0.988 -44.260 1.00 81.81 342 GLU A O 1
ATOM 2701 N N . ARG A 1 343 ? 18.782 3.017 -45.001 1.00 84.56 343 ARG A N 1
ATOM 2702 C CA . ARG A 1 343 ? 19.047 2.577 -46.378 1.00 84.56 343 ARG A CA 1
ATOM 2703 C C . ARG A 1 343 ? 20.252 1.637 -46.434 1.00 84.56 343 ARG A C 1
ATOM 2705 O O . ARG A 1 343 ? 20.200 0.649 -47.164 1.00 84.56 343 ARG A O 1
ATOM 2712 N N . GLU A 1 344 ? 21.308 1.905 -45.676 1.00 86.81 344 GLU A N 1
ATOM 2713 C CA . GLU A 1 344 ? 22.489 1.037 -45.592 1.00 86.81 344 GLU A CA 1
ATOM 2714 C C . GLU A 1 344 ? 22.188 -0.277 -44.866 1.00 86.81 344 GLU A C 1
ATOM 2716 O O . GLU A 1 344 ? 22.435 -1.345 -45.425 1.00 86.81 344 GLU A O 1
ATOM 2721 N N . LYS A 1 345 ? 21.531 -0.229 -43.702 1.00 84.12 345 LYS A N 1
ATOM 2722 C CA . LYS A 1 345 ? 21.116 -1.424 -42.949 1.00 84.12 345 LYS A CA 1
ATOM 2723 C C . LYS A 1 345 ? 20.181 -2.320 -43.768 1.00 84.12 345 LYS A C 1
ATOM 2725 O O . LYS A 1 345 ? 20.319 -3.543 -43.759 1.00 84.12 345 LYS A O 1
ATOM 2730 N N . ARG A 1 346 ? 19.264 -1.729 -44.549 1.00 83.62 346 ARG A N 1
ATOM 2731 C CA . ARG A 1 346 ? 18.416 -2.468 -45.505 1.00 83.62 346 ARG A CA 1
ATOM 2732 C C . ARG A 1 346 ? 19.232 -3.152 -46.601 1.00 83.62 346 ARG A C 1
ATOM 2734 O O . ARG A 1 346 ? 18.933 -4.296 -46.940 1.00 83.62 346 ARG A O 1
ATOM 2741 N N . LYS A 1 347 ? 20.264 -2.494 -47.143 1.00 88.00 347 LYS A N 1
ATOM 2742 C CA . LYS A 1 347 ? 21.176 -3.117 -48.118 1.00 88.00 347 LYS A CA 1
ATOM 2743 C C . LYS A 1 347 ? 21.936 -4.282 -47.489 1.00 88.00 347 LYS A C 1
ATOM 2745 O O . LYS A 1 347 ? 21.987 -5.349 -48.090 1.00 88.00 347 LYS A O 1
ATOM 2750 N N . GLU A 1 348 ? 22.484 -4.115 -46.288 1.00 86.25 348 GLU A N 1
ATOM 2751 C CA . GLU A 1 348 ? 23.202 -5.182 -45.580 1.00 86.25 348 GLU A CA 1
ATOM 2752 C C . GLU A 1 348 ? 22.305 -6.381 -45.263 1.00 86.25 348 GLU A C 1
ATOM 2754 O O . GLU A 1 348 ? 22.707 -7.517 -45.513 1.00 86.25 348 GLU A O 1
ATOM 2759 N N . MET A 1 349 ? 21.075 -6.141 -44.795 1.00 83.88 349 MET A N 1
ATOM 2760 C CA . MET A 1 349 ? 20.075 -7.193 -44.590 1.00 83.88 349 MET A CA 1
ATOM 2761 C C . MET A 1 349 ? 19.759 -7.917 -45.904 1.00 83.88 349 MET A C 1
ATOM 2763 O O . MET A 1 349 ? 19.712 -9.143 -45.953 1.00 83.88 349 MET A O 1
ATOM 2767 N N . PHE A 1 350 ? 19.580 -7.182 -47.001 1.00 90.44 350 PHE A N 1
ATOM 2768 C CA . PHE A 1 350 ? 19.360 -7.803 -48.304 1.00 90.44 350 PHE A CA 1
ATOM 2769 C C . PHE A 1 350 ? 20.557 -8.670 -48.721 1.00 90.44 350 PHE A C 1
ATOM 2771 O O . PHE A 1 350 ? 20.387 -9.806 -49.163 1.00 90.44 350 PHE A O 1
ATOM 2778 N N . PHE A 1 351 ? 21.784 -8.181 -48.524 1.00 90.50 351 PHE A N 1
ATOM 2779 C CA . PHE A 1 351 ? 22.990 -8.950 -48.816 1.00 90.50 351 PHE A CA 1
ATOM 2780 C C . PHE A 1 351 ? 23.151 -10.177 -47.917 1.00 90.50 351 PHE A C 1
ATOM 2782 O O . PHE A 1 351 ? 23.624 -11.206 -48.406 1.00 90.50 351 PHE A O 1
ATOM 2789 N N . SER A 1 352 ? 22.765 -10.109 -46.640 1.00 88.06 352 SER A N 1
ATOM 2790 C CA . SER A 1 352 ? 22.818 -11.261 -45.738 1.00 88.06 352 SER A CA 1
ATOM 2791 C C . SER A 1 352 ? 21.815 -12.337 -46.155 1.00 88.06 352 SER A C 1
ATOM 2793 O O . SER A 1 352 ? 22.217 -13.492 -46.272 1.00 88.06 352 SER A O 1
ATOM 2795 N N . ILE A 1 353 ? 20.583 -11.960 -46.519 1.00 90.19 353 ILE A N 1
ATOM 2796 C CA . ILE A 1 353 ? 19.564 -12.880 -47.052 1.00 90.19 353 ILE A CA 1
ATOM 2797 C C . ILE A 1 353 ? 20.049 -13.525 -48.353 1.00 90.19 353 ILE A C 1
ATOM 2799 O O . ILE A 1 353 ? 19.977 -14.741 -48.518 1.00 90.19 353 ILE A O 1
ATOM 2803 N N . VAL A 1 354 ? 20.605 -12.736 -49.277 1.00 90.69 354 VAL A N 1
ATOM 2804 C CA . VAL A 1 354 ? 21.152 -13.266 -50.537 1.00 90.69 354 VAL A CA 1
ATOM 2805 C C . VAL A 1 354 ? 22.318 -14.219 -50.273 1.00 90.69 354 VAL A C 1
ATOM 2807 O O . VAL A 1 354 ? 22.443 -15.244 -50.946 1.00 90.69 354 VAL A O 1
ATOM 2810 N N . ARG A 1 355 ? 23.188 -13.906 -49.308 1.00 88.94 355 ARG A N 1
ATOM 2811 C CA . ARG A 1 355 ? 24.315 -14.766 -48.928 1.00 88.94 355 ARG A CA 1
ATOM 2812 C C . ARG A 1 355 ? 23.829 -16.068 -48.298 1.00 88.94 355 ARG A C 1
ATOM 2814 O O . ARG A 1 355 ? 24.329 -17.128 -48.662 1.00 88.94 355 ARG A O 1
ATOM 2821 N N . GLU A 1 356 ? 22.854 -15.999 -47.402 1.00 86.94 356 GLU A N 1
ATOM 2822 C CA . GLU A 1 356 ? 22.248 -17.174 -46.783 1.00 86.94 356 GLU A CA 1
ATOM 2823 C C . GLU A 1 356 ? 21.573 -18.055 -47.834 1.00 86.94 356 GLU A C 1
ATOM 2825 O O . GLU A 1 356 ? 21.848 -19.250 -47.900 1.00 86.94 356 GLU A O 1
ATOM 2830 N N . TYR A 1 357 ? 20.803 -17.457 -48.741 1.00 89.31 357 TYR A N 1
ATOM 2831 C CA . TYR A 1 357 ? 20.181 -18.165 -49.851 1.00 89.31 357 TYR A CA 1
ATOM 2832 C C . TYR A 1 357 ? 21.213 -18.835 -50.770 1.00 89.31 357 TYR A C 1
ATOM 2834 O O . TYR A 1 357 ? 21.051 -19.995 -51.148 1.00 89.31 357 TYR A O 1
ATOM 2842 N N . LYS A 1 358 ? 22.324 -18.155 -51.096 1.00 89.31 358 LYS A N 1
ATOM 2843 C CA . LYS A 1 358 ? 23.439 -18.761 -51.847 1.00 89.31 358 LYS A CA 1
ATOM 2844 C C . LYS A 1 358 ? 24.033 -19.957 -51.105 1.00 89.31 358 LYS A C 1
ATOM 2846 O O . LYS A 1 358 ? 24.250 -21.000 -51.717 1.00 89.31 358 LYS A O 1
ATOM 2851 N N . ASN A 1 359 ? 24.262 -19.829 -49.800 1.00 91.88 359 ASN A N 1
ATOM 2852 C CA . ASN A 1 359 ? 24.800 -20.911 -48.981 1.00 91.88 359 ASN A CA 1
ATOM 2853 C C . ASN A 1 359 ? 23.832 -22.103 -48.920 1.00 91.88 359 ASN A C 1
ATOM 2855 O O . ASN A 1 359 ? 24.259 -23.241 -49.110 1.00 91.88 359 ASN A O 1
ATOM 2859 N N . GLN A 1 360 ? 22.533 -21.851 -48.734 1.00 86.44 360 GLN A N 1
ATOM 2860 C CA . GLN A 1 360 ? 21.489 -22.878 -48.751 1.00 86.44 360 GLN A CA 1
ATOM 2861 C C . GLN A 1 360 ? 21.455 -23.610 -50.100 1.00 86.44 360 GLN A C 1
ATOM 2863 O O . GLN A 1 360 ? 21.495 -24.837 -50.126 1.00 86.44 360 GLN A O 1
ATOM 2868 N N . ARG A 1 361 ? 21.515 -22.885 -51.225 1.00 85.06 361 ARG A N 1
ATOM 2869 C CA . ARG A 1 361 ? 21.562 -23.482 -52.573 1.00 85.06 361 ARG A CA 1
ATOM 2870 C C . ARG A 1 361 ? 22.788 -24.365 -52.805 1.00 85.06 361 ARG A C 1
ATOM 2872 O O . ARG A 1 361 ? 22.669 -25.418 -53.426 1.00 85.06 361 ARG A O 1
ATOM 2879 N N . VAL A 1 362 ? 23.958 -23.976 -52.295 1.00 88.31 362 VAL A N 1
ATOM 2880 C CA . VAL A 1 362 ? 25.176 -24.804 -52.373 1.00 88.31 362 VAL A CA 1
ATOM 2881 C C . VAL A 1 362 ? 25.020 -26.087 -51.551 1.00 88.31 362 VAL A C 1
ATOM 2883 O O . VAL A 1 362 ? 25.402 -27.167 -52.006 1.00 88.31 362 VAL A O 1
ATOM 2886 N N . VAL A 1 363 ? 24.433 -25.993 -50.355 1.00 87.00 363 VAL A N 1
ATOM 2887 C CA . VAL A 1 363 ? 24.163 -27.159 -49.500 1.00 87.00 363 VAL A CA 1
ATOM 2888 C C . VAL A 1 363 ? 23.149 -28.099 -50.154 1.00 87.00 363 VAL A C 1
ATOM 2890 O O . VAL A 1 363 ? 23.379 -29.308 -50.187 1.00 87.00 363 VAL A O 1
ATOM 2893 N N . GLU A 1 364 ? 22.068 -27.566 -50.724 1.00 84.94 364 GLU A N 1
ATOM 2894 C CA . GLU A 1 364 ? 21.075 -28.338 -51.477 1.00 84.94 364 GLU A CA 1
ATOM 2895 C C . GLU A 1 364 ? 21.702 -29.051 -52.676 1.00 84.94 364 GLU A C 1
ATOM 2897 O O . GLU A 1 364 ? 21.516 -30.258 -52.828 1.00 84.94 364 GLU A O 1
ATOM 2902 N N . ALA A 1 365 ? 22.504 -28.350 -53.483 1.00 85.62 365 ALA A N 1
ATOM 2903 C CA . ALA A 1 365 ? 23.204 -28.947 -54.618 1.00 85.62 365 ALA A CA 1
ATOM 2904 C C . ALA A 1 365 ? 24.112 -30.106 -54.174 1.00 85.62 365 ALA A C 1
ATOM 2906 O O . ALA A 1 365 ? 24.031 -31.207 -54.721 1.00 85.62 365 ALA A O 1
ATOM 2907 N N . ARG A 1 366 ? 24.900 -29.905 -53.108 1.00 81.88 366 ARG A N 1
ATOM 2908 C CA . ARG A 1 366 ? 25.763 -30.949 -52.535 1.00 81.88 366 ARG A CA 1
ATOM 2909 C C . ARG A 1 366 ? 24.960 -32.138 -52.000 1.00 81.88 366 ARG A C 1
ATOM 2911 O O . ARG A 1 366 ? 25.398 -33.283 -52.111 1.00 81.88 366 ARG A O 1
ATOM 2918 N N . ASN A 1 367 ? 23.790 -31.896 -51.413 1.00 84.94 367 ASN A N 1
ATOM 2919 C CA . ASN A 1 367 ? 22.905 -32.960 -50.941 1.00 84.94 367 ASN A CA 1
ATOM 2920 C C . ASN A 1 367 ? 22.299 -33.748 -52.109 1.00 84.94 367 ASN A C 1
ATOM 2922 O O . ASN A 1 367 ? 22.280 -34.978 -52.060 1.00 84.94 367 ASN A O 1
ATOM 2926 N N . VAL A 1 368 ? 21.884 -33.075 -53.184 1.00 87.50 368 VAL A N 1
ATOM 2927 C CA . VAL A 1 368 ? 21.407 -33.722 -54.416 1.00 87.50 368 VAL A CA 1
ATOM 2928 C C . VAL A 1 368 ? 22.509 -34.578 -55.045 1.00 87.50 368 VAL A C 1
ATOM 2930 O O . VAL A 1 368 ? 22.248 -35.717 -55.432 1.00 87.50 368 VAL A O 1
ATOM 2933 N N . GLU A 1 369 ? 23.750 -34.090 -55.103 1.00 85.31 369 GLU A N 1
ATOM 2934 C CA . GLU A 1 369 ? 24.896 -34.871 -55.588 1.00 85.31 369 GLU A CA 1
ATOM 2935 C C . GLU A 1 369 ? 25.159 -36.117 -54.735 1.00 85.31 369 GLU A C 1
ATOM 2937 O O . GLU A 1 369 ? 25.338 -37.205 -55.287 1.00 85.31 369 GLU A O 1
ATOM 2942 N N . LYS A 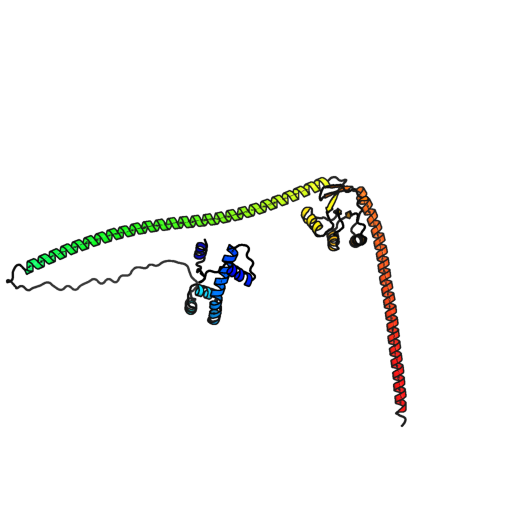1 370 ? 25.105 -35.996 -53.401 1.00 84.31 370 LYS A N 1
ATOM 2943 C CA . LYS A 1 370 ? 25.224 -37.141 -52.481 1.00 84.31 370 LYS A CA 1
ATOM 2944 C C . LYS A 1 370 ? 24.116 -38.174 -52.695 1.00 84.31 370 LYS A C 1
ATOM 2946 O O . LYS A 1 370 ? 24.396 -39.370 -52.688 1.00 84.31 370 LYS A O 1
ATOM 2951 N N . VAL A 1 371 ? 22.870 -37.738 -52.897 1.00 86.25 371 VAL A N 1
ATOM 2952 C CA . VAL A 1 371 ? 21.740 -38.641 -53.185 1.00 86.25 371 VAL A CA 1
ATOM 2953 C C . VAL A 1 371 ? 21.944 -39.349 -54.525 1.00 86.25 371 VAL A C 1
ATOM 2955 O O . VAL A 1 371 ? 21.791 -40.567 -54.605 1.00 86.25 371 VAL A O 1
ATOM 2958 N N . LYS A 1 372 ? 22.368 -38.623 -55.567 1.00 86.56 372 LYS A N 1
ATOM 2959 C CA . LYS A 1 372 ? 22.705 -39.214 -56.871 1.00 86.56 372 LYS A CA 1
ATOM 2960 C C . LYS A 1 372 ? 23.868 -40.207 -56.778 1.00 86.56 372 LYS A C 1
ATOM 2962 O O . LYS A 1 372 ? 23.838 -41.223 -57.462 1.00 86.56 372 LYS A O 1
ATOM 2967 N N . ALA A 1 373 ? 24.890 -39.937 -55.965 1.00 85.62 373 ALA A N 1
ATOM 2968 C CA . ALA A 1 373 ? 26.003 -40.862 -55.732 1.00 85.62 373 ALA A CA 1
ATOM 2969 C C . ALA A 1 373 ? 25.534 -42.156 -55.047 1.00 85.62 373 ALA A C 1
ATOM 2971 O O . ALA A 1 373 ? 25.769 -43.233 -55.582 1.00 85.62 373 ALA A O 1
ATOM 2972 N N . LYS A 1 374 ? 24.755 -42.057 -53.961 1.00 85.69 374 LYS A N 1
ATOM 2973 C CA . LYS A 1 374 ? 24.172 -43.230 -53.282 1.00 85.69 374 LYS A CA 1
ATOM 2974 C C . LYS A 1 374 ? 23.263 -44.057 -54.190 1.00 85.69 374 LYS A C 1
ATOM 2976 O O . LYS A 1 374 ? 23.264 -45.279 -54.114 1.00 85.69 374 LYS A O 1
ATOM 2981 N N . ASN A 1 375 ? 22.474 -43.409 -55.047 1.00 85.88 375 ASN A N 1
ATOM 2982 C CA . ASN A 1 375 ? 21.634 -44.124 -56.008 1.00 85.88 375 ASN A CA 1
ATOM 2983 C C . ASN A 1 375 ? 22.473 -44.849 -57.070 1.00 85.88 375 ASN A C 1
ATOM 2985 O O . ASN A 1 375 ? 22.114 -45.959 -57.445 1.00 85.88 375 ASN A O 1
ATOM 2989 N N . ARG A 1 376 ? 23.593 -44.262 -57.516 1.00 85.31 376 ARG A N 1
ATOM 2990 C CA . ARG A 1 376 ? 24.547 -44.932 -58.414 1.00 85.31 376 ARG A CA 1
ATOM 2991 C C . ARG A 1 376 ? 25.199 -46.141 -57.745 1.00 85.31 376 ARG A C 1
ATOM 2993 O O . ARG A 1 376 ? 25.196 -47.205 -58.340 1.00 85.31 376 ARG A O 1
ATOM 3000 N N . GLU A 1 377 ? 25.659 -46.012 -56.502 1.00 85.19 377 GLU A N 1
ATOM 3001 C CA . GLU A 1 377 ? 26.200 -47.144 -55.729 1.00 85.19 377 GLU A CA 1
ATOM 3002 C C . GLU A 1 377 ? 25.177 -48.274 -55.565 1.00 85.19 377 GLU A C 1
ATOM 3004 O O . GLU A 1 377 ? 25.515 -49.439 -55.736 1.00 85.19 377 GLU A O 1
ATOM 3009 N N . LYS A 1 378 ? 23.907 -47.948 -55.286 1.00 84.69 378 LYS A N 1
ATOM 3010 C CA . LYS A 1 378 ? 22.831 -48.949 -55.217 1.00 84.69 378 LYS A CA 1
ATOM 3011 C C . LYS A 1 378 ? 22.573 -49.645 -56.554 1.00 84.69 378 LYS A C 1
ATOM 3013 O O . LYS A 1 378 ? 22.279 -50.830 -56.551 1.00 84.69 378 LYS A O 1
ATOM 3018 N N . GLN A 1 379 ? 22.640 -48.917 -57.670 1.00 82.94 379 GLN A N 1
ATOM 3019 C CA . GLN A 1 379 ? 22.484 -49.501 -59.008 1.00 82.94 379 GLN A CA 1
ATOM 3020 C C . GLN A 1 379 ? 23.653 -50.425 -59.352 1.00 82.94 379 GLN A C 1
ATOM 3022 O O . GLN A 1 379 ? 23.418 -51.511 -59.859 1.00 82.94 379 GLN A O 1
ATOM 3027 N N . ILE A 1 380 ? 24.885 -50.026 -59.015 1.00 84.44 380 ILE A N 1
ATOM 3028 C CA . ILE A 1 380 ? 26.079 -50.860 -59.207 1.00 84.44 380 ILE A CA 1
ATOM 3029 C C . ILE A 1 380 ? 25.958 -52.151 -58.395 1.00 84.44 380 ILE A C 1
ATOM 3031 O O . ILE A 1 380 ? 26.053 -53.220 -58.978 1.00 84.44 380 ILE A O 1
ATOM 3035 N N . LYS A 1 381 ? 25.633 -52.061 -57.098 1.00 82.81 381 LYS A N 1
ATOM 3036 C CA . LYS A 1 381 ? 25.409 -53.252 -56.262 1.00 82.81 381 LYS A CA 1
ATOM 3037 C C . LYS A 1 381 ? 24.316 -54.161 -56.806 1.00 82.81 381 LYS A C 1
ATOM 3039 O O . LYS A 1 381 ? 24.475 -55.366 -56.818 1.00 82.81 381 LYS A O 1
ATOM 3044 N N . LYS A 1 382 ? 23.217 -53.580 -57.292 1.00 84.75 382 LYS A N 1
ATOM 3045 C CA . LYS A 1 382 ? 22.140 -54.356 -57.905 1.00 84.75 382 LYS A CA 1
ATOM 3046 C C . LYS A 1 382 ? 22.626 -55.124 -59.144 1.00 84.75 382 LYS A C 1
ATOM 3048 O O . LYS A 1 382 ? 22.225 -56.263 -59.324 1.00 84.75 382 LYS A O 1
ATOM 3053 N N . TRP A 1 383 ? 23.463 -54.515 -59.987 1.00 85.00 383 TRP A N 1
ATOM 3054 C CA . TRP A 1 383 ? 24.061 -55.200 -61.138 1.00 85.00 383 TRP A CA 1
ATOM 3055 C C . TRP A 1 383 ? 25.088 -56.261 -60.733 1.00 85.00 383 TRP A C 1
ATOM 3057 O O . TRP A 1 383 ? 25.177 -57.279 -61.407 1.00 85.00 383 TRP A O 1
ATOM 3067 N N . GLU A 1 384 ? 25.846 -56.038 -59.657 1.00 79.38 384 GLU A N 1
ATOM 3068 C CA . GLU A 1 384 ? 26.760 -57.038 -59.086 1.00 79.38 384 GLU A CA 1
ATOM 3069 C C . GLU A 1 384 ? 25.980 -58.251 -58.551 1.00 79.38 384 GLU A C 1
ATOM 3071 O O . GLU A 1 384 ? 26.280 -59.374 -58.942 1.00 79.38 384 GLU A O 1
ATOM 3076 N N . ASP A 1 385 ? 24.917 -58.026 -57.772 1.00 78.00 385 ASP A N 1
ATOM 3077 C CA . ASP A 1 385 ? 24.045 -59.090 -57.252 1.00 78.00 385 ASP A CA 1
ATOM 3078 C C . ASP A 1 385 ? 23.337 -59.863 -58.395 1.00 78.00 385 ASP A C 1
ATOM 3080 O O . ASP A 1 385 ? 23.197 -61.084 -58.338 1.00 78.00 385 ASP A O 1
ATOM 3084 N N . GLU A 1 386 ? 22.889 -59.171 -59.455 1.00 78.69 386 GLU A N 1
ATOM 3085 C CA . GLU A 1 386 ? 22.294 -59.802 -60.650 1.00 78.69 386 GLU A CA 1
ATOM 3086 C C . GLU A 1 386 ? 23.321 -60.618 -61.458 1.00 78.69 386 GLU A C 1
ATOM 3088 O O . GLU A 1 386 ? 22.946 -61.617 -62.068 1.00 78.69 386 GLU A O 1
ATOM 3093 N N . ALA A 1 387 ? 24.596 -60.217 -61.466 1.00 73.19 387 ALA A N 1
ATOM 3094 C CA . ALA A 1 387 ? 25.668 -60.962 -62.122 1.00 73.19 387 ALA A CA 1
ATOM 3095 C C . ALA A 1 387 ? 26.064 -62.216 -61.326 1.00 73.19 387 ALA A C 1
ATOM 3097 O O . ALA A 1 387 ? 26.207 -63.279 -61.923 1.00 73.19 387 ALA A O 1
ATOM 3098 N N . GLU A 1 388 ? 26.169 -62.124 -59.996 1.00 67.62 388 GLU A N 1
ATOM 3099 C CA . GLU A 1 388 ? 26.459 -63.281 -59.132 1.00 67.62 388 GLU A CA 1
ATOM 3100 C C . GLU A 1 388 ? 25.326 -64.322 -59.156 1.00 67.62 388 GLU A C 1
ATOM 3102 O O . GLU A 1 388 ? 25.590 -65.522 -59.148 1.00 67.62 388 GLU A O 1
ATOM 3107 N N . GLY A 1 389 ? 24.063 -63.893 -59.274 1.00 61.53 389 GLY A N 1
ATOM 3108 C CA . GLY A 1 389 ? 22.920 -64.804 -59.408 1.00 61.53 389 GLY A CA 1
ATOM 3109 C C . GLY A 1 389 ? 22.846 -65.564 -60.742 1.00 61.53 389 GLY A C 1
ATOM 3110 O O . GLY A 1 389 ? 22.198 -66.604 -60.804 1.00 61.53 389 GLY A O 1
ATOM 3111 N N . MET A 1 390 ? 23.504 -65.089 -61.808 1.00 57.75 390 MET A N 1
ATOM 3112 C CA . MET A 1 390 ? 23.555 -65.806 -63.095 1.00 57.75 390 MET A CA 1
ATOM 3113 C C . MET A 1 390 ? 24.589 -66.939 -63.116 1.00 57.75 390 MET A C 1
ATOM 3115 O O . MET A 1 390 ? 24.470 -67.839 -63.947 1.00 57.75 390 MET A O 1
ATOM 3119 N N . ASP A 1 391 ? 25.564 -66.927 -62.204 1.00 55.31 391 ASP A N 1
ATOM 3120 C CA . ASP A 1 391 ? 26.573 -67.985 -62.097 1.00 55.31 391 ASP A CA 1
ATOM 3121 C C . ASP A 1 391 ? 26.068 -69.211 -61.300 1.00 55.31 391 ASP A C 1
ATOM 3123 O O . ASP A 1 391 ? 26.620 -70.302 -61.452 1.00 55.31 391 ASP A O 1
ATOM 3127 N N . GLU A 1 392 ? 24.991 -69.086 -60.509 1.00 56.41 392 GLU A N 1
ATOM 3128 C CA . GLU A 1 392 ? 24.381 -70.218 -59.779 1.00 56.41 392 GLU A CA 1
ATOM 3129 C C . GLU A 1 392 ? 23.352 -71.028 -60.602 1.00 56.41 392 GLU A C 1
ATOM 3131 O O . GLU A 1 392 ? 23.110 -72.188 -60.277 1.00 56.41 392 GLU A O 1
ATOM 3136 N N . ASP A 1 393 ? 22.808 -70.490 -61.702 1.00 52.84 393 ASP A N 1
ATOM 3137 C CA . ASP A 1 393 ? 21.798 -71.163 -62.550 1.00 52.84 393 ASP A CA 1
ATOM 3138 C C . ASP A 1 393 ? 22.400 -71.999 -63.718 1.00 52.84 393 ASP A C 1
ATOM 3140 O O . ASP A 1 393 ? 21.666 -72.487 -64.582 1.00 52.84 393 ASP A O 1
ATOM 3144 N N . VAL A 1 394 ? 23.731 -72.188 -63.774 1.00 53.50 394 VAL A N 1
ATOM 3145 C CA . VAL A 1 394 ? 24.443 -72.952 -64.839 1.00 53.50 394 VAL A CA 1
ATOM 3146 C C . VAL A 1 394 ? 25.108 -74.254 -64.332 1.00 53.50 394 VAL A C 1
ATOM 3148 O O . VAL A 1 394 ? 25.889 -74.884 -65.049 1.00 53.50 394 VAL A O 1
ATOM 3151 N N . LEU A 1 395 ? 24.767 -74.726 -63.131 1.00 42.69 395 LEU A N 1
ATOM 3152 C CA . LEU A 1 395 ? 25.085 -76.088 -62.660 1.00 42.69 395 LEU A CA 1
ATOM 3153 C C . LEU A 1 395 ? 23.859 -76.999 -62.747 1.00 42.69 395 LEU A C 1
ATOM 3155 O O . LEU A 1 395 ? 24.054 -78.189 -63.095 1.00 42.69 395 LEU A O 1
#